Protein AF-0000000066037208 (afdb_homodimer)

Radius of gyration: 29.6 Å; Cα contacts (8 Å, |Δi|>4): 1182; chains: 2; bounding box: 63×93×94 Å

Solvent-accessible surface area (backbone atoms only — not comparable to full-atom values): 37724 Å² total; per-residue (Å²): 138,79,82,71,79,72,75,76,80,71,89,72,74,80,67,71,76,69,65,83,68,85,69,82,76,70,60,61,48,54,44,70,36,31,41,26,37,33,26,82,43,83,58,58,64,55,48,39,45,67,45,66,64,50,65,70,87,74,37,46,77,40,74,38,34,63,96,78,17,37,19,26,41,30,52,92,47,37,35,36,32,33,37,54,92,88,40,81,66,13,26,35,40,39,22,43,46,67,14,35,56,54,47,47,53,55,28,53,74,69,75,46,51,70,62,55,41,52,50,36,33,51,74,67,58,40,44,39,49,29,35,26,40,32,33,38,26,54,73,40,73,62,56,58,66,59,49,49,54,39,30,49,69,29,27,31,54,50,78,42,56,41,28,38,36,37,38,32,29,29,28,75,71,21,52,70,55,43,38,35,40,30,44,26,50,88,85,47,49,50,31,37,41,39,28,35,42,29,46,53,49,17,65,73,65,72,40,64,56,81,78,63,45,64,31,32,32,43,34,42,43,23,23,34,69,35,16,39,46,51,51,54,50,36,69,72,65,72,39,66,51,60,53,52,50,8,35,48,54,52,38,45,44,46,32,43,87,48,93,87,52,60,79,90,71,38,48,68,28,65,56,47,51,65,61,61,52,96,56,64,66,42,79,65,76,69,77,78,59,85,50,46,49,58,48,51,49,48,42,41,56,72,66,42,36,65,56,52,49,50,44,47,52,50,16,65,73,66,73,47,60,59,57,62,45,52,60,68,68,53,77,78,48,70,68,53,51,50,37,50,48,56,65,66,40,47,75,75,70,69,58,127,137,79,78,75,78,71,71,80,71,87,77,74,72,82,66,70,74,69,66,82,67,86,67,81,75,69,60,61,48,56,45,69,36,30,42,27,37,33,24,82,42,82,56,59,65,55,47,39,44,66,46,68,63,52,64,68,87,74,37,47,77,40,73,36,35,63,96,79,17,37,19,25,40,30,50,91,48,37,35,38,31,33,39,53,93,90,39,80,66,14,26,34,40,40,22,44,48,67,13,36,57,53,47,47,53,55,27,52,74,68,73,46,51,72,61,53,42,52,48,34,33,50,75,66,57,40,45,39,50,28,34,25,39,31,32,39,26,54,73,41,74,64,55,58,65,59,50,49,56,39,32,50,69,30,27,30,52,51,78,40,56,44,28,37,36,39,39,33,28,29,27,76,70,21,53,69,54,42,39,36,42,30,43,26,49,90,84,47,48,51,31,36,42,39,29,34,42,28,44,53,49,17,65,74,66,72,40,66,56,80,78,63,46,62,30,33,33,44,33,41,42,22,23,34,70,35,17,40,46,51,51,53,50,35,70,73,65,72,39,67,51,61,54,52,49,9,36,47,55,52,39,48,45,46,32,44,87,47,94,88,51,60,76,92,71,38,48,68,27,65,56,46,51,66,63,62,51,96,56,66,66,42,78,66,75,68,75,78,58,82,50,48,48,56,49,51,50,48,44,40,57,72,67,42,36,65,56,51,49,50,44,47,51,48,15,66,73,66,74,47,60,60,56,61,47,52,60,70,68,53,77,79,48,69,68,52,49,49,36,51,47,55,64,66,39,46,74,74,71,70,58,128

Structure (mmCIF, N/CA/C/O backbone):
data_AF-0000000066037208-model_v1
#
loop_
_entity.id
_entity.type
_entity.pdbx_description
1 polymer 'Putative DNA relaxase NicK'
#
loop_
_atom_site.group_PDB
_atom_site.id
_atom_site.type_symbol
_atom_site.label_atom_id
_atom_site.label_alt_id
_atom_site.label_comp_id
_atom_site.label_asym_id
_atom_site.label_entity_id
_atom_site.label_seq_id
_atom_site.pdbx_PDB_ins_code
_atom_site.Cartn_x
_atom_site.Cartn_y
_atom_site.Cartn_z
_atom_site.occupancy
_atom_site.B_iso_or_equiv
_atom_site.auth_seq_id
_atom_site.auth_comp_id
_atom_site.auth_asym_id
_atom_site.auth_atom_id
_atom_site.pdbx_PDB_model_num
ATOM 1 N N . MET A 1 1 ? -28.156 43.969 -32.25 1 25.7 1 MET A N 1
ATOM 2 C CA . MET A 1 1 ? -26.766 43.781 -32.625 1 25.7 1 MET A CA 1
ATOM 3 C C . MET A 1 1 ? -25.984 43.094 -31.516 1 25.7 1 MET A C 1
ATOM 5 O O . MET A 1 1 ? -25.328 43.781 -30.719 1 25.7 1 MET A O 1
ATOM 9 N N . ASP A 1 2 ? -26.453 42.094 -30.875 1 23.62 2 ASP A N 1
ATOM 10 C CA . ASP A 1 2 ? -26.531 41.531 -29.531 1 23.62 2 ASP A CA 1
ATOM 11 C C . ASP A 1 2 ? -25.281 40.719 -29.203 1 23.62 2 ASP A C 1
ATOM 13 O O . ASP A 1 2 ? -24.938 39.781 -29.938 1 23.62 2 ASP A O 1
ATOM 17 N N . GLU A 1 3 ? -24.297 41.344 -28.531 1 25.45 3 GLU A N 1
ATOM 18 C CA . GLU A 1 3 ? -22.922 41.094 -28.109 1 25.45 3 GLU A CA 1
ATOM 19 C C . GLU A 1 3 ? -22.812 39.75 -27.344 1 25.45 3 GLU A C 1
ATOM 21 O O . GLU A 1 3 ? -23.344 39.625 -26.25 1 25.45 3 GLU A O 1
ATOM 26 N N . LEU A 1 4 ? -23.031 38.688 -28.094 1 25.45 4 LEU A N 1
ATOM 27 C CA . LEU A 1 4 ? -23.188 37.344 -27.547 1 25.45 4 LEU A CA 1
ATOM 28 C C . LEU A 1 4 ? -22.109 37.062 -26.5 1 25.45 4 LEU A C 1
ATOM 30 O O . LEU A 1 4 ? -21.031 37.656 -26.531 1 25.45 4 LEU A O 1
ATOM 34 N N . LYS A 1 5 ? -22.344 35.938 -25.75 1 26.14 5 LYS A N 1
ATOM 35 C CA . LYS A 1 5 ? -22.156 35.375 -24.422 1 26.14 5 LYS A CA 1
ATOM 36 C C . LYS A 1 5 ? -20.75 34.781 -24.266 1 26.14 5 LYS A C 1
ATOM 38 O O . LYS A 1 5 ? -20.469 33.688 -24.766 1 26.14 5 LYS A O 1
ATOM 43 N N . GLN A 1 6 ? -19.656 35.469 -24.469 1 25.73 6 GLN A N 1
ATOM 44 C CA . GLN A 1 6 ? -18.344 34.812 -24.391 1 25.73 6 GLN A CA 1
ATOM 45 C C . GLN A 1 6 ? -18.172 34.062 -23.078 1 25.73 6 GLN A C 1
ATOM 47 O O . GLN A 1 6 ? -18.328 34.625 -22 1 25.73 6 GLN A O 1
ATOM 52 N N . PRO A 1 7 ? -18.625 32.812 -22.984 1 29.12 7 PRO A N 1
ATOM 53 C CA . PRO A 1 7 ? -18.703 32.281 -21.625 1 29.12 7 PRO A CA 1
ATOM 54 C C . PRO A 1 7 ? -17.391 32.469 -20.859 1 29.12 7 PRO A C 1
ATOM 56 O O . PRO A 1 7 ? -16.312 32.344 -21.438 1 29.12 7 PRO A O 1
ATOM 59 N N . PRO A 1 8 ? -17.359 33.219 -19.766 1 24.47 8 PRO A N 1
ATOM 60 C CA . PRO A 1 8 ? -16.156 33.719 -19.078 1 24.47 8 PRO A CA 1
ATOM 61 C C . PRO A 1 8 ? -15.211 32.562 -18.688 1 24.47 8 PRO A C 1
ATOM 63 O O . PRO A 1 8 ? -15.633 31.422 -18.531 1 24.47 8 PRO A O 1
ATOM 66 N N . HIS A 1 9 ? -13.953 32.531 -19.219 1 26.67 9 HIS A N 1
ATOM 67 C CA . HIS A 1 9 ? -12.664 31.969 -18.828 1 26.67 9 HIS A CA 1
ATOM 68 C C . HIS A 1 9 ? -12.555 31.859 -17.312 1 26.67 9 HIS A C 1
ATOM 70 O O . HIS A 1 9 ? -12.594 32.875 -16.609 1 26.67 9 HIS A O 1
ATOM 76 N N . ALA A 1 10 ? -13.305 30.938 -16.703 1 24.34 10 ALA A N 1
ATOM 77 C CA . ALA A 1 10 ? -13.383 30.891 -15.25 1 24.34 10 ALA A CA 1
ATOM 78 C C . ALA A 1 10 ? -12.07 31.312 -14.617 1 24.34 10 ALA A C 1
ATOM 80 O O . ALA A 1 10 ? -11.016 31.266 -15.258 1 24.34 10 ALA A O 1
ATOM 81 N N . ASN A 1 11 ? -12.055 31.312 -13.281 1 21.39 11 ASN A N 1
ATOM 82 C CA . ASN A 1 11 ? -11.312 32.094 -12.305 1 21.39 11 ASN A CA 1
ATOM 83 C C . ASN A 1 11 ? -9.805 31.922 -12.453 1 21.39 11 ASN A C 1
ATOM 85 O O . ASN A 1 11 ? -9.359 30.938 -13.055 1 21.39 11 ASN A O 1
ATOM 89 N N . ARG A 1 12 ? -9.016 32.844 -11.922 1 23.61 12 ARG A N 1
ATOM 90 C CA . ARG A 1 12 ? -7.984 33.75 -11.406 1 23.61 12 ARG A CA 1
ATOM 91 C C . ARG A 1 12 ? -7.004 33 -10.516 1 23.61 12 ARG A C 1
ATOM 93 O O . ARG A 1 12 ? -7.418 32.219 -9.633 1 23.61 12 ARG A O 1
ATOM 100 N N . GLY A 1 13 ? -5.848 32.469 -11.078 1 23.77 13 GLY A N 1
ATOM 101 C CA . GLY A 1 13 ? -4.656 32.469 -10.242 1 23.77 13 GLY A CA 1
ATOM 102 C C . GLY A 1 13 ? -4.719 33.438 -9.094 1 23.77 13 GLY A C 1
ATOM 103 O O . GLY A 1 13 ? -5.137 34.594 -9.273 1 23.77 13 GLY A O 1
ATOM 104 N N . VAL A 1 14 ? -5.238 32.938 -7.926 1 26.23 14 VAL A N 1
ATOM 105 C CA . VAL A 1 14 ? -5.188 33.906 -6.84 1 26.23 14 VAL A CA 1
ATOM 106 C C . VAL A 1 14 ? -4 34.844 -7.039 1 26.23 14 VAL A C 1
ATOM 108 O O . VAL A 1 14 ? -2.852 34.406 -7.102 1 26.23 14 VAL A O 1
ATOM 111 N N . VAL A 1 15 ? -4.184 35.812 -7.844 1 25.83 15 VAL A N 1
ATOM 112 C CA . VAL A 1 15 ? -3.262 36.938 -7.812 1 25.83 15 VAL A CA 1
ATOM 113 C C . VAL A 1 15 ? -3.096 37.438 -6.375 1 25.83 15 VAL A C 1
ATOM 115 O O . VAL A 1 15 ? -4.035 37.969 -5.785 1 25.83 15 VAL A O 1
ATOM 118 N N . ILE A 1 16 ? -2.391 36.625 -5.551 1 28.61 16 ILE A N 1
ATOM 119 C CA . ILE A 1 16 ? -1.972 37.406 -4.375 1 28.61 16 ILE A CA 1
ATOM 120 C C . ILE A 1 16 ? -1.527 38.781 -4.793 1 28.61 16 ILE A C 1
ATOM 122 O O . ILE A 1 16 ? -0.714 38.938 -5.707 1 28.61 16 ILE A O 1
ATOM 126 N N . VAL A 1 17 ? -2.373 39.656 -4.68 1 28.56 17 VAL A N 1
ATOM 127 C CA . VAL A 1 17 ? -2.025 41.062 -4.746 1 28.56 17 VAL A CA 1
ATOM 128 C C . VAL A 1 17 ? -0.706 41.312 -4.02 1 28.56 17 VAL A C 1
ATOM 130 O O . VAL A 1 17 ? -0.61 41.094 -2.807 1 28.56 17 VAL A O 1
ATOM 133 N N . LYS A 1 18 ? 0.343 41.281 -4.855 1 31.25 18 LYS A N 1
ATOM 134 C CA . LYS A 1 18 ? 1.65 41.781 -4.441 1 31.25 18 LYS A CA 1
ATOM 135 C C . LYS A 1 18 ? 1.567 43.219 -3.98 1 31.25 18 LYS A C 1
ATOM 137 O O . LYS A 1 18 ? 1.298 44.125 -4.785 1 31.25 18 LYS A O 1
ATOM 142 N N . GLU A 1 19 ? 0.917 43.5 -2.941 1 27.75 19 GLU A N 1
ATOM 143 C CA . GLU A 1 19 ? 1.521 44.781 -2.541 1 27.75 19 GLU A CA 1
ATOM 144 C C . GLU A 1 19 ? 3.043 44.719 -2.652 1 27.75 19 GLU A C 1
ATOM 146 O O . GLU A 1 19 ? 3.66 43.719 -2.303 1 27.75 19 GLU A O 1
ATOM 151 N N . LYS A 1 20 ? 3.674 45.531 -3.471 1 37.25 20 LYS A N 1
ATOM 152 C CA . LYS A 1 20 ? 5.051 45.688 -3.92 1 37.25 20 LYS A CA 1
ATOM 153 C C . LYS A 1 20 ? 6.012 45.75 -2.734 1 37.25 20 LYS A C 1
ATOM 155 O O . LYS A 1 20 ? 7.102 46.312 -2.834 1 37.25 20 LYS A O 1
ATOM 160 N N . ASN A 1 21 ? 5.488 45.625 -1.402 1 33.03 21 ASN A N 1
ATOM 161 C CA . ASN A 1 21 ? 6.586 45.562 -0.447 1 33.03 21 ASN A CA 1
ATOM 162 C C . ASN A 1 21 ? 7.434 44.312 -0.666 1 33.03 21 ASN A C 1
ATOM 164 O O . ASN A 1 21 ? 6.895 43.219 -0.827 1 33.03 21 ASN A O 1
ATOM 168 N N . GLU A 1 22 ? 8.625 44.188 -1.152 1 38.56 22 GLU A N 1
ATOM 169 C CA . GLU A 1 22 ? 9.602 43.156 -1.477 1 38.56 22 GLU A CA 1
ATOM 170 C C . GLU A 1 22 ? 9.602 42.031 -0.425 1 38.56 22 GLU A C 1
ATOM 172 O O . GLU A 1 22 ? 10.461 42.031 0.458 1 38.56 22 GLU A O 1
ATOM 177 N N . ALA A 1 23 ? 8.578 41.75 0.328 1 41.41 23 ALA A N 1
ATOM 178 C CA . ALA A 1 23 ? 8.602 40.688 1.314 1 41.41 23 ALA A CA 1
ATOM 179 C C . ALA A 1 23 ? 9.109 39.375 0.699 1 41.41 23 ALA A C 1
ATOM 181 O O . ALA A 1 23 ? 8.617 38.938 -0.343 1 41.41 23 ALA A O 1
ATOM 182 N N . VAL A 1 24 ? 10.352 38.844 0.853 1 49.06 24 VAL A N 1
ATOM 183 C CA . VAL A 1 24 ? 11.07 37.625 0.453 1 49.06 24 VAL A CA 1
ATOM 184 C C . VAL A 1 24 ? 10.148 36.406 0.544 1 49.06 24 VAL A C 1
ATOM 186 O O . VAL A 1 24 ? 9.672 36.062 1.628 1 49.06 24 VAL A O 1
ATOM 189 N N . GLU A 1 25 ? 9.305 36.062 -0.403 1 58.22 25 GLU A N 1
ATOM 190 C CA . GLU A 1 25 ? 8.422 34.906 -0.504 1 58.22 25 GLU A CA 1
ATOM 191 C C . GLU A 1 25 ? 9.109 33.656 -0.012 1 58.22 25 GLU A C 1
ATOM 193 O O . GLU A 1 25 ? 10.242 33.344 -0.406 1 58.22 25 GLU A O 1
ATOM 198 N N . SER A 1 26 ? 8.719 33.062 1.173 1 73.69 26 SER A N 1
ATOM 199 C CA . SER A 1 26 ? 9.273 31.828 1.74 1 73.69 26 SER A CA 1
ATOM 200 C C . SER A 1 26 ? 9.305 30.703 0.708 1 73.69 26 SER A C 1
ATOM 202 O O . SER A 1 26 ? 8.328 30.5 -0.014 1 73.69 26 SER A O 1
ATOM 204 N N . PRO A 1 27 ? 10.422 30.141 0.442 1 87.19 27 PRO A N 1
ATOM 205 C CA . PRO A 1 27 ? 10.57 29.031 -0.505 1 87.19 27 PRO A CA 1
ATOM 206 C C . PRO A 1 27 ? 9.766 27.797 -0.102 1 87.19 27 PRO A C 1
ATOM 208 O O . PRO A 1 27 ? 9.602 26.875 -0.905 1 87.19 27 PRO A O 1
ATOM 211 N N . LEU A 1 28 ? 9.18 27.797 1.092 1 93.94 28 LEU A N 1
ATOM 212 C CA . LEU A 1 28 ? 8.398 26.672 1.594 1 93.94 28 LEU A CA 1
ATOM 213 C C . LEU A 1 28 ? 6.906 26.969 1.526 1 93.94 28 LEU A C 1
ATOM 215 O O . LEU A 1 28 ? 6.457 28.031 1.981 1 93.94 28 LEU A O 1
ATOM 219 N N . VAL A 1 29 ? 6.176 26.078 0.916 1 94.94 29 VAL A N 1
ATOM 220 C CA . VAL A 1 29 ? 4.727 26.219 0.834 1 94.94 29 VAL A CA 1
ATOM 221 C C . VAL A 1 29 ? 4.059 25.016 1.505 1 94.94 29 VAL A C 1
ATOM 223 O O . VAL A 1 29 ? 4.262 23.875 1.091 1 94.94 29 VAL A O 1
ATOM 226 N N . SER A 1 30 ? 3.262 25.297 2.525 1 97.19 30 SER A N 1
ATOM 227 C CA . SER A 1 30 ? 2.592 24.234 3.26 1 97.19 30 SER A CA 1
ATOM 228 C C . SER A 1 30 ? 1.139 24.094 2.82 1 97.19 30 SER A C 1
ATOM 230 O O . SER A 1 30 ? 0.504 25.062 2.422 1 97.19 30 SER A O 1
ATOM 232 N N . MET A 1 31 ? 0.604 22.875 2.885 1 97.81 31 MET A N 1
ATOM 233 C CA . MET A 1 31 ? -0.78 22.641 2.492 1 97.81 31 MET A CA 1
ATOM 234 C C . MET A 1 31 ? -1.345 21.422 3.221 1 97.81 31 MET A C 1
ATOM 236 O O . MET A 1 31 ? -0.59 20.562 3.68 1 97.81 31 MET A O 1
ATOM 240 N N . VAL A 1 32 ? -2.637 21.391 3.387 1 98.38 32 VAL A N 1
ATOM 241 C CA . VAL A 1 32 ? -3.34 20.203 3.854 1 98.38 32 VAL A CA 1
ATOM 242 C C . VAL A 1 32 ? -3.391 19.156 2.738 1 98.38 32 VAL A C 1
ATOM 244 O O . VAL A 1 32 ? -3.787 19.469 1.611 1 98.38 32 VAL A O 1
ATOM 247 N N . ASP A 1 33 ? -2.945 17.938 3.059 1 98.06 33 ASP A N 1
ATOM 248 C CA . ASP A 1 33 ? -2.77 17 1.948 1 98.06 33 ASP A CA 1
ATOM 249 C C . ASP A 1 33 ? -3.604 15.734 2.152 1 98.06 33 ASP A C 1
ATOM 251 O O . ASP A 1 33 ? -3.674 14.883 1.266 1 98.06 33 ASP A O 1
ATOM 255 N N . TYR A 1 34 ? -4.18 15.539 3.254 1 98.62 34 TYR A N 1
ATOM 256 C CA . TYR A 1 34 ? -5.094 14.438 3.523 1 98.62 34 TYR A CA 1
ATOM 257 C C . TYR A 1 34 ? -5.871 14.672 4.812 1 98.62 34 TYR A C 1
ATOM 259 O O . TYR A 1 34 ? -5.309 15.133 5.809 1 98.62 34 TYR A O 1
ATOM 267 N N . ILE A 1 35 ? -7.176 14.32 4.781 1 98.5 35 ILE A N 1
ATOM 268 C CA . ILE A 1 35 ? -7.984 14.5 5.98 1 98.5 35 ILE A CA 1
ATOM 269 C C . ILE A 1 35 ? -8.992 13.367 6.098 1 98.5 35 ILE A C 1
ATOM 271 O O . ILE A 1 35 ? -9.594 12.953 5.102 1 98.5 35 ILE A O 1
ATOM 275 N N . ARG A 1 36 ? -9.086 12.875 7.285 1 98.62 36 ARG A N 1
ATOM 276 C CA . ARG A 1 36 ? -10.195 12.016 7.68 1 98.62 36 ARG A CA 1
ATOM 277 C C . ARG A 1 36 ? -10.781 12.445 9.016 1 98.62 36 ARG A C 1
ATOM 279 O O . ARG A 1 36 ? -10.047 12.578 10.008 1 98.62 36 ARG A O 1
ATOM 286 N N . VAL A 1 37 ? -11.992 12.672 9.055 1 98.75 37 VAL A N 1
ATOM 287 C CA . VAL A 1 37 ? -12.664 13.078 10.281 1 98.75 37 VAL A CA 1
ATOM 288 C C . VAL A 1 37 ? -13.969 12.289 10.445 1 98.75 37 VAL A C 1
ATOM 290 O O . VAL A 1 37 ? -14.766 12.203 9.516 1 98.75 37 VAL A O 1
ATOM 293 N N . SER A 1 38 ? -14.141 11.758 11.602 1 98.5 38 SER A N 1
ATOM 294 C CA . SER A 1 38 ? -15.312 10.938 11.883 1 98.5 38 SER A CA 1
ATOM 295 C C . SER A 1 38 ? -16.281 11.664 12.812 1 98.5 38 SER A C 1
ATOM 297 O O . SER A 1 38 ? -15.875 12.484 13.633 1 98.5 38 SER A O 1
ATOM 299 N N . PHE A 1 39 ? -17.547 11.375 12.641 1 98.5 39 PHE A N 1
ATOM 300 C CA . PHE A 1 39 ? -18.641 11.914 13.445 1 98.5 39 PHE A CA 1
ATOM 301 C C . PHE A 1 39 ? -19.531 10.789 13.953 1 98.5 39 PHE A C 1
ATOM 303 O O . PHE A 1 39 ? -20.016 9.961 13.18 1 98.5 39 PHE A O 1
ATOM 310 N N . LYS A 1 40 ? -19.828 10.859 15.242 1 96.25 40 LYS A N 1
ATOM 311 C CA . LYS A 1 40 ? -20.672 9.82 15.828 1 96.25 40 LYS A CA 1
ATOM 312 C C . LYS A 1 40 ? -22.141 10.148 15.648 1 96.25 40 LYS A C 1
ATOM 314 O O . LYS A 1 40 ? -22.875 10.32 16.641 1 96.25 40 LYS A O 1
ATOM 319 N N . THR A 1 41 ? -22.578 10.258 14.492 1 97.25 41 THR A N 1
ATOM 320 C CA . THR A 1 41 ? -23.953 10.5 14.094 1 97.25 41 THR A CA 1
ATOM 321 C C . THR A 1 41 ? -24.281 9.773 12.797 1 97.25 41 THR A C 1
ATOM 323 O O . THR A 1 41 ? -23.375 9.43 12.023 1 97.25 41 THR A O 1
ATOM 326 N N . HIS A 1 42 ? -25.531 9.508 12.586 1 97.5 42 HIS A N 1
ATOM 327 C CA . HIS A 1 42 ? -25.969 8.883 11.344 1 97.5 42 HIS A CA 1
ATOM 328 C C . HIS A 1 42 ? -26.656 9.898 10.43 1 97.5 42 HIS A C 1
ATOM 330 O O . HIS A 1 42 ? -27.188 9.531 9.383 1 97.5 42 HIS A O 1
ATOM 336 N N . ASP A 1 43 ? -26.562 11.148 10.867 1 97.5 43 ASP A N 1
ATOM 337 C CA . ASP A 1 43 ? -27.172 12.219 10.078 1 97.5 43 ASP A CA 1
ATOM 338 C C . ASP A 1 43 ? -26.219 12.719 9 1 97.5 43 ASP A C 1
ATOM 340 O O . ASP A 1 43 ? -25.594 13.773 9.148 1 97.5 43 ASP A O 1
ATOM 344 N N . VAL A 1 44 ? -26.188 12.008 7.922 1 97.75 44 VAL A N 1
ATOM 345 C CA . VAL A 1 44 ? -25.25 12.289 6.832 1 97.75 44 VAL A CA 1
ATOM 346 C C . VAL A 1 44 ? -25.547 13.664 6.238 1 97.75 44 VAL A C 1
ATOM 348 O O . VAL A 1 44 ? -24.625 14.422 5.918 1 97.75 44 VAL A O 1
ATOM 351 N N . ASP A 1 45 ? -26.781 14.047 6.141 1 97.44 45 ASP A N 1
ATOM 352 C CA . ASP A 1 45 ? -27.172 15.32 5.559 1 97.44 45 ASP A CA 1
ATOM 353 C C . ASP A 1 45 ? -26.641 16.5 6.379 1 97.44 45 ASP A C 1
ATOM 355 O O . ASP A 1 45 ? -26.156 17.484 5.816 1 97.44 45 ASP A O 1
ATOM 359 N N . ARG A 1 46 ? -26.75 16.328 7.617 1 97.75 46 ARG A N 1
ATOM 360 C CA . ARG A 1 46 ? -26.266 17.375 8.508 1 97.75 46 ARG A CA 1
ATOM 361 C C . ARG A 1 46 ? -24.781 17.594 8.32 1 97.75 46 ARG A C 1
ATOM 363 O O . ARG A 1 46 ? -24.312 18.734 8.234 1 97.75 46 ARG A O 1
ATOM 370 N N . ILE A 1 47 ? -24.047 16.531 8.195 1 98.44 47 ILE A N 1
ATOM 371 C CA . ILE A 1 47 ? -22.609 16.625 8.062 1 98.44 47 ILE A CA 1
ATOM 372 C C . ILE A 1 47 ? -22.25 17.234 6.715 1 98.44 47 ILE A C 1
ATOM 374 O O . ILE A 1 47 ? -21.359 18.094 6.629 1 98.44 47 ILE A O 1
ATOM 378 N N . ILE A 1 48 ? -22.906 16.859 5.68 1 98 48 ILE A N 1
ATOM 379 C CA . ILE A 1 48 ? -22.641 17.375 4.348 1 98 48 ILE A CA 1
ATOM 380 C C . ILE A 1 48 ? -22.984 18.875 4.297 1 98 48 ILE A C 1
ATOM 382 O O . ILE A 1 48 ? -22.219 19.672 3.752 1 98 48 ILE A O 1
ATOM 386 N N . GLU A 1 49 ? -24.031 19.281 4.941 1 97 49 GLU A N 1
ATOM 387 C CA . GLU A 1 49 ? -24.516 20.641 4.859 1 97 49 GLU A CA 1
ATOM 388 C C . GLU A 1 49 ? -23.781 21.547 5.848 1 97 49 GLU A C 1
ATOM 390 O O . GLU A 1 49 ? -23.391 22.672 5.496 1 97 49 GLU A O 1
ATOM 395 N N . GLU A 1 50 ? -23.562 21.016 7.031 1 97.5 50 GLU A N 1
ATOM 396 C CA . GLU A 1 50 ? -23.094 21.906 8.094 1 97.5 50 GLU A CA 1
ATOM 397 C C . GLU A 1 50 ? -21.578 21.875 8.219 1 97.5 50 GLU A C 1
ATOM 399 O O . GLU A 1 50 ? -20.969 22.781 8.797 1 97.5 50 GLU A O 1
ATOM 404 N N . VAL A 1 51 ? -20.922 20.859 7.691 1 98.31 51 VAL A N 1
ATOM 405 C CA . VAL A 1 51 ? -19.484 20.766 7.793 1 98.31 51 VAL A CA 1
ATOM 406 C C . VAL A 1 51 ? -18.844 21.031 6.434 1 98.31 51 VAL A C 1
ATOM 408 O O . VAL A 1 51 ? -18.016 21.953 6.301 1 98.31 51 VAL A O 1
ATOM 411 N N . LEU A 1 52 ? -19.344 20.375 5.41 1 98.25 52 LEU A N 1
ATOM 412 C CA . LEU A 1 52 ? -18.75 20.531 4.086 1 98.25 52 LEU A CA 1
ATOM 413 C C . LEU A 1 52 ? -19.391 21.719 3.348 1 98.25 52 LEU A C 1
ATOM 415 O O . LEU A 1 52 ? -18.781 22.281 2.445 1 98.25 52 LEU A O 1
ATOM 419 N N . HIS A 1 53 ? -20.625 22.047 3.713 1 97.81 53 HIS A N 1
ATOM 420 C CA . HIS A 1 53 ? -21.375 23.109 3.055 1 97.81 53 HIS A CA 1
ATOM 421 C C . HIS A 1 53 ? -21.5 22.844 1.558 1 97.81 53 HIS A C 1
ATOM 423 O O . HIS A 1 53 ? -21.266 23.75 0.746 1 97.81 53 HIS A O 1
ATOM 429 N N . LEU A 1 54 ? -21.812 21.594 1.185 1 95.44 54 LEU A N 1
ATOM 430 C CA . LEU A 1 54 ? -22.062 21.172 -0.187 1 95.44 54 LEU A CA 1
ATOM 431 C C . LEU A 1 54 ? -23.516 20.75 -0.365 1 95.44 54 LEU A C 1
ATOM 433 O O . LEU A 1 54 ? -24.203 20.438 0.612 1 95.44 54 LEU A O 1
ATOM 437 N N . SER A 1 55 ? -23.953 20.797 -1.558 1 91 55 SER A N 1
ATOM 438 C CA . SER A 1 55 ? -25.281 20.266 -1.889 1 91 55 SER A CA 1
ATOM 439 C C . SER A 1 55 ? -25.188 18.781 -2.225 1 91 55 SER A C 1
ATOM 441 O O . SER A 1 55 ? -24.484 18.391 -3.154 1 91 55 SER A O 1
ATOM 443 N N . LYS A 1 56 ? -25.922 18.047 -1.48 1 91.88 56 LYS A N 1
ATOM 444 C CA . LYS A 1 56 ? -25.938 16.594 -1.651 1 91.88 56 LYS A CA 1
ATOM 445 C C . LYS A 1 56 ? -26.422 16.203 -3.047 1 91.88 56 LYS A C 1
ATOM 447 O O . LYS A 1 56 ? -26.062 15.148 -3.566 1 91.88 56 LYS A O 1
ATOM 452 N N . ASP A 1 57 ? -27.125 17.094 -3.654 1 86.31 57 ASP A N 1
ATOM 453 C CA . ASP A 1 57 ? -27.688 16.844 -4.973 1 86.31 57 ASP A CA 1
ATOM 454 C C . ASP A 1 57 ? -26.594 16.672 -6.023 1 86.31 57 ASP A C 1
ATOM 456 O O . ASP A 1 57 ? -26.812 16.047 -7.059 1 86.31 57 ASP A O 1
ATOM 460 N N . PHE A 1 58 ? -25.484 17.172 -5.738 1 86.62 58 PHE A N 1
ATOM 461 C CA . PHE A 1 58 ? -24.391 17.125 -6.703 1 86.62 58 PHE A CA 1
ATOM 462 C C . PHE A 1 58 ? -23.469 15.945 -6.398 1 86.62 58 PHE A C 1
ATOM 464 O O . PHE A 1 58 ? -22.484 15.734 -7.105 1 86.62 58 PHE A O 1
ATOM 471 N N . MET A 1 59 ? -23.797 15.188 -5.348 1 91.19 59 MET A N 1
ATOM 472 C CA . MET A 1 59 ? -22.969 14.047 -4.969 1 91.19 59 MET A CA 1
ATOM 473 C C . MET A 1 59 ? -23.562 12.742 -5.496 1 91.19 59 MET A C 1
ATOM 475 O O . MET A 1 59 ? -24.766 12.641 -5.684 1 91.19 59 MET A O 1
ATOM 479 N N . THR A 1 60 ? -22.656 11.844 -5.727 1 91.56 60 THR A N 1
ATOM 480 C CA . THR A 1 60 ? -23.078 10.508 -6.141 1 91.56 60 THR A CA 1
ATOM 481 C C . THR A 1 60 ? -23.016 9.539 -4.961 1 91.56 60 THR A C 1
ATOM 483 O O . THR A 1 60 ? -22.047 9.547 -4.191 1 91.56 60 THR A O 1
ATOM 486 N N . GLU A 1 61 ? -24.031 8.68 -4.871 1 91.56 61 GLU A N 1
ATOM 487 C CA . GLU A 1 61 ? -24.047 7.688 -3.805 1 91.56 61 GLU A CA 1
ATOM 488 C C . GLU A 1 61 ? -23.609 6.316 -4.32 1 91.56 61 GLU A C 1
ATOM 490 O O . GLU A 1 61 ? -24.109 5.852 -5.348 1 91.56 61 GLU A O 1
ATOM 495 N N . LYS A 1 62 ? -22.672 5.75 -3.68 1 86.81 62 LYS A N 1
ATOM 496 C CA . LYS A 1 62 ? -22.25 4.379 -3.941 1 86.81 62 LYS A CA 1
ATOM 497 C C . LYS A 1 62 ? -22.609 3.455 -2.781 1 86.81 62 LYS A C 1
ATOM 499 O O . LYS A 1 62 ? -22.484 3.838 -1.615 1 86.81 62 LYS A O 1
ATOM 504 N N . GLN A 1 63 ? -23.078 2.26 -3.113 1 83.31 63 GLN A N 1
ATOM 505 C CA . GLN A 1 63 ? -23.453 1.294 -2.086 1 83.31 63 GLN A CA 1
ATOM 506 C C . GLN A 1 63 ? -22.25 0.483 -1.624 1 83.31 63 GLN A C 1
ATOM 508 O O . GLN A 1 63 ? -22.328 -0.741 -1.496 1 83.31 63 GLN A O 1
ATOM 513 N N . SER A 1 64 ? -21.219 1.015 -1.604 1 84.31 64 SER A N 1
ATOM 514 C CA . SER A 1 64 ? -19.969 0.44 -1.101 1 84.31 64 SER A CA 1
ATOM 515 C C . SER A 1 64 ? -19.141 1.485 -0.369 1 84.31 64 SER A C 1
ATOM 517 O O . SER A 1 64 ? -19.281 2.686 -0.617 1 84.31 64 SER A O 1
ATOM 519 N N . GLY A 1 65 ? -18.5 0.987 0.603 1 85.56 65 GLY A N 1
ATOM 520 C CA . GLY A 1 65 ? -17.625 1.878 1.361 1 85.56 65 GLY A CA 1
ATOM 521 C C . GLY A 1 65 ? -16.297 1.257 1.709 1 85.56 65 GLY A C 1
ATOM 522 O O . GLY A 1 65 ? -15.906 0.239 1.131 1 85.56 65 GLY A O 1
ATOM 523 N N . PHE A 1 66 ? -15.57 2.012 2.406 1 86.19 66 PHE A N 1
ATOM 524 C CA . PHE A 1 66 ? -14.297 1.568 2.953 1 86.19 66 PHE A CA 1
ATOM 525 C C . PHE A 1 66 ? -14.344 1.53 4.477 1 86.19 66 PHE A C 1
ATOM 527 O O . PHE A 1 66 ? -15.281 2.049 5.086 1 86.19 66 PHE A O 1
ATOM 534 N N . TYR A 1 67 ? -13.43 0.852 5.035 1 87.69 67 TYR A N 1
ATOM 535 C CA . TYR A 1 67 ? -13.227 0.867 6.48 1 87.69 67 TYR A CA 1
ATOM 536 C C . TYR A 1 67 ? -14.445 0.3 7.203 1 87.69 67 TYR A C 1
ATOM 538 O O . TYR A 1 67 ? -14.781 0.74 8.305 1 87.69 67 TYR A O 1
ATOM 546 N N . GLY A 1 68 ? -15.242 -0.419 6.59 1 84.06 68 GLY A N 1
ATOM 547 C CA . GLY A 1 68 ? -16.406 -1.002 7.23 1 84.06 68 GLY A CA 1
ATOM 548 C C . GLY A 1 68 ? -17.688 -0.213 6.988 1 84.06 68 GLY A C 1
ATOM 549 O O . GLY A 1 68 ? -18.766 -0.62 7.422 1 84.06 68 GLY A O 1
ATOM 550 N N . TYR A 1 69 ? -17.594 0.884 6.328 1 92.06 69 TYR A N 1
ATOM 551 C CA . TYR A 1 69 ? -18.766 1.667 5.988 1 92.06 69 TYR A CA 1
ATOM 552 C C . TYR A 1 69 ? -19.547 1.021 4.84 1 92.06 69 TYR A C 1
ATOM 554 O O . TYR A 1 69 ? -18.953 0.376 3.975 1 92.06 69 TYR A O 1
ATOM 562 N N . VAL A 1 70 ? -20.828 1.28 4.805 1 88.62 70 VAL A N 1
ATOM 563 C CA . VAL A 1 70 ? -21.672 0.495 3.912 1 88.62 70 VAL A CA 1
ATOM 564 C C . VAL A 1 70 ? -22 1.314 2.67 1 88.62 70 VAL A C 1
ATOM 566 O O . VAL A 1 70 ? -22.516 0.776 1.682 1 88.62 70 VAL A O 1
ATOM 569 N N . GLY A 1 71 ? -21.703 2.637 2.742 1 92 71 GLY A N 1
ATOM 570 C CA . GLY A 1 71 ? -21.984 3.494 1.604 1 92 71 GLY A CA 1
ATOM 571 C C . GLY A 1 71 ? -21.172 4.766 1.588 1 92 71 GLY A C 1
ATOM 572 O O . GLY A 1 71 ? -20.453 5.059 2.549 1 92 71 GLY A O 1
ATOM 573 N N . THR A 1 72 ? -21.234 5.422 0.405 1 94.75 72 THR A N 1
ATOM 574 C CA . THR A 1 72 ? -20.406 6.605 0.199 1 94.75 72 THR A CA 1
ATOM 575 C C . THR A 1 72 ? -21.156 7.641 -0.642 1 94.75 72 THR A C 1
ATOM 577 O O . THR A 1 72 ? -21.703 7.312 -1.691 1 94.75 72 THR A O 1
ATOM 580 N N . TYR A 1 73 ? -21.266 8.859 -0.14 1 95.25 73 TYR A N 1
ATOM 581 C CA . TYR A 1 73 ? -21.547 10.008 -1.002 1 95.25 73 TYR A CA 1
ATOM 582 C C . TYR A 1 73 ? -20.25 10.656 -1.473 1 95.25 73 TYR A C 1
ATOM 584 O O . TYR A 1 73 ? -19.344 10.914 -0.67 1 95.25 73 TYR A O 1
ATOM 592 N N . GLU A 1 74 ? -20.156 10.797 -2.791 1 95.62 74 GLU A N 1
ATOM 593 C CA . GLU A 1 74 ? -18.891 11.336 -3.262 1 95.62 74 GLU A CA 1
ATOM 594 C C . GLU A 1 74 ? -19.094 12.438 -4.293 1 95.62 74 GLU A C 1
ATOM 596 O O . GLU A 1 74 ? -20.031 12.367 -5.102 1 95.62 74 GLU A O 1
ATOM 601 N N . LEU A 1 75 ? -18.391 13.5 -4.145 1 93.06 75 LEU A N 1
ATOM 602 C CA . LEU A 1 75 ? -18.156 14.508 -5.176 1 93.06 75 LEU A CA 1
ATOM 603 C C . LEU A 1 75 ? -16.703 14.492 -5.637 1 93.06 75 LEU A C 1
ATOM 605 O O . LEU A 1 75 ? -15.852 15.133 -5.027 1 93.06 75 LEU A O 1
ATOM 609 N N . ASP A 1 76 ? -16.391 13.727 -6.641 1 88.62 76 ASP A N 1
ATOM 610 C CA . ASP A 1 76 ? -15.055 13.453 -7.152 1 88.62 76 ASP A CA 1
ATOM 611 C C . ASP A 1 76 ? -14.148 12.906 -6.051 1 88.62 76 ASP A C 1
ATOM 613 O O . ASP A 1 76 ? -14.18 11.711 -5.746 1 88.62 76 ASP A O 1
ATOM 617 N N . TYR A 1 77 ? -13.391 13.836 -5.43 1 92.5 77 TYR A N 1
ATOM 618 C CA . TYR A 1 77 ? -12.383 13.336 -4.496 1 92.5 77 TYR A CA 1
ATOM 619 C C . TYR A 1 77 ? -12.781 13.648 -3.057 1 92.5 77 TYR A C 1
ATOM 621 O O . TYR A 1 77 ? -12.031 13.359 -2.123 1 92.5 77 TYR A O 1
ATOM 629 N N . ILE A 1 78 ? -13.906 14.188 -2.85 1 95.56 78 ILE A N 1
ATOM 630 C CA . ILE A 1 78 ? -14.461 14.406 -1.519 1 95.56 78 ILE A CA 1
ATOM 631 C C . ILE A 1 78 ? -15.461 13.297 -1.192 1 95.56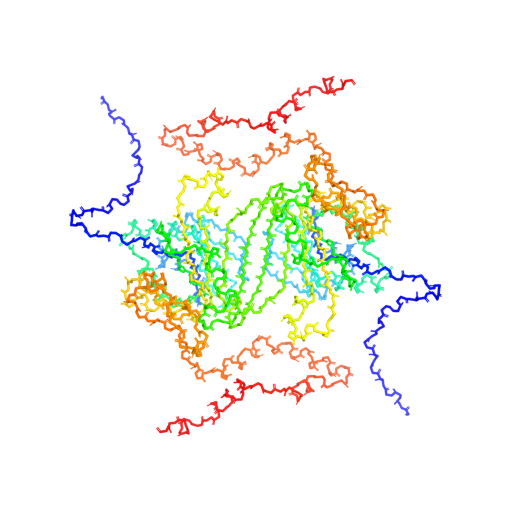 78 ILE A C 1
ATOM 633 O O . ILE A 1 78 ? -16.5 13.172 -1.854 1 95.56 78 ILE A O 1
ATOM 637 N N . LYS A 1 79 ? -15.172 12.555 -0.126 1 97.75 79 LYS A N 1
ATOM 638 C CA . LYS A 1 79 ? -16 11.398 0.181 1 97.75 79 LYS A CA 1
ATOM 639 C C . LYS A 1 79 ? -16.609 11.508 1.575 1 97.75 79 LYS A C 1
ATOM 641 O O . LYS A 1 79 ? -15.953 11.969 2.512 1 97.75 79 LYS A O 1
ATOM 646 N N . VAL A 1 80 ? -17.828 11.094 1.635 1 98.44 80 VAL A N 1
ATOM 647 C CA . VAL A 1 80 ? -18.547 10.969 2.9 1 98.44 80 VAL A CA 1
ATOM 648 C C . VAL A 1 80 ? -19.078 9.547 3.061 1 98.44 80 VAL A C 1
ATOM 650 O O . VAL A 1 80 ? -20.047 9.164 2.414 1 98.44 80 VAL A O 1
ATOM 653 N N . PHE A 1 81 ? -18.5 8.844 3.936 1 97.12 81 PHE A N 1
ATOM 654 C CA . PHE A 1 81 ? -18.906 7.473 4.203 1 97.12 81 PHE A CA 1
ATOM 655 C C . PHE A 1 81 ? -19.984 7.43 5.293 1 97.12 81 PHE A C 1
ATOM 657 O O . PHE A 1 81 ? -19.938 8.227 6.234 1 97.12 81 PHE A O 1
ATOM 664 N N . TYR A 1 82 ? -20.891 6.504 5.164 1 96.56 82 TYR A N 1
ATOM 665 C CA . TYR A 1 82 ? -21.875 6.316 6.219 1 96.56 82 TYR A CA 1
ATOM 666 C C . TYR A 1 82 ? -21.984 4.848 6.609 1 96.56 82 TYR A C 1
ATOM 668 O O . TYR A 1 82 ? -21.75 3.959 5.785 1 96.56 82 TYR A O 1
ATOM 676 N N . SER A 1 83 ? -22.266 4.656 7.844 1 94.44 83 SER A N 1
ATOM 677 C CA . SER A 1 83 ? -22.375 3.309 8.383 1 94.44 83 SER A CA 1
ATOM 678 C C . SER A 1 83 ? -23.828 2.91 8.594 1 94.44 83 SER A C 1
ATOM 680 O O . SER A 1 83 ? -24.734 3.736 8.438 1 94.44 83 SER A O 1
ATOM 682 N N . ALA A 1 84 ? -23.984 1.602 8.82 1 89.38 84 ALA A N 1
ATOM 683 C CA . ALA A 1 84 ? -25.328 1.117 9.133 1 89.38 84 ALA A CA 1
ATOM 684 C C . ALA A 1 84 ? -25.875 1.787 10.391 1 89.38 84 ALA A C 1
ATOM 686 O O . ALA A 1 84 ? -25.109 2.225 11.25 1 89.38 84 ALA A O 1
ATOM 687 N N . PRO A 1 85 ? -27.203 1.852 10.531 1 90.69 85 PRO A N 1
ATOM 688 C CA . PRO A 1 85 ? -27.812 2.555 11.656 1 90.69 85 PRO A CA 1
ATOM 689 C C . PRO A 1 85 ? -27.391 1.979 13.008 1 90.69 85 PRO A C 1
ATOM 691 O O . PRO A 1 85 ? -27.344 2.705 14.008 1 90.69 85 PRO A O 1
ATOM 694 N N . ASP A 1 86 ? -27.078 0.743 13.016 1 87.62 86 ASP A N 1
ATOM 695 C CA . ASP A 1 86 ? -26.734 0.105 14.281 1 87.62 86 ASP A CA 1
ATOM 696 C C . ASP A 1 86 ? -25.219 0.089 14.5 1 87.62 86 ASP A C 1
ATOM 698 O O . ASP A 1 86 ? -24.734 -0.453 15.492 1 87.62 86 ASP A O 1
ATOM 702 N N . ASP A 1 87 ? -24.516 0.706 13.625 1 88.06 87 ASP A N 1
ATOM 703 C CA . ASP A 1 87 ? -23.062 0.776 13.688 1 88.06 87 ASP A CA 1
ATOM 704 C C . ASP A 1 87 ? -22.594 2.113 14.266 1 88.06 87 ASP A C 1
ATOM 706 O O . ASP A 1 87 ? -22.953 3.174 13.742 1 88.06 87 ASP A O 1
ATOM 710 N N . ASN A 1 88 ? -21.766 2.131 15.273 1 88.56 88 ASN A N 1
ATOM 711 C CA . ASN A 1 88 ? -21.375 3.33 16.016 1 88.56 88 ASN A CA 1
ATOM 712 C C . ASN A 1 88 ? -20.297 4.113 15.281 1 88.56 88 ASN A C 1
ATOM 714 O O . ASN A 1 88 ? -19.875 5.176 15.742 1 88.56 88 ASN A O 1
ATOM 718 N N . ARG A 1 89 ? -19.938 3.674 14.125 1 91.62 89 ARG A N 1
ATOM 719 C CA . ARG A 1 89 ? -18.938 4.395 13.352 1 91.62 89 ARG A CA 1
ATOM 720 C C . ARG A 1 89 ? -19.469 5.742 12.883 1 91.62 89 ARG A C 1
ATOM 722 O O . ARG A 1 89 ? -18.703 6.707 12.766 1 91.62 89 ARG A O 1
ATOM 729 N N . GLY A 1 90 ? -20.672 5.789 12.586 1 96.44 90 GLY A N 1
ATOM 730 C CA . GLY A 1 90 ? -21.297 7.027 12.141 1 96.44 90 GLY A CA 1
ATOM 731 C C . GLY A 1 90 ? -20.891 7.438 10.742 1 96.44 90 GLY A C 1
ATOM 732 O O . GLY A 1 90 ? -20.969 6.637 9.805 1 96.44 90 GLY A O 1
ATOM 733 N N . VAL A 1 91 ? -20.469 8.703 10.641 1 98.19 91 VAL A N 1
ATOM 734 C CA . VAL A 1 91 ? -20.141 9.281 9.344 1 98.19 91 VAL A CA 1
ATOM 735 C C . VAL A 1 91 ? -18.656 9.625 9.289 1 98.19 91 VAL A C 1
ATOM 737 O O . VAL A 1 91 ? -18.062 10.047 10.289 1 98.19 91 VAL A O 1
ATOM 740 N N . LEU A 1 92 ? -18.078 9.391 8.125 1 98.69 92 LEU A N 1
ATOM 741 C CA . LEU A 1 92 ? -16.656 9.688 7.938 1 98.69 92 LEU A CA 1
ATOM 742 C C . LEU A 1 92 ? -16.438 10.539 6.688 1 98.69 92 LEU A C 1
ATOM 744 O O . LEU A 1 92 ? -16.906 10.188 5.605 1 98.69 92 LEU A O 1
ATOM 748 N N . ILE A 1 93 ? -15.773 11.688 6.891 1 98.75 93 ILE A N 1
ATOM 749 C CA . ILE A 1 93 ? -15.32 12.477 5.754 1 98.75 93 ILE A CA 1
ATOM 750 C C . ILE A 1 93 ? -13.875 12.117 5.422 1 98.75 93 ILE A C 1
ATOM 752 O O . ILE A 1 93 ? -13.031 12 6.32 1 98.75 93 ILE A O 1
ATOM 756 N N . GLU A 1 94 ? -13.68 11.898 4.176 1 98.69 94 GLU A N 1
ATOM 757 C CA . GLU A 1 94 ? -12.312 11.641 3.732 1 98.69 94 GLU A CA 1
ATOM 758 C C . GLU A 1 94 ? -11.961 12.469 2.5 1 98.69 94 GLU A C 1
ATOM 760 O O . GLU A 1 94 ? -12.734 12.523 1.543 1 98.69 94 GLU A O 1
ATOM 765 N N . MET A 1 95 ? -10.82 13.148 2.547 1 98 95 MET A N 1
ATOM 766 C CA . MET A 1 95 ? -10.266 13.867 1.402 1 98 95 MET A CA 1
ATOM 767 C C . MET A 1 95 ? -8.789 13.539 1.214 1 98 95 MET A C 1
ATOM 769 O O . MET A 1 95 ? -7.973 13.812 2.094 1 98 95 MET A O 1
ATOM 773 N N . SER A 1 96 ? -8.508 12.938 0.063 1 97.12 96 SER A N 1
ATOM 774 C CA . SER A 1 96 ? -7.109 12.766 -0.328 1 97.12 96 SER A CA 1
ATOM 775 C C . SER A 1 96 ? -6.488 14.094 -0.753 1 97.12 96 SER A C 1
ATOM 777 O O . SER A 1 96 ? -7.121 15.148 -0.628 1 97.12 96 SER A O 1
ATOM 779 N N . GLY A 1 97 ? -5.191 14.031 -1.235 1 96.06 97 GLY A N 1
ATOM 780 C CA . GLY A 1 97 ? -4.559 15.25 -1.716 1 96.06 97 GLY A CA 1
ATOM 781 C C . GLY A 1 97 ? -5.387 15.984 -2.746 1 96.06 97 GLY A C 1
ATOM 782 O O . GLY A 1 97 ? -5.598 17.203 -2.631 1 96.06 97 GLY A O 1
ATOM 783 N N . GLN A 1 98 ? -5.902 15.266 -3.674 1 93.5 98 GLN A N 1
ATOM 784 C CA . GLN A 1 98 ? -6.738 15.852 -4.711 1 93.5 98 GLN A CA 1
ATOM 785 C C . GLN A 1 98 ? -8.062 16.359 -4.137 1 93.5 98 GLN A C 1
ATOM 787 O O . GLN A 1 98 ? -8.586 17.375 -4.578 1 93.5 98 GLN A O 1
ATOM 792 N N . GLY A 1 99 ? -8.555 15.602 -3.146 1 95.69 99 GLY A N 1
ATOM 793 C CA . GLY A 1 99 ? -9.766 16.047 -2.473 1 95.69 99 GLY A CA 1
ATOM 794 C C . GLY A 1 99 ? -9.578 17.344 -1.701 1 95.69 99 GLY A C 1
ATOM 795 O O . GLY A 1 99 ? -10.461 18.203 -1.696 1 95.69 99 GLY A O 1
ATOM 796 N N . CYS A 1 100 ? -8.453 17.453 -1.12 1 97.75 100 CYS A N 1
ATOM 797 C CA . CYS A 1 100 ? -8.148 18.688 -0.387 1 97.75 100 CYS A CA 1
ATOM 798 C C . CYS A 1 100 ? -8.055 19.875 -1.331 1 97.75 100 CYS A C 1
ATOM 800 O O . CYS A 1 100 ? -8.57 20.953 -1.029 1 97.75 100 CYS A O 1
ATOM 802 N N . ARG A 1 101 ? -7.371 19.609 -2.52 1 94.69 101 ARG A N 1
ATOM 803 C CA . ARG A 1 101 ? -7.301 20.688 -3.51 1 94.69 101 ARG A CA 1
ATOM 804 C C . ARG A 1 101 ? -8.695 21.078 -3.986 1 94.69 101 ARG A C 1
ATOM 806 O O . ARG A 1 101 ? -9 22.266 -4.105 1 94.69 101 ARG A O 1
ATOM 813 N N . GLN A 1 102 ? -9.5 20.094 -4.211 1 93.06 102 GLN A N 1
ATOM 814 C CA . GLN A 1 102 ? -10.883 20.344 -4.621 1 93.06 102 GLN A CA 1
ATOM 815 C C . GLN A 1 102 ? -11.641 21.125 -3.551 1 93.06 102 GLN A C 1
ATOM 817 O O . GLN A 1 102 ? -12.32 22.109 -3.855 1 93.06 102 GLN A O 1
ATOM 822 N N . PHE A 1 103 ? -11.539 20.75 -2.402 1 97.38 103 PHE A N 1
ATOM 823 C CA . PHE A 1 103 ? -12.266 21.359 -1.3 1 97.38 103 PHE A CA 1
ATOM 824 C C . PHE A 1 103 ? -11.828 22.797 -1.088 1 97.38 103 PHE A C 1
ATOM 826 O O . PHE A 1 103 ? -12.648 23.656 -0.734 1 97.38 103 PHE A O 1
ATOM 833 N N . GLU A 1 104 ? -10.562 23.047 -1.334 1 96.06 104 GLU A N 1
ATOM 834 C CA . GLU A 1 104 ? -10.047 24.406 -1.208 1 96.06 104 GLU A CA 1
ATOM 835 C C . GLU A 1 104 ? -10.773 25.359 -2.148 1 96.06 104 GLU A C 1
ATOM 837 O O . GLU A 1 104 ? -11 26.516 -1.805 1 96.06 104 GLU A O 1
ATOM 842 N N . SER A 1 105 ? -11.117 24.828 -3.27 1 91.25 105 SER A N 1
ATOM 843 C CA . SER A 1 105 ? -11.875 25.672 -4.203 1 91.25 105 SER A CA 1
ATOM 844 C C . SER A 1 105 ? -13.234 26.047 -3.627 1 91.25 105 SER A C 1
ATOM 846 O O . SER A 1 105 ? -13.703 27.172 -3.82 1 91.25 105 SER A O 1
ATOM 848 N N . PHE A 1 106 ? -13.852 25.156 -2.943 1 93.5 106 PHE A N 1
ATOM 849 C CA . PHE A 1 106 ? -15.141 25.438 -2.309 1 93.5 106 PHE A CA 1
ATOM 850 C C . PHE A 1 106 ? -14.977 26.406 -1.146 1 93.5 106 PHE A C 1
ATOM 852 O O . PHE A 1 106 ? -15.82 27.281 -0.933 1 93.5 106 PHE A O 1
ATOM 859 N N . LEU A 1 107 ? -13.914 26.203 -0.407 1 96.12 107 LEU A N 1
ATOM 860 C CA . LEU A 1 107 ? -13.625 27.141 0.676 1 96.12 107 LEU A CA 1
ATOM 861 C C . LEU A 1 107 ? -13.43 28.562 0.137 1 96.12 107 LEU A C 1
ATOM 863 O O . LEU A 1 107 ? -13.984 29.516 0.68 1 96.12 107 LEU A O 1
ATOM 867 N N . GLU A 1 108 ? -12.656 28.625 -0.943 1 93.12 108 GLU A N 1
ATOM 868 C CA . GLU A 1 108 ? -12.398 29.922 -1.561 1 93.12 108 GLU A CA 1
ATOM 869 C C . GLU A 1 108 ? -13.695 30.578 -2.027 1 93.12 108 GLU A C 1
ATOM 871 O O . GLU A 1 108 ? -13.906 31.781 -1.803 1 93.12 108 GLU A O 1
ATOM 876 N N . CYS A 1 109 ? -14.508 29.844 -2.6 1 93.69 109 CYS A N 1
ATOM 877 C CA . CYS A 1 109 ? -15.789 30.344 -3.084 1 93.69 109 CYS A CA 1
ATOM 878 C C . CYS A 1 109 ? -16.625 30.891 -1.938 1 93.69 109 CYS A C 1
ATOM 880 O O . CYS A 1 109 ? -17.344 31.875 -2.105 1 93.69 109 CYS A O 1
ATOM 882 N N . ARG A 1 110 ? -16.5 30.312 -0.798 1 96.19 110 ARG A N 1
ATOM 883 C CA . ARG A 1 110 ? -17.281 30.703 0.375 1 96.19 110 ARG A CA 1
ATOM 884 C C . ARG A 1 110 ? -16.531 31.734 1.209 1 96.19 110 ARG A C 1
ATOM 886 O O . ARG A 1 110 ? -17.016 32.156 2.258 1 96.19 110 ARG A O 1
ATOM 893 N N . LYS A 1 111 ? -15.297 32.094 0.757 1 96.94 111 LYS A N 1
ATOM 894 C CA . LYS A 1 111 ? -14.43 33 1.507 1 96.94 111 LYS A CA 1
ATOM 895 C C . LYS A 1 111 ? -14.125 32.438 2.893 1 96.94 111 LYS A C 1
ATOM 897 O O . LYS A 1 111 ? -14.211 33.156 3.891 1 96.94 111 LYS A O 1
ATOM 902 N N . LYS A 1 112 ? -13.891 31.141 2.896 1 97.62 112 LYS A N 1
ATOM 903 C CA . LYS A 1 112 ? -13.539 30.422 4.117 1 97.62 112 LYS A CA 1
ATOM 904 C C . LYS A 1 112 ? -12.156 29.781 3.992 1 97.62 112 LYS A C 1
ATOM 906 O O . LYS A 1 112 ? -11.57 29.766 2.91 1 97.62 112 LYS A O 1
ATOM 911 N N . THR A 1 113 ? -11.648 29.391 5.102 1 97.81 113 THR A N 1
ATOM 912 C CA . THR A 1 113 ? -10.336 28.766 5.164 1 97.81 113 THR A CA 1
ATOM 913 C C . THR A 1 113 ? -10.43 27.375 5.781 1 97.81 113 THR A C 1
ATOM 915 O O . THR A 1 113 ? -11.5 26.953 6.242 1 97.81 113 THR A O 1
ATOM 918 N N . TRP A 1 114 ? -9.344 26.688 5.719 1 98.44 114 TRP A N 1
ATOM 919 C CA . TRP A 1 114 ? -9.273 25.375 6.383 1 98.44 114 TRP A CA 1
ATOM 920 C C . TRP A 1 114 ? -9.625 25.5 7.863 1 98.44 114 TRP A C 1
ATOM 922 O O . TRP A 1 114 ? -10.203 24.594 8.445 1 98.44 114 TRP A O 1
ATOM 932 N N . TYR A 1 115 ? -9.281 26.609 8.461 1 98.38 115 TYR A N 1
ATOM 933 C CA . TYR A 1 115 ? -9.531 26.797 9.883 1 98.38 115 TYR A CA 1
ATOM 934 C C . TYR A 1 115 ? -11.031 26.875 10.172 1 98.38 115 TYR A C 1
ATOM 936 O O . TYR A 1 115 ? -11.492 26.391 11.211 1 98.38 115 TYR A O 1
ATOM 944 N N . ASP A 1 116 ? -11.75 27.422 9.266 1 98.19 116 ASP A N 1
ATOM 945 C CA . ASP A 1 116 ? -13.203 27.422 9.391 1 98.19 116 ASP A CA 1
ATOM 946 C C . ASP A 1 116 ? -13.75 25.984 9.32 1 98.19 116 ASP A C 1
ATOM 948 O O . ASP A 1 116 ? -14.648 25.625 10.078 1 98.19 116 ASP A O 1
ATOM 952 N N . PHE A 1 117 ? -13.242 25.25 8.438 1 98.75 117 PHE A N 1
ATOM 953 C CA . PHE A 1 117 ? -13.641 23.859 8.312 1 98.75 117 PHE A CA 1
ATOM 954 C C . PHE A 1 117 ? -13.336 23.078 9.594 1 98.75 117 PHE A C 1
ATOM 956 O O . PHE A 1 117 ? -14.172 22.328 10.078 1 98.75 117 PHE A O 1
ATOM 963 N N . PHE A 1 118 ? -12.078 23.281 10.102 1 98.75 118 PHE A N 1
ATOM 964 C CA . PHE A 1 118 ? -11.711 22.609 11.344 1 98.75 118 PHE A CA 1
ATOM 965 C C . PHE A 1 118 ? -12.672 22.953 12.461 1 98.75 118 PHE A C 1
ATOM 967 O O . PHE A 1 118 ? -13.078 22.094 13.234 1 98.75 118 PHE A O 1
ATOM 974 N N . GLN A 1 119 ? -13 24.172 12.539 1 98.38 119 GLN A N 1
ATOM 975 C CA . GLN A 1 119 ? -13.93 24.625 13.57 1 98.38 119 GLN A CA 1
ATOM 976 C C . GLN A 1 119 ? -15.297 23.984 13.398 1 98.38 119 GLN A C 1
ATOM 978 O O . GLN A 1 119 ? -15.914 23.562 14.375 1 98.38 119 GLN A O 1
ATOM 983 N N . ASP A 1 120 ? -15.766 23.938 12.141 1 98.5 120 ASP A N 1
ATOM 984 C CA . ASP A 1 120 ? -17.031 23.281 11.859 1 98.5 120 ASP A CA 1
ATOM 985 C C . ASP A 1 120 ? -17.016 21.828 12.32 1 98.5 120 ASP A C 1
ATOM 987 O O . ASP A 1 120 ? -17.984 21.328 12.883 1 98.5 120 ASP A O 1
ATOM 991 N N . CYS A 1 121 ? -15.93 21.172 12.023 1 98.75 121 CYS A N 1
ATOM 992 C CA . CYS A 1 121 ? -15.789 19.781 12.43 1 98.75 121 CYS A CA 1
ATOM 993 C C . CYS A 1 121 ? -15.883 19.656 13.945 1 98.75 121 CYS A C 1
ATOM 995 O O . CYS A 1 121 ? -16.609 18.797 14.453 1 98.75 121 CYS A O 1
ATOM 997 N N . MET A 1 122 ? -15.188 20.547 14.648 1 98 122 MET A N 1
ATOM 998 C CA . MET A 1 122 ? -15.156 20.5 16.109 1 98 122 MET A CA 1
ATOM 999 C C . MET A 1 122 ? -16.547 20.781 16.688 1 98 122 MET A C 1
ATOM 1001 O O . MET A 1 122 ? -16.969 20.125 17.641 1 98 122 MET A O 1
ATOM 1005 N N . GLN A 1 123 ? -17.188 21.656 16.125 1 97.75 123 GLN A N 1
ATOM 1006 C CA . GLN A 1 123 ? -18.516 22.047 16.594 1 97.75 123 GLN A CA 1
ATOM 1007 C C . GLN A 1 123 ? -19.516 20.891 16.438 1 97.75 123 GLN A C 1
ATOM 1009 O O . GLN A 1 123 ? -20.438 20.766 17.234 1 97.75 123 GLN A O 1
ATOM 1014 N N . GLN A 1 124 ? -19.281 20.078 15.453 1 98 124 GLN A N 1
ATOM 1015 C CA . GLN A 1 124 ? -20.172 18.969 15.188 1 98 124 GLN A CA 1
ATOM 1016 C C . GLN A 1 124 ? -19.672 17.688 15.875 1 98 124 GLN A C 1
ATOM 1018 O O . GLN A 1 124 ? -20.172 16.594 15.586 1 98 124 GLN A O 1
ATOM 1023 N N . GLY A 1 125 ? -18.688 17.844 16.703 1 97.44 125 GLY A N 1
ATOM 1024 C CA . GLY A 1 125 ? -18.172 16.703 17.469 1 97.44 125 GLY A CA 1
ATOM 1025 C C . GLY A 1 125 ? -17.25 15.812 16.656 1 97.44 125 GLY A C 1
ATOM 1026 O O . GLY A 1 125 ? -17.141 14.617 16.922 1 97.44 125 GLY A O 1
ATOM 1027 N N . GLY A 1 126 ? -16.625 16.375 15.703 1 98.19 126 GLY A N 1
ATOM 1028 C CA . GLY A 1 126 ? -15.75 15.609 14.836 1 98.19 126 GLY A CA 1
ATOM 1029 C C . GLY A 1 126 ? -14.461 15.18 15.516 1 98.19 126 GLY A C 1
ATOM 1030 O O . GLY A 1 126 ? -13.93 15.898 16.359 1 98.19 126 GLY A O 1
ATOM 1031 N N . SER A 1 127 ? -13.992 13.945 15.156 1 97.62 127 SER A N 1
ATOM 1032 C CA . SER A 1 127 ? -12.695 13.43 15.578 1 97.62 127 SER A CA 1
ATOM 1033 C C . SER A 1 127 ? -11.789 13.156 14.383 1 97.62 127 SER A C 1
ATOM 1035 O O . SER A 1 127 ? -12.102 12.305 13.539 1 97.62 127 SER A O 1
ATOM 1037 N N . PHE A 1 128 ? -10.719 13.852 14.391 1 98.31 128 PHE A N 1
ATOM 1038 C CA . PHE A 1 128 ? -9.805 13.688 13.266 1 98.31 128 PHE A CA 1
ATOM 1039 C C . PHE A 1 128 ? -9 12.406 13.406 1 98.31 128 PHE A C 1
ATOM 1041 O O . PHE A 1 128 ? -8.227 12.25 14.352 1 98.31 128 PHE A O 1
ATOM 1048 N N . THR A 1 129 ? -9.18 11.492 12.461 1 97.69 129 THR A N 1
ATOM 1049 C CA . THR A 1 129 ? -8.508 10.203 12.523 1 97.69 129 THR A CA 1
ATOM 1050 C C . THR A 1 129 ? -7.277 10.188 11.625 1 97.69 129 THR A C 1
ATOM 1052 O O . THR A 1 129 ? -6.41 9.32 11.758 1 97.69 129 THR A O 1
ATOM 1055 N N . ARG A 1 130 ? -7.207 11.102 10.68 1 98.5 130 ARG A N 1
ATOM 1056 C CA . ARG A 1 130 ? -6.012 11.305 9.859 1 98.5 130 ARG A CA 1
ATOM 1057 C C . ARG A 1 130 ? -5.875 12.758 9.438 1 98.5 130 ARG A C 1
ATOM 1059 O O . ARG A 1 130 ? -6.867 13.406 9.086 1 98.5 130 ARG A O 1
ATOM 1066 N N . PHE A 1 131 ? -4.789 13.227 9.547 1 98.69 131 PHE A N 1
ATOM 1067 C CA . PHE A 1 131 ? -4.461 14.578 9.102 1 98.69 131 PHE A CA 1
ATOM 1068 C C . PHE A 1 131 ? -3.031 14.641 8.57 1 98.69 131 PHE A C 1
ATOM 1070 O O . PHE A 1 131 ? -2.076 14.508 9.344 1 98.69 131 PHE A O 1
ATOM 1077 N N . ASP A 1 132 ? -2.852 14.875 7.258 1 98.69 132 ASP A N 1
ATOM 1078 C CA . ASP A 1 132 ? -1.526 15.008 6.66 1 98.69 132 ASP A CA 1
ATOM 1079 C C . ASP A 1 132 ? -1.249 16.453 6.254 1 98.69 132 ASP A C 1
ATOM 1081 O O . ASP A 1 132 ? -2.086 17.094 5.617 1 98.69 132 ASP A O 1
ATOM 1085 N N . LEU A 1 133 ? -0.084 16.922 6.617 1 98.38 133 LEU A N 1
ATOM 1086 C CA . LEU A 1 133 ? 0.452 18.188 6.148 1 98.38 133 LEU A CA 1
ATOM 1087 C C . LEU A 1 133 ? 1.61 17.969 5.18 1 98.38 133 LEU A C 1
ATOM 1089 O O . LEU A 1 133 ? 2.432 17.078 5.383 1 98.38 133 LEU A O 1
ATOM 1093 N N . ALA A 1 134 ? 1.621 18.766 4.172 1 98.44 134 ALA A N 1
ATOM 1094 C CA . ALA A 1 134 ? 2.736 18.672 3.234 1 98.44 134 ALA A CA 1
ATOM 1095 C C . ALA A 1 134 ? 3.422 20.031 3.078 1 98.44 134 ALA A C 1
ATOM 1097 O O . ALA A 1 134 ? 2.764 21.078 3.109 1 98.44 134 ALA A O 1
ATOM 1098 N N . ILE A 1 135 ? 4.723 20.031 2.938 1 98.12 135 ILE A N 1
ATOM 1099 C CA . ILE A 1 135 ? 5.531 21.219 2.637 1 98.12 135 ILE A CA 1
ATOM 1100 C C . ILE A 1 135 ? 6.262 21.016 1.311 1 98.12 135 ILE A C 1
ATOM 1102 O O . ILE A 1 135 ? 7.043 20.078 1.162 1 98.12 135 ILE A O 1
ATOM 1106 N N . ASP A 1 136 ? 6.027 21.859 0.4 1 97.38 136 ASP A N 1
ATOM 1107 C CA . ASP A 1 136 ? 6.801 21.875 -0.838 1 97.38 136 ASP A CA 1
ATOM 1108 C C . ASP A 1 136 ? 8.008 22.797 -0.708 1 97.38 136 ASP A C 1
ATOM 1110 O O . ASP A 1 136 ? 7.875 23.969 -0.319 1 97.38 136 ASP A O 1
ATOM 1114 N N . ASP A 1 137 ? 9.156 22.266 -1.011 1 97.44 137 ASP A N 1
ATOM 1115 C CA . ASP A 1 137 ? 10.422 23 -0.968 1 97.44 137 ASP A CA 1
ATOM 1116 C C . ASP A 1 137 ? 11.055 23.078 -2.355 1 97.44 137 ASP A C 1
ATOM 1118 O O . ASP A 1 137 ? 11.734 22.141 -2.795 1 97.44 137 ASP A O 1
ATOM 1122 N N . LYS A 1 138 ? 10.945 24.203 -2.961 1 93.88 138 LYS A N 1
ATOM 1123 C CA . LYS A 1 138 ? 11.5 24.391 -4.301 1 93.88 138 LYS A CA 1
ATOM 1124 C C . LYS A 1 138 ? 12.922 24.938 -4.246 1 93.88 138 LYS A C 1
ATOM 1126 O O . LYS A 1 138 ? 13.609 25 -5.266 1 93.88 138 LYS A O 1
ATOM 1131 N N . LYS A 1 139 ? 13.336 25.375 -3.135 1 93.31 139 LYS A N 1
ATOM 1132 C CA . LYS A 1 139 ? 14.727 25.766 -2.914 1 93.31 139 LYS A CA 1
ATOM 1133 C C . LYS A 1 139 ? 15.617 24.547 -2.705 1 93.31 139 LYS A C 1
ATOM 1135 O O . LYS A 1 139 ? 16.766 24.531 -3.156 1 93.31 139 LYS A O 1
ATOM 1140 N N . THR A 1 140 ? 15.047 23.562 -2.082 1 94.81 140 THR A N 1
ATOM 1141 C CA . THR A 1 140 ? 15.703 22.312 -1.71 1 94.81 140 THR A CA 1
ATOM 1142 C C . THR A 1 140 ? 16.938 22.594 -0.847 1 94.81 140 THR A C 1
ATOM 1144 O O . THR A 1 140 ? 18.062 22.406 -1.295 1 94.81 140 THR A O 1
ATOM 1147 N N . TYR A 1 141 ? 16.719 22.828 0.318 1 94.12 141 TYR A N 1
ATOM 1148 C CA . TYR A 1 141 ? 17.781 23.094 1.292 1 94.12 141 TYR A CA 1
ATOM 1149 C C . TYR A 1 141 ? 18.766 21.938 1.355 1 94.12 141 TYR A C 1
ATOM 1151 O O . TYR A 1 141 ? 19.906 22.109 1.8 1 94.12 141 TYR A O 1
ATOM 1159 N N . PHE A 1 142 ? 18.391 20.766 0.959 1 96.56 142 PHE A N 1
ATOM 1160 C CA . PHE A 1 142 ? 19.172 19.547 0.868 1 96.56 142 PHE A CA 1
ATOM 1161 C C . PHE A 1 142 ? 18.625 18.625 -0.208 1 96.56 142 PHE A C 1
ATOM 1163 O O . PHE A 1 142 ? 17.469 18.766 -0.624 1 96.56 142 PHE A O 1
ATOM 1170 N N . SER A 1 143 ? 19.547 17.719 -0.626 1 96.25 143 SER A N 1
ATOM 1171 C CA . SER A 1 143 ? 19.078 16.641 -1.496 1 96.25 143 SER A CA 1
ATOM 1172 C C . SER A 1 143 ? 18.609 15.438 -0.685 1 96.25 143 SER A C 1
ATOM 1174 O O . SER A 1 143 ? 19.203 15.102 0.341 1 96.25 143 SER A O 1
ATOM 1176 N N . ILE A 1 144 ? 17.516 14.781 -1.115 1 98.19 144 ILE A N 1
ATOM 1177 C CA . ILE A 1 144 ? 16.938 13.656 -0.378 1 98.19 144 ILE A CA 1
ATOM 1178 C C . ILE A 1 144 ? 17.922 12.492 -0.371 1 98.19 144 ILE A C 1
ATOM 1180 O O . ILE A 1 144 ? 18.125 11.852 0.665 1 98.19 144 ILE A O 1
ATOM 1184 N N . PRO A 1 145 ? 18.641 12.195 -1.515 1 96.81 145 PRO A N 1
ATOM 1185 C CA . PRO A 1 145 ? 19.625 11.125 -1.484 1 96.81 145 PRO A CA 1
ATOM 1186 C C . PRO A 1 145 ? 20.75 11.391 -0.479 1 96.81 145 PRO A C 1
ATOM 1188 O O . PRO A 1 145 ? 21.188 10.469 0.216 1 96.81 145 PRO A O 1
ATOM 1191 N N . GLU A 1 146 ? 21.172 12.617 -0.394 1 96.38 146 GLU A N 1
ATOM 1192 C CA . GLU A 1 146 ? 22.219 12.953 0.564 1 96.38 146 GLU A CA 1
ATOM 1193 C C . GLU A 1 146 ? 21.703 12.844 1.999 1 96.38 146 GLU A C 1
ATOM 1195 O O . GLU A 1 146 ? 22.453 12.438 2.895 1 96.38 146 GLU A O 1
ATOM 1200 N N . LEU A 1 147 ? 20.469 13.258 2.182 1 97.62 147 LEU A N 1
ATOM 1201 C CA . LEU A 1 147 ? 19.844 13.133 3.494 1 97.62 147 LEU A CA 1
ATOM 1202 C C . LEU A 1 147 ? 19.781 11.672 3.928 1 97.62 147 LEU A C 1
ATOM 1204 O O . LEU A 1 147 ? 20.062 11.352 5.086 1 97.62 147 LEU A O 1
ATOM 1208 N N . LEU A 1 148 ? 19.453 10.812 3.016 1 97.06 148 LEU A N 1
ATOM 1209 C CA . LEU A 1 148 ? 19.391 9.383 3.262 1 97.06 148 LEU A CA 1
ATOM 1210 C C . LEU A 1 148 ? 20.75 8.836 3.676 1 97.06 148 LEU A C 1
ATOM 1212 O O . LEU A 1 148 ? 20.859 8.102 4.66 1 97.06 148 LEU A O 1
ATOM 1216 N N . LYS A 1 149 ? 21.781 9.188 2.947 1 95.75 149 LYS A N 1
ATOM 1217 C CA . LYS A 1 149 ? 23.141 8.75 3.273 1 95.75 149 LYS A CA 1
ATOM 1218 C C . LYS A 1 149 ? 23.547 9.188 4.68 1 95.75 149 LYS A C 1
ATOM 1220 O O . LYS A 1 149 ? 24.125 8.414 5.438 1 95.75 149 LYS A O 1
ATOM 1225 N N . LYS A 1 150 ? 23.188 10.445 4.957 1 96.38 150 LYS A N 1
ATOM 1226 C CA . LYS A 1 150 ? 23.5 10.992 6.273 1 96.38 150 LYS A CA 1
ATOM 1227 C C . LYS A 1 150 ? 22.781 10.227 7.379 1 96.38 150 LYS A C 1
ATOM 1229 O O . LYS A 1 150 ? 23.375 9.922 8.414 1 96.38 150 LYS A O 1
ATOM 1234 N N . ALA A 1 151 ? 21.516 9.938 7.176 1 96.44 151 ALA A N 1
ATOM 1235 C CA . ALA A 1 151 ? 20.734 9.172 8.141 1 96.44 151 ALA A CA 1
ATOM 1236 C C . ALA A 1 151 ? 21.312 7.77 8.328 1 96.44 151 ALA A C 1
ATOM 1238 O O . ALA A 1 151 ? 21.375 7.262 9.453 1 96.44 151 ALA A O 1
ATOM 1239 N N . GLN A 1 152 ? 21.766 7.188 7.246 1 95.06 152 GLN A N 1
ATOM 1240 C CA . GLN A 1 152 ? 22.312 5.836 7.277 1 95.06 152 GLN A CA 1
ATOM 1241 C C . GLN A 1 152 ? 23.625 5.789 8.031 1 95.06 152 GLN A C 1
ATOM 1243 O O . GLN A 1 152 ? 24.062 4.727 8.484 1 95.06 152 GLN A O 1
ATOM 1248 N N . LYS A 1 153 ? 24.234 6.914 8.188 1 94.75 153 LYS A N 1
ATOM 1249 C CA . LYS A 1 153 ? 25.484 7.016 8.938 1 94.75 153 LYS A CA 1
ATOM 1250 C C . LYS A 1 153 ? 25.219 7.305 10.414 1 94.75 153 LYS A C 1
ATOM 1252 O O . LYS A 1 153 ? 26.156 7.559 11.18 1 94.75 153 LYS A O 1
ATOM 1257 N N . GLY A 1 154 ? 23.984 7.449 10.719 1 94.12 154 GLY A N 1
ATOM 1258 C CA . GLY A 1 154 ? 23.625 7.719 12.102 1 94.12 154 GLY A CA 1
ATOM 1259 C C . GLY A 1 154 ? 23.594 9.195 12.438 1 94.12 154 GLY A C 1
ATOM 1260 O O . GLY A 1 154 ? 23.484 9.578 13.602 1 94.12 154 GLY A O 1
ATOM 1261 N N . GLU A 1 155 ? 23.625 10.016 11.445 1 96.44 155 GLU A N 1
ATOM 1262 C CA . GLU A 1 155 ? 23.703 11.461 11.664 1 96.44 155 GLU A CA 1
ATOM 1263 C C . GLU A 1 155 ? 22.312 12.086 11.695 1 96.44 155 GLU A C 1
ATOM 1265 O O . GLU A 1 155 ? 22.094 13.164 11.133 1 96.44 155 GLU A O 1
ATOM 1270 N N . CYS A 1 156 ? 21.406 11.367 12.203 1 96.62 156 CYS A N 1
ATOM 1271 C CA . CYS A 1 156 ? 20.047 11.852 12.406 1 96.62 156 CYS A CA 1
ATOM 1272 C C . CYS A 1 156 ? 19.562 11.531 13.812 1 96.62 156 CYS A C 1
ATOM 1274 O O . CYS A 1 156 ? 19.406 10.359 14.172 1 96.62 156 CYS A O 1
ATOM 1276 N N . ILE A 1 157 ? 19.422 12.516 14.594 1 96.12 157 ILE A N 1
ATOM 1277 C CA . ILE A 1 157 ? 18.812 12.352 15.906 1 96.12 157 ILE A CA 1
ATOM 1278 C C . ILE A 1 157 ? 17.297 12.43 15.781 1 96.12 157 ILE A C 1
ATOM 1280 O O . ILE A 1 157 ? 16.766 13.414 15.266 1 96.12 157 ILE A O 1
ATOM 1284 N N . SER A 1 158 ? 16.625 11.391 16.203 1 95.62 158 SER A N 1
ATOM 1285 C CA . SER A 1 158 ? 15.195 11.32 15.93 1 95.62 158 SER A CA 1
ATOM 1286 C C . SER A 1 158 ? 14.453 10.648 17.078 1 95.62 158 SER A C 1
ATOM 1288 O O . SER A 1 158 ? 15.039 9.859 17.828 1 95.62 158 SER A O 1
ATOM 1290 N N . ARG A 1 159 ? 13.211 11.031 17.219 1 93.06 159 ARG A N 1
ATOM 1291 C CA . ARG A 1 159 ? 12.32 10.328 18.125 1 93.06 159 ARG A CA 1
ATOM 1292 C C . ARG A 1 159 ? 11.812 9.031 17.516 1 93.06 159 ARG A C 1
ATOM 1294 O O . ARG A 1 159 ? 11.266 8.18 18.219 1 93.06 159 ARG A O 1
ATOM 1301 N N . PHE A 1 160 ? 12.07 8.875 16.266 1 94.56 160 PHE A N 1
ATOM 1302 C CA . PHE A 1 160 ? 11.75 7.629 15.586 1 94.56 160 PHE A CA 1
ATOM 1303 C C . PHE A 1 160 ? 12.914 6.648 15.672 1 94.56 160 PHE A C 1
ATOM 1305 O O . PHE A 1 160 ? 14.078 7.059 15.664 1 94.56 160 PHE A O 1
ATOM 1312 N N . ARG A 1 161 ? 12.617 5.438 15.734 1 91.75 161 ARG A N 1
ATOM 1313 C CA . ARG A 1 161 ? 13.672 4.43 15.766 1 91.75 161 ARG A CA 1
ATOM 1314 C C . ARG A 1 161 ? 13.969 3.898 14.367 1 91.75 161 ARG A C 1
ATOM 1316 O O . ARG A 1 161 ? 15.125 3.688 14.016 1 91.75 161 ARG A O 1
ATOM 1323 N N . LYS A 1 162 ? 12.961 3.734 13.633 1 92.94 162 LYS A N 1
ATOM 1324 C CA . LYS A 1 162 ? 13.094 3.062 12.344 1 92.94 162 LYS A CA 1
ATOM 1325 C C . LYS A 1 162 ? 12.891 4.039 11.188 1 92.94 162 LYS A C 1
ATOM 1327 O O . LYS A 1 162 ? 12.133 5.004 11.312 1 92.94 162 LYS A O 1
ATOM 1332 N N . SER A 1 163 ? 13.641 3.742 10.117 1 95.75 163 SER A N 1
ATOM 1333 C CA . SER A 1 163 ? 13.461 4.465 8.867 1 95.75 163 SER A CA 1
ATOM 1334 C C . SER A 1 163 ? 13.398 3.508 7.68 1 95.75 163 SER A C 1
ATOM 1336 O O . SER A 1 163 ? 14.117 2.506 7.645 1 95.75 163 SER A O 1
ATOM 1338 N N . ASP A 1 164 ? 12.508 3.785 6.809 1 96.62 164 ASP A N 1
ATOM 1339 C CA . ASP A 1 164 ? 12.406 3.1 5.523 1 96.62 164 ASP A CA 1
ATOM 1340 C C . ASP A 1 164 ? 12.766 4.035 4.375 1 96.62 164 ASP A C 1
ATOM 1342 O O . ASP A 1 164 ? 12.703 5.258 4.516 1 96.62 164 ASP A O 1
ATOM 1346 N N . PHE A 1 165 ? 13.234 3.438 3.34 1 96.94 165 PHE A N 1
ATOM 1347 C CA . PHE A 1 165 ? 13.477 4.238 2.146 1 96.94 165 PHE A CA 1
ATOM 1348 C C . PHE A 1 165 ? 13.164 3.441 0.886 1 96.94 165 PHE A C 1
ATOM 1350 O O . PHE A 1 165 ? 13.086 2.213 0.927 1 96.94 165 PHE A O 1
ATOM 1357 N N . ASN A 1 166 ? 12.852 4.145 -0.144 1 96.56 166 ASN A N 1
ATOM 1358 C CA . ASN A 1 166 ? 12.633 3.525 -1.445 1 96.56 166 ASN A CA 1
ATOM 1359 C C . ASN A 1 166 ? 13.273 4.336 -2.568 1 96.56 166 ASN A C 1
ATOM 1361 O O . ASN A 1 166 ? 13.555 5.523 -2.4 1 96.56 166 ASN A O 1
ATOM 1365 N N . GLY A 1 167 ? 13.625 3.643 -3.566 1 95.44 167 GLY A N 1
ATOM 1366 C CA . GLY A 1 167 ? 14.148 4.211 -4.801 1 95.44 167 GLY A CA 1
ATOM 1367 C C . GLY A 1 167 ? 13.797 3.395 -6.027 1 95.44 167 GLY A C 1
ATOM 1368 O O . GLY A 1 167 ? 13.195 2.326 -5.918 1 95.44 167 GLY A O 1
ATOM 1369 N N . SER A 1 168 ? 14.086 3.967 -7.133 1 95.12 168 SER A N 1
ATOM 1370 C CA . SER A 1 168 ? 13.852 3.275 -8.398 1 95.12 168 SER A CA 1
ATOM 1371 C C . SER A 1 168 ? 14.992 3.506 -9.375 1 95.12 168 SER A C 1
ATOM 1373 O O . SER A 1 168 ? 15.82 4.398 -9.172 1 95.12 168 SER A O 1
ATOM 1375 N N . PHE A 1 169 ? 15.086 2.631 -10.367 1 93.69 169 PHE A N 1
ATOM 1376 C CA . PHE A 1 169 ? 16.078 2.793 -11.422 1 93.69 169 PHE A CA 1
ATOM 1377 C C . PHE A 1 169 ? 15.664 2.045 -12.68 1 93.69 169 PHE A C 1
ATOM 1379 O O . PHE A 1 169 ? 14.758 1.208 -12.641 1 93.69 169 PHE A O 1
ATOM 1386 N N . ASP A 1 170 ? 16.266 2.475 -13.727 1 93.12 170 ASP A N 1
ATOM 1387 C CA . ASP A 1 170 ? 16.062 1.789 -15 1 93.12 170 ASP A CA 1
ATOM 1388 C C . ASP A 1 170 ? 16.984 0.58 -15.125 1 93.12 170 ASP A C 1
ATOM 1390 O O . ASP A 1 170 ? 18.188 0.681 -14.875 1 93.12 170 ASP A O 1
ATOM 1394 N N . LEU A 1 171 ? 16.422 -0.535 -15.484 1 91.12 171 LEU A N 1
ATOM 1395 C CA . LEU A 1 171 ? 17.203 -1.773 -15.539 1 91.12 171 LEU A CA 1
ATOM 1396 C C . LEU A 1 171 ? 18.172 -1.762 -16.703 1 91.12 171 LEU A C 1
ATOM 1398 O O . LEU A 1 171 ? 19.172 -2.484 -16.703 1 91.12 171 LEU A O 1
ATOM 1402 N N . SER A 1 172 ? 17.875 -1.009 -17.75 1 86.12 172 SER A N 1
ATOM 1403 C CA . SER A 1 172 ? 18.703 -0.997 -18.969 1 86.12 172 SER A CA 1
ATOM 1404 C C . SER A 1 172 ? 20.016 -0.276 -18.734 1 86.12 172 SER A C 1
ATOM 1406 O O . SER A 1 172 ? 21.078 -0.74 -19.172 1 86.12 172 SER A O 1
ATOM 1408 N N . ASP A 1 173 ? 19.938 0.875 -17.969 1 84.25 173 ASP A N 1
ATOM 1409 C CA . ASP A 1 173 ? 21.156 1.665 -17.859 1 84.25 173 ASP A CA 1
ATOM 1410 C C . ASP A 1 173 ? 21.453 2.016 -16.391 1 84.25 173 ASP A C 1
ATOM 1412 O O . ASP A 1 173 ? 22.469 2.639 -16.094 1 84.25 173 ASP A O 1
ATOM 1416 N N . GLY A 1 174 ? 20.578 1.696 -15.547 1 85.19 174 GLY A N 1
ATOM 1417 C CA . GLY A 1 174 ? 20.828 1.901 -14.125 1 85.19 174 GLY A CA 1
ATOM 1418 C C . GLY A 1 174 ? 20.5 3.311 -13.664 1 85.19 174 GLY A C 1
ATOM 1419 O O . GLY A 1 174 ? 20.703 3.646 -12.5 1 85.19 174 GLY A O 1
ATOM 1420 N N . ILE A 1 175 ? 20.047 4.098 -14.531 1 87.31 175 ILE A N 1
ATOM 1421 C CA . ILE A 1 175 ? 19.734 5.473 -14.156 1 87.31 175 ILE A CA 1
ATOM 1422 C C . ILE A 1 175 ? 18.703 5.48 -13.023 1 87.31 175 ILE A C 1
ATOM 1424 O O . ILE A 1 175 ? 17.672 4.809 -13.102 1 87.31 175 ILE A O 1
ATOM 1428 N N . THR A 1 176 ? 19 6.305 -12.008 1 89.12 176 THR A N 1
ATOM 1429 C CA . THR A 1 176 ? 18.203 6.277 -10.789 1 89.12 176 THR A CA 1
ATOM 1430 C C . THR A 1 176 ? 17 7.219 -10.914 1 89.12 176 THR A C 1
ATOM 1432 O O . THR A 1 176 ? 17.094 8.266 -11.555 1 89.12 176 THR A O 1
ATOM 1435 N N . GLY A 1 177 ? 15.891 6.789 -10.297 1 92.75 177 GLY A N 1
ATOM 1436 C CA . GLY A 1 177 ? 14.719 7.629 -10.133 1 92.75 177 GLY A CA 1
ATOM 1437 C C . GLY A 1 177 ? 14.68 8.344 -8.797 1 92.75 177 GLY A C 1
ATOM 1438 O O . GLY A 1 177 ? 15.719 8.625 -8.203 1 92.75 177 GLY A O 1
ATOM 1439 N N . GLY A 1 178 ? 13.469 8.75 -8.406 1 94.75 178 GLY A N 1
ATOM 1440 C CA . GLY A 1 178 ? 13.289 9.523 -7.191 1 94.75 178 GLY A CA 1
ATOM 1441 C C . GLY A 1 178 ? 13.57 8.734 -5.93 1 94.75 178 GLY A C 1
ATOM 1442 O O . GLY A 1 178 ? 13.375 7.516 -5.898 1 94.75 178 GLY A O 1
ATOM 1443 N N . THR A 1 179 ? 14.023 9.422 -4.93 1 97.19 179 THR A N 1
ATOM 1444 C CA . THR A 1 179 ? 14.297 8.836 -3.623 1 97.19 179 THR A CA 1
ATOM 1445 C C . THR A 1 179 ? 13.258 9.289 -2.602 1 97.19 179 THR A C 1
ATOM 1447 O O . THR A 1 179 ? 12.844 10.445 -2.6 1 97.19 179 THR A O 1
ATOM 1450 N N . THR A 1 180 ? 12.789 8.359 -1.784 1 98.38 180 THR A N 1
ATOM 1451 C CA . THR A 1 180 ? 11.875 8.641 -0.683 1 98.38 180 THR A CA 1
ATOM 1452 C C . THR A 1 180 ? 12.43 8.094 0.632 1 98.38 180 THR A C 1
ATOM 1454 O O . THR A 1 180 ? 12.953 6.98 0.679 1 98.38 180 THR A O 1
ATOM 1457 N N . ILE A 1 181 ? 12.391 8.875 1.638 1 98.25 181 ILE A N 1
ATOM 1458 C CA . ILE A 1 181 ? 12.773 8.438 2.977 1 98.25 181 ILE A CA 1
ATOM 1459 C C . ILE A 1 181 ? 11.578 8.547 3.918 1 98.25 181 ILE A C 1
ATOM 1461 O O . ILE A 1 181 ? 10.836 9.531 3.877 1 98.25 181 ILE A O 1
ATOM 1465 N N . TYR A 1 182 ? 11.414 7.566 4.676 1 98.25 182 TYR A N 1
ATOM 1466 C CA . TYR A 1 182 ? 10.398 7.574 5.727 1 98.25 182 TYR A CA 1
ATOM 1467 C C . TYR A 1 182 ? 11.047 7.605 7.105 1 98.25 182 TYR A C 1
ATOM 1469 O O . TYR A 1 182 ? 12.039 6.918 7.348 1 98.25 182 TYR A O 1
ATOM 1477 N N . PHE A 1 183 ? 10.508 8.43 7.961 1 97.94 183 PHE A N 1
ATOM 1478 C CA . PHE A 1 183 ? 10.898 8.453 9.367 1 97.94 183 PHE A CA 1
ATOM 1479 C C . PHE A 1 183 ? 9.758 7.977 10.258 1 97.94 183 PHE A C 1
ATOM 1481 O O . PHE A 1 183 ? 8.719 8.625 10.336 1 97.94 183 PHE A O 1
ATOM 1488 N N . GLY A 1 184 ? 9.992 6.848 10.906 1 96.38 184 GLY A N 1
ATOM 1489 C CA . GLY A 1 184 ? 8.945 6.242 11.719 1 96.38 184 GLY A CA 1
ATOM 1490 C C . GLY A 1 184 ? 8.195 5.141 11 1 96.38 184 GLY A C 1
ATOM 1491 O O . GLY A 1 184 ? 8.234 5.051 9.773 1 96.38 184 GLY A O 1
ATOM 1492 N N . SER A 1 185 ? 7.551 4.355 11.789 1 92.88 185 SER A N 1
ATOM 1493 C CA . SER A 1 185 ? 6.754 3.266 11.242 1 92.88 185 SER A CA 1
ATOM 1494 C C . SER A 1 185 ? 5.438 3.779 10.664 1 92.88 185 SER A C 1
ATOM 1496 O O . SER A 1 185 ? 4.781 4.633 11.266 1 92.88 185 SER A O 1
ATOM 1498 N N . LYS A 1 186 ? 5.086 3.213 9.539 1 93.25 186 LYS A N 1
ATOM 1499 C CA . LYS A 1 186 ? 3.816 3.586 8.922 1 93.25 186 LYS A CA 1
ATOM 1500 C C . LYS A 1 186 ? 2.633 3.16 9.781 1 93.25 186 LYS A C 1
ATOM 1502 O O . LYS A 1 186 ? 1.515 3.643 9.594 1 93.25 186 LYS A O 1
ATOM 1507 N N . LYS A 1 187 ? 2.875 2.301 10.742 1 88.94 187 LYS A N 1
ATOM 1508 C CA . LYS A 1 187 ? 1.839 1.817 11.648 1 88.94 187 LYS A CA 1
ATOM 1509 C C . LYS A 1 187 ? 1.648 2.771 12.82 1 88.94 187 LYS A C 1
ATOM 1511 O O . LYS A 1 187 ? 0.646 2.693 13.531 1 88.94 187 LYS A O 1
ATOM 1516 N N . SER A 1 188 ? 2.596 3.637 13 1 91.56 188 SER A N 1
ATOM 1517 C CA . SER A 1 188 ? 2.533 4.586 14.109 1 91.56 188 SER A CA 1
ATOM 1518 C C . SER A 1 188 ? 1.549 5.715 13.812 1 91.56 188 SER A C 1
ATOM 1520 O O . SER A 1 188 ? 1.109 5.879 12.672 1 91.56 188 SER A O 1
ATOM 1522 N N . GLU A 1 189 ? 1.184 6.414 14.844 1 94.44 189 GLU A N 1
ATOM 1523 C CA . GLU A 1 189 ? 0.228 7.508 14.703 1 94.44 189 GLU A CA 1
ATOM 1524 C C . GLU A 1 189 ? 0.887 8.734 14.086 1 94.44 189 GLU A C 1
ATOM 1526 O O . GLU A 1 189 ? 0.203 9.695 13.711 1 94.44 189 GLU A O 1
ATOM 1531 N N . ALA A 1 190 ? 2.188 8.672 14.008 1 96.06 190 ALA A N 1
ATOM 1532 C CA . ALA A 1 190 ? 2.898 9.758 13.336 1 96.06 190 ALA A CA 1
ATOM 1533 C C . ALA A 1 190 ? 4.129 9.234 12.602 1 96.06 190 ALA A C 1
ATOM 1535 O O . ALA A 1 190 ? 4.891 8.43 13.141 1 96.06 190 ALA A O 1
ATOM 1536 N N . TYR A 1 191 ? 4.312 9.625 11.43 1 97.81 191 TYR A N 1
ATOM 1537 C CA . TYR A 1 191 ? 5.555 9.398 10.695 1 97.81 191 TYR A CA 1
ATOM 1538 C C . TYR A 1 191 ? 5.738 10.43 9.594 1 97.81 191 TYR A C 1
ATOM 1540 O O . TYR A 1 191 ? 4.805 11.164 9.266 1 97.81 191 TYR A O 1
ATOM 1548 N N . LEU A 1 192 ? 6.918 10.578 9.102 1 98.56 192 LEU A N 1
ATOM 1549 C CA . LEU A 1 192 ? 7.254 11.562 8.086 1 98.56 192 LEU A CA 1
ATOM 1550 C C . LEU A 1 192 ? 7.66 10.891 6.781 1 98.56 192 LEU A C 1
ATOM 1552 O O . LEU A 1 192 ? 8.234 9.797 6.793 1 98.56 192 LEU A O 1
ATOM 1556 N N . CYS A 1 193 ? 7.352 11.492 5.711 1 98.56 193 CYS A N 1
ATOM 1557 C CA . CYS A 1 193 ? 7.75 11.055 4.375 1 98.56 193 CYS A CA 1
ATOM 1558 C C . CYS A 1 193 ? 8.391 12.203 3.6 1 98.56 193 CYS A C 1
ATOM 1560 O O . CYS A 1 193 ? 7.738 13.195 3.297 1 98.56 193 CYS A O 1
ATOM 1562 N N . PHE A 1 194 ? 9.703 12.133 3.307 1 98.75 194 PHE A N 1
ATOM 1563 C CA . PHE A 1 194 ? 10.445 13.102 2.508 1 98.75 194 PHE A CA 1
ATOM 1564 C C . PHE A 1 194 ? 10.812 12.516 1.148 1 98.75 194 PHE A C 1
ATOM 1566 O O . PHE A 1 194 ? 11.383 11.422 1.067 1 98.75 194 PHE A O 1
ATOM 1573 N N . TYR A 1 195 ? 10.5 13.242 0.1 1 98.44 195 TYR A N 1
ATOM 1574 C CA . TYR A 1 195 ? 10.828 12.648 -1.192 1 98.44 195 TYR A CA 1
ATOM 1575 C C . TYR A 1 195 ? 11.039 13.727 -2.248 1 98.44 195 TYR A C 1
ATOM 1577 O O . TYR A 1 195 ? 10.68 14.891 -2.037 1 98.44 195 TYR A O 1
ATOM 1585 N N . GLU A 1 196 ? 11.656 13.32 -3.344 1 98.31 196 GLU A N 1
ATOM 1586 C CA . GLU A 1 196 ? 11.883 14.195 -4.496 1 98.31 196 GLU A CA 1
ATOM 1587 C C . GLU A 1 196 ? 10.625 14.289 -5.363 1 98.31 196 GLU A C 1
ATOM 1589 O O . GLU A 1 196 ? 10.43 13.469 -6.266 1 98.31 196 GLU A O 1
ATOM 1594 N N . LYS A 1 197 ? 9.938 15.344 -5.129 1 97.56 197 LYS A N 1
ATOM 1595 C CA . LYS A 1 197 ? 8.625 15.508 -5.758 1 97.56 197 LYS A CA 1
ATOM 1596 C C . LYS A 1 197 ? 8.766 15.734 -7.258 1 97.56 197 LYS A C 1
ATOM 1598 O O . LYS A 1 197 ? 7.895 15.328 -8.031 1 97.56 197 LYS A O 1
ATOM 1603 N N . ASN A 1 198 ? 9.828 16.391 -7.699 1 97.19 198 ASN A N 1
ATOM 1604 C CA . ASN A 1 198 ? 10.031 16.594 -9.133 1 97.19 198 ASN A CA 1
ATOM 1605 C C . ASN A 1 198 ? 10.141 15.266 -9.875 1 97.19 198 ASN A C 1
ATOM 1607 O O . ASN A 1 198 ? 9.562 15.109 -10.953 1 97.19 198 ASN A O 1
ATOM 1611 N N . TYR A 1 199 ? 10.852 14.289 -9.273 1 96.31 199 TYR A N 1
ATOM 1612 C CA . TYR A 1 199 ? 10.922 12.969 -9.891 1 96.31 199 TYR A CA 1
ATOM 1613 C C . TYR A 1 199 ? 9.547 12.32 -9.953 1 96.31 199 TYR A C 1
ATOM 1615 O O . TYR A 1 199 ? 9.188 11.719 -10.969 1 96.31 199 TYR A O 1
ATOM 1623 N N . GLU A 1 200 ? 8.812 12.422 -8.883 1 95.12 200 GLU A N 1
ATOM 1624 C CA . GLU A 1 200 ? 7.473 11.844 -8.812 1 95.12 200 GLU A CA 1
ATOM 1625 C C . GLU A 1 200 ? 6.555 12.453 -9.867 1 95.12 200 GLU A C 1
ATOM 1627 O O . GLU A 1 200 ? 5.84 11.727 -10.562 1 95.12 200 GLU A O 1
ATOM 1632 N N . GLN A 1 201 ? 6.613 13.766 -10.031 1 93.81 201 GLN A N 1
ATOM 1633 C CA . GLN A 1 201 ? 5.777 14.453 -11.008 1 93.81 201 GLN A CA 1
ATOM 1634 C C . GLN A 1 201 ? 6.219 14.133 -12.438 1 93.81 201 GLN A C 1
ATOM 1636 O O . GLN A 1 201 ? 5.383 13.945 -13.32 1 93.81 201 GLN A O 1
ATOM 1641 N N . ALA A 1 202 ? 7.477 14.086 -12.633 1 93.38 202 ALA A N 1
ATOM 1642 C CA . ALA A 1 202 ? 8.016 13.766 -13.953 1 93.38 202 ALA A CA 1
ATOM 1643 C C . ALA A 1 202 ? 7.535 12.398 -14.422 1 93.38 202 ALA A C 1
ATOM 1645 O O . ALA A 1 202 ? 7.109 12.25 -15.57 1 93.38 202 ALA A O 1
ATOM 1646 N N . GLU A 1 203 ? 7.613 11.43 -13.555 1 88.88 203 GLU A N 1
ATOM 1647 C CA . GLU A 1 203 ? 7.176 10.078 -13.883 1 88.88 203 GLU A CA 1
ATOM 1648 C C . GLU A 1 203 ? 5.668 10.016 -14.102 1 88.88 203 GLU A C 1
ATOM 1650 O O . GLU A 1 203 ? 5.199 9.406 -15.062 1 88.88 203 GLU A O 1
ATOM 1655 N N . LYS A 1 204 ? 4.988 10.68 -13.25 1 87.12 204 LYS A N 1
ATOM 1656 C CA . LYS A 1 204 ? 3.529 10.641 -13.297 1 87.12 204 LYS A CA 1
ATOM 1657 C C . LYS A 1 204 ? 3.002 11.258 -14.586 1 87.12 204 LYS A C 1
ATOM 1659 O O . LYS A 1 204 ? 2.061 10.742 -15.188 1 87.12 204 LYS A O 1
ATOM 1664 N N . TYR A 1 205 ? 3.648 12.328 -14.984 1 86.5 205 TYR A N 1
ATOM 1665 C CA . TYR A 1 205 ? 3.104 13.078 -16.109 1 86.5 205 TYR A CA 1
ATOM 1666 C C . TYR A 1 205 ? 4 12.953 -17.344 1 86.5 205 TYR A C 1
ATOM 1668 O O . TYR A 1 205 ? 3.75 13.586 -18.359 1 86.5 205 TYR A O 1
ATOM 1676 N N . ASN A 1 206 ? 4.969 12.102 -17.234 1 87.06 206 ASN A N 1
ATOM 1677 C CA . ASN A 1 206 ? 5.914 11.883 -18.328 1 87.06 206 ASN A CA 1
ATOM 1678 C C . ASN A 1 206 ? 6.492 13.203 -18.844 1 87.06 206 ASN A C 1
ATOM 1680 O O . ASN A 1 206 ? 6.449 13.484 -20.031 1 87.06 206 ASN A O 1
ATOM 1684 N N . ILE A 1 207 ? 6.949 14.023 -17.906 1 89.31 207 ILE A N 1
ATOM 1685 C CA . ILE A 1 207 ? 7.586 15.305 -18.172 1 89.31 207 ILE A CA 1
ATOM 1686 C C . ILE A 1 207 ? 9.07 15.227 -17.828 1 89.31 207 ILE A C 1
ATOM 1688 O O . ILE A 1 207 ? 9.445 14.625 -16.812 1 89.31 207 ILE A O 1
ATOM 1692 N N . PRO A 1 208 ? 9.852 15.828 -18.703 1 92.19 208 PRO A N 1
ATOM 1693 C CA . PRO A 1 208 ? 11.281 15.828 -18.375 1 92.19 208 PRO A CA 1
ATOM 1694 C C . PRO A 1 208 ? 11.578 16.484 -17.031 1 92.19 208 PRO A C 1
ATOM 1696 O O . PRO A 1 208 ? 10.961 17.5 -16.672 1 92.19 208 PRO A O 1
ATOM 1699 N N . LEU A 1 209 ? 12.5 15.922 -16.312 1 92.81 209 LEU A N 1
ATOM 1700 C CA . LEU A 1 209 ? 12.867 16.391 -14.977 1 92.81 209 LEU A CA 1
ATOM 1701 C C . LEU A 1 209 ? 13.336 17.844 -15.016 1 92.81 209 LEU A C 1
ATOM 1703 O O . LEU A 1 209 ? 13.039 18.609 -14.102 1 92.81 209 LEU A O 1
ATOM 1707 N N . GLU A 1 210 ? 13.969 18.203 -16.078 1 92.5 210 GLU A N 1
ATOM 1708 C CA . GLU A 1 210 ? 14.555 19.547 -16.234 1 92.5 210 GLU A CA 1
ATOM 1709 C C . GLU A 1 210 ? 13.469 20.609 -16.281 1 92.5 210 GLU A C 1
ATOM 1711 O O . GLU A 1 210 ? 13.703 21.766 -15.883 1 92.5 210 GLU A O 1
ATOM 1716 N N . GLU A 1 211 ? 12.32 20.25 -16.656 1 93.44 211 GLU A N 1
ATOM 1717 C CA . GLU A 1 211 ? 11.219 21.203 -16.766 1 93.44 211 GLU A CA 1
ATOM 1718 C C . GLU A 1 211 ? 10.602 21.5 -15.398 1 93.44 211 GLU A C 1
ATOM 1720 O O . GLU A 1 211 ? 9.953 22.531 -15.219 1 93.44 211 GLU A O 1
ATOM 1725 N N . LEU A 1 212 ? 10.789 20.719 -14.445 1 94.25 212 LEU A N 1
ATOM 1726 C CA . LEU A 1 212 ? 10.156 20.859 -13.141 1 94.25 212 LEU A CA 1
ATOM 1727 C C . LEU A 1 212 ? 11.078 21.578 -12.164 1 94.25 212 LEU A C 1
ATOM 1729 O O . LEU A 1 212 ? 10.609 22.266 -11.242 1 94.25 212 LEU A O 1
ATOM 1733 N N . GLY A 1 213 ? 12.367 21.516 -12.391 1 94.25 213 GLY A N 1
ATOM 1734 C CA . GLY A 1 213 ? 13.312 22.062 -11.43 1 94.25 213 GLY A CA 1
ATOM 1735 C C . GLY A 1 213 ? 13.367 21.297 -10.133 1 94.25 213 GLY A C 1
ATOM 1736 O O . GLY A 1 213 ? 12.719 20.25 -9.992 1 94.25 213 GLY A O 1
ATOM 1737 N N . ASP A 1 214 ? 14.148 21.781 -9.188 1 95.38 214 ASP A N 1
ATOM 1738 C CA . ASP A 1 214 ? 14.289 21.141 -7.887 1 95.38 214 ASP A CA 1
ATOM 1739 C C . ASP A 1 214 ? 13 21.266 -7.07 1 95.38 214 ASP A C 1
ATOM 1741 O O . ASP A 1 214 ? 12.367 22.312 -7.066 1 95.38 214 ASP A O 1
ATOM 1745 N N . TRP A 1 215 ? 12.562 20.188 -6.48 1 97.31 215 TRP A N 1
ATOM 1746 C CA . TRP A 1 215 ? 11.297 20.156 -5.758 1 97.31 215 TRP A CA 1
ATOM 1747 C C . TRP A 1 215 ? 11.258 18.984 -4.785 1 97.31 215 TRP A C 1
ATOM 1749 O O . TRP A 1 215 ? 11.133 17.828 -5.199 1 97.31 215 TRP A O 1
ATOM 1759 N N . ASN A 1 216 ? 11.477 19.297 -3.512 1 98.31 216 ASN A N 1
ATOM 1760 C CA . ASN A 1 216 ? 11.258 18.312 -2.453 1 98.31 216 ASN A CA 1
ATOM 1761 C C . ASN A 1 216 ? 9.875 18.469 -1.826 1 98.31 216 ASN A C 1
ATOM 1763 O O . ASN A 1 216 ? 9.32 19.578 -1.803 1 98.31 216 ASN A O 1
ATOM 1767 N N . ARG A 1 217 ? 9.352 17.344 -1.371 1 98.5 217 ARG A N 1
ATOM 1768 C CA . ARG A 1 217 ? 8.148 17.391 -0.553 1 98.5 217 ARG A CA 1
ATOM 1769 C C . ARG A 1 217 ? 8.352 16.672 0.779 1 98.5 217 ARG A C 1
ATOM 1771 O O . ARG A 1 217 ? 8.906 15.578 0.82 1 98.5 217 ARG A O 1
ATOM 1778 N N . TYR A 1 218 ? 7.949 17.359 1.854 1 98.75 218 TYR A N 1
ATOM 1779 C CA . TYR A 1 218 ? 7.973 16.828 3.207 1 98.75 218 TYR A CA 1
ATOM 1780 C C . TYR A 1 218 ? 6.559 16.625 3.74 1 98.75 218 TYR A C 1
ATOM 1782 O O . TYR A 1 218 ? 5.852 17.594 4.02 1 98.75 218 TYR A O 1
ATOM 1790 N N . GLU A 1 219 ? 6.172 15.359 3.932 1 98.56 219 GLU A N 1
ATOM 1791 C CA . GLU A 1 219 ? 4.828 15.039 4.402 1 98.56 219 GLU A CA 1
ATOM 1792 C C . GLU A 1 219 ? 4.844 14.602 5.863 1 98.56 219 GLU A C 1
ATOM 1794 O O . GLU A 1 219 ? 5.664 13.773 6.262 1 98.56 219 GLU A O 1
ATOM 1799 N N . LEU A 1 220 ? 4.035 15.258 6.625 1 98.69 220 LEU A N 1
ATOM 1800 C CA . LEU A 1 220 ? 3.727 14.836 7.984 1 98.69 220 LEU A CA 1
ATOM 1801 C C . LEU A 1 220 ? 2.406 14.07 8.031 1 98.69 220 LEU A C 1
ATOM 1803 O O . LEU A 1 220 ? 1.339 14.656 7.832 1 98.69 220 LEU A O 1
ATOM 1807 N N . ARG A 1 221 ? 2.48 12.852 8.266 1 98.56 221 ARG A N 1
ATOM 1808 C CA . ARG A 1 221 ? 1.305 11.984 8.281 1 98.56 221 ARG A CA 1
ATOM 1809 C C . ARG A 1 221 ? 0.899 11.641 9.711 1 98.56 221 ARG A C 1
ATOM 1811 O O . ARG A 1 221 ? 1.61 10.906 10.406 1 98.56 221 ARG A O 1
ATOM 1818 N N . LEU A 1 222 ? -0.23 12.148 10.125 1 98.5 222 LEU A N 1
ATOM 1819 C CA . LEU A 1 222 ? -0.678 12.078 11.516 1 98.5 222 LEU A CA 1
ATOM 1820 C C . LEU A 1 222 ? -2.014 11.352 11.617 1 98.5 222 LEU A C 1
ATOM 1822 O O . LEU A 1 222 ? -2.914 11.578 10.812 1 98.5 222 LEU A O 1
ATOM 1826 N N . LYS A 1 223 ? -2.08 10.531 12.617 1 97.31 223 LYS A N 1
ATOM 1827 C CA . LYS A 1 223 ? -3.303 9.758 12.812 1 97.31 223 LYS A CA 1
ATOM 1828 C C . LYS A 1 223 ? -3.867 9.961 14.211 1 97.31 223 LYS A C 1
ATOM 1830 O O . LYS A 1 223 ? -3.131 10.305 15.141 1 97.31 223 LYS A O 1
ATOM 1835 N N . ASN A 1 224 ? -5.094 9.891 14.336 1 95.12 224 ASN A N 1
ATOM 1836 C CA . ASN A 1 224 ? -5.84 9.844 15.586 1 95.12 224 ASN A CA 1
ATOM 1837 C C . ASN A 1 224 ? -5.434 10.984 16.516 1 95.12 224 ASN A C 1
ATOM 1839 O O . ASN A 1 224 ? -5.473 12.156 16.125 1 95.12 224 ASN A O 1
ATOM 1843 N N . GLU A 1 225 ? -4.891 10.625 17.672 1 92.38 225 GLU A N 1
ATOM 1844 C CA . GLU A 1 225 ? -4.633 11.664 18.672 1 92.38 225 GLU A CA 1
ATOM 1845 C C . GLU A 1 225 ? -3.6 12.664 18.172 1 92.38 225 GLU A C 1
ATOM 1847 O O . GLU A 1 225 ? -3.688 13.859 18.484 1 92.38 225 GLU A O 1
ATOM 1852 N N . ARG A 1 226 ? -2.65 12.188 17.422 1 96.06 226 ARG A N 1
ATOM 1853 C CA . ARG A 1 226 ? -1.646 13.102 16.891 1 96.06 226 ARG A CA 1
ATOM 1854 C C . ARG A 1 226 ? -2.264 14.07 15.875 1 96.06 226 ARG A C 1
ATOM 1856 O O . ARG A 1 226 ? -1.899 15.242 15.836 1 96.06 226 ARG A O 1
ATOM 1863 N N . ALA A 1 227 ? -3.18 13.492 15.117 1 97.75 227 ALA A N 1
ATOM 1864 C CA . ALA A 1 227 ? -3.928 14.352 14.203 1 97.75 227 ALA A CA 1
ATOM 1865 C C . ALA A 1 227 ? -4.723 15.406 14.961 1 97.75 227 ALA A C 1
ATOM 1867 O O . ALA A 1 227 ? -4.703 16.578 14.609 1 97.75 227 ALA A O 1
ATOM 1868 N N . GLN A 1 228 ? -5.344 15.023 16.031 1 96.44 228 GLN A N 1
ATOM 1869 C CA . GLN A 1 228 ? -6.18 15.914 16.828 1 96.44 228 GLN A CA 1
ATOM 1870 C C . GLN A 1 228 ? -5.352 17.047 17.438 1 96.44 228 GLN A C 1
ATOM 1872 O O . GLN A 1 228 ? -5.754 18.203 17.406 1 96.44 228 GLN A O 1
ATOM 1877 N N . VAL A 1 229 ? -4.223 16.672 17.938 1 95.88 229 VAL A N 1
ATOM 1878 C CA . VAL A 1 229 ? -3.354 17.656 18.578 1 95.88 229 VAL A CA 1
ATOM 1879 C C . VAL A 1 229 ? -2.885 18.688 17.562 1 95.88 229 VAL A C 1
ATOM 1881 O O . VAL A 1 229 ? -2.84 19.875 17.844 1 95.88 229 VAL A O 1
ATOM 1884 N N . ALA A 1 230 ? -2.555 18.172 16.406 1 97.62 230 ALA A N 1
ATOM 1885 C CA . ALA A 1 230 ? -2.117 19.078 15.344 1 97.62 230 ALA A CA 1
ATOM 1886 C C . ALA A 1 230 ? -3.23 20.047 14.961 1 97.62 230 ALA A C 1
ATOM 1888 O O . ALA A 1 230 ? -2.984 21.25 14.773 1 97.62 230 ALA A O 1
ATOM 1889 N N . ILE A 1 231 ? -4.449 19.547 14.859 1 98.06 231 ILE A N 1
ATOM 1890 C CA . ILE A 1 231 ? -5.598 20.375 14.508 1 98.06 231 ILE A CA 1
ATOM 1891 C C . ILE A 1 231 ? -5.828 21.422 15.594 1 98.06 231 ILE A C 1
ATOM 1893 O O . ILE A 1 231 ? -6.047 22.609 15.289 1 98.06 231 ILE A O 1
ATOM 1897 N N . ASP A 1 232 ? -5.727 21.031 16.797 1 96.88 232 ASP A N 1
ATOM 1898 C CA . ASP A 1 232 ? -5.902 21.953 17.906 1 96.88 232 ASP A CA 1
ATOM 1899 C C . ASP A 1 232 ? -4.863 23.078 17.859 1 96.88 232 ASP A C 1
ATOM 1901 O O . ASP A 1 232 ? -5.191 24.25 18.078 1 96.88 232 ASP A O 1
ATOM 1905 N N . ALA A 1 233 ? -3.674 22.672 17.609 1 96.81 233 ALA A N 1
ATOM 1906 C CA . ALA A 1 233 ? -2.604 23.656 17.516 1 96.81 233 ALA A CA 1
ATOM 1907 C C . ALA A 1 233 ? -2.842 24.609 16.344 1 96.81 233 ALA A C 1
ATOM 1909 O O . ALA A 1 233 ? -2.598 25.812 16.469 1 96.81 233 ALA A O 1
ATOM 1910 N N . LEU A 1 234 ? -3.32 24.109 15.258 1 97.69 234 LEU A N 1
ATOM 1911 C CA . LEU A 1 234 ? -3.582 24.922 14.07 1 97.69 234 LEU A CA 1
ATOM 1912 C C . LEU A 1 234 ? -4.715 25.922 14.328 1 97.69 234 LEU A C 1
ATOM 1914 O O . LEU A 1 234 ? -4.684 27.047 13.828 1 97.69 234 LEU A O 1
ATOM 1918 N N . LEU A 1 235 ? -5.699 25.5 15.047 1 97.5 235 LEU A N 1
ATOM 1919 C CA . LEU A 1 235 ? -6.82 26.375 15.352 1 97.5 235 LEU A CA 1
ATOM 1920 C C . LEU A 1 235 ? -6.379 27.531 16.234 1 97.5 235 LEU A C 1
ATOM 1922 O O . LEU A 1 235 ? -6.934 28.625 16.156 1 97.5 235 LEU A O 1
ATOM 1926 N N . LYS A 1 236 ? -5.316 27.312 16.969 1 96.5 236 LYS A N 1
ATOM 1927 C CA . LYS A 1 236 ? -4.789 28.344 17.859 1 96.5 236 LYS A CA 1
ATOM 1928 C C . LYS A 1 236 ? -3.848 29.281 17.109 1 96.5 236 LYS A C 1
ATOM 1930 O O . LYS A 1 236 ? -3.902 30.5 17.281 1 96.5 236 LYS A O 1
ATOM 1935 N N . THR A 1 237 ? -3.031 28.766 16.203 1 96.06 237 THR A N 1
ATOM 1936 C CA . THR A 1 237 ? -1.949 29.547 15.602 1 96.06 237 THR A CA 1
ATOM 1937 C C . THR A 1 237 ? -2.348 30.062 14.227 1 96.06 237 THR A C 1
ATOM 1939 O O . THR A 1 237 ? -1.824 31.078 13.758 1 96.06 237 THR A O 1
ATOM 1942 N N . LYS A 1 238 ? -3.164 29.297 13.547 1 96.56 238 LYS A N 1
ATOM 1943 C CA . LYS A 1 238 ? -3.613 29.594 12.188 1 96.56 238 LYS A CA 1
ATOM 1944 C C . LYS A 1 238 ? -2.43 29.766 11.242 1 96.56 238 LYS A C 1
ATOM 1946 O O . LYS A 1 238 ? -2.393 30.688 10.438 1 96.56 238 LYS A O 1
ATOM 1951 N N . ASP A 1 239 ? -1.452 28.922 11.367 1 96.44 239 ASP A N 1
ATOM 1952 C CA . ASP A 1 239 ? -0.24 28.938 10.555 1 96.44 239 ASP A CA 1
ATOM 1953 C C . ASP A 1 239 ? 0.223 27.516 10.242 1 96.44 239 ASP A C 1
ATOM 1955 O O . ASP A 1 239 ? 0.871 26.859 11.07 1 96.44 239 ASP A O 1
ATOM 1959 N N . LEU A 1 240 ? -0.069 27.078 9.031 1 96.88 240 LEU A N 1
ATOM 1960 C CA . LEU A 1 240 ? 0.225 25.719 8.617 1 96.88 240 LEU A CA 1
ATOM 1961 C C . LEU A 1 240 ? 1.728 25.453 8.625 1 96.88 240 LEU A C 1
ATOM 1963 O O . LEU A 1 240 ? 2.182 24.406 9.094 1 96.88 240 LEU A O 1
ATOM 1967 N N . THR A 1 241 ? 2.484 26.375 8.07 1 95.81 241 THR A N 1
ATOM 1968 C CA . THR A 1 241 ? 3.924 26.188 7.922 1 95.81 241 THR A CA 1
ATOM 1969 C C . THR A 1 241 ? 4.605 26.125 9.281 1 95.81 241 THR A C 1
ATOM 1971 O O . THR A 1 241 ? 5.453 25.266 9.516 1 95.81 241 THR A O 1
ATOM 1974 N N . LEU A 1 242 ? 4.211 27.016 10.133 1 96.19 242 LEU A N 1
ATOM 1975 C CA . LEU A 1 242 ? 4.789 27.031 11.477 1 96.19 242 LEU A CA 1
ATOM 1976 C C . LEU A 1 242 ? 4.566 25.703 12.18 1 96.19 242 LEU A C 1
ATOM 1978 O O . LEU A 1 242 ? 5.508 25.109 12.711 1 96.19 242 LEU A O 1
ATOM 1982 N N . ILE A 1 243 ? 3.361 25.188 12.188 1 97.19 243 ILE A N 1
ATOM 1983 C CA . ILE A 1 243 ? 3.02 23.953 12.875 1 97.19 243 ILE A CA 1
ATOM 1984 C C . ILE A 1 243 ? 3.768 22.781 12.234 1 97.19 243 ILE A C 1
ATOM 1986 O O . ILE A 1 243 ? 4.32 21.938 12.938 1 97.19 243 ILE A O 1
ATOM 1990 N N . ALA A 1 244 ? 3.805 22.766 10.938 1 97.69 244 ALA A N 1
ATOM 1991 C CA . ALA A 1 244 ? 4.508 21.688 10.234 1 97.69 244 ALA A CA 1
ATOM 1992 C C . ALA A 1 244 ? 5.988 21.672 10.602 1 97.69 244 ALA A C 1
ATOM 1994 O O . ALA A 1 244 ? 6.535 20.609 10.93 1 97.69 244 ALA A O 1
ATOM 1995 N N . MET A 1 245 ? 6.598 22.828 10.562 1 97.25 245 MET A N 1
ATOM 1996 C CA . MET A 1 245 ? 8.023 22.938 10.852 1 97.25 245 MET A CA 1
ATOM 1997 C C . MET A 1 245 ? 8.312 22.578 12.312 1 97.25 245 MET A C 1
ATOM 1999 O O . MET A 1 245 ? 9.32 21.938 12.609 1 97.25 245 MET A O 1
ATOM 2003 N N . GLN A 1 246 ? 7.41 22.969 13.164 1 97.69 246 GLN A N 1
ATOM 2004 C CA . GLN A 1 246 ? 7.582 22.656 14.578 1 97.69 246 GLN A CA 1
ATOM 2005 C C . GLN A 1 246 ? 7.488 21.156 14.812 1 97.69 246 GLN A C 1
ATOM 2007 O O . GLN A 1 246 ? 8.211 20.594 15.648 1 97.69 246 GLN A O 1
ATOM 2012 N N . ILE A 1 247 ? 6.609 20.5 14.141 1 97.88 247 ILE A N 1
ATOM 2013 C CA . ILE A 1 247 ? 6.469 19.047 14.266 1 97.88 247 ILE A CA 1
ATOM 2014 C C . ILE A 1 247 ? 7.719 18.359 13.727 1 97.88 247 ILE A C 1
ATOM 2016 O O . ILE A 1 247 ? 8.266 17.469 14.375 1 97.88 247 ILE A O 1
ATOM 2020 N N . ILE A 1 248 ? 8.195 18.766 12.547 1 98 248 ILE A N 1
ATOM 2021 C CA . ILE A 1 248 ? 9.414 18.203 11.984 1 98 248 ILE A CA 1
ATOM 2022 C C . ILE A 1 248 ? 10.57 18.375 12.977 1 98 248 ILE A C 1
ATOM 2024 O O . ILE A 1 248 ? 11.312 17.422 13.25 1 98 248 ILE A O 1
ATOM 2028 N N . ASN A 1 249 ? 10.664 19.609 13.508 1 97.12 249 ASN A N 1
ATOM 2029 C CA . ASN A 1 249 ? 11.742 19.922 14.438 1 97.12 249 ASN A CA 1
ATOM 2030 C C . ASN A 1 249 ? 11.664 19.078 15.703 1 97.12 249 ASN A C 1
ATOM 2032 O O . ASN A 1 249 ? 12.68 18.828 16.344 1 97.12 249 ASN A O 1
ATOM 2036 N N . ASN A 1 250 ? 10.523 18.672 16.047 1 96.31 250 ASN A N 1
ATOM 2037 C CA . ASN A 1 250 ? 10.344 17.844 17.219 1 96.31 250 ASN A CA 1
ATOM 2038 C C . ASN A 1 250 ? 10.805 16.406 16.969 1 96.31 250 ASN A C 1
ATOM 2040 O O . ASN A 1 250 ? 11.25 15.719 17.891 1 96.31 250 ASN A O 1
ATOM 2044 N N . TYR A 1 251 ? 10.742 15.93 15.766 1 96.5 251 TYR A N 1
ATOM 2045 C CA . TYR A 1 251 ? 10.922 14.5 15.508 1 96.5 251 TYR A CA 1
ATOM 2046 C C . TYR A 1 251 ? 12.305 14.219 14.93 1 96.5 251 TYR A C 1
ATOM 2048 O O . TYR A 1 251 ? 12.852 13.125 15.117 1 96.5 251 TYR A O 1
ATOM 2056 N N . VAL A 1 252 ? 12.828 15.188 14.18 1 96.81 252 VAL A N 1
ATOM 2057 C CA . VAL A 1 252 ? 14.055 14.867 13.445 1 96.81 252 VAL A CA 1
ATOM 2058 C C . VAL A 1 252 ? 15.016 16.047 13.516 1 96.81 252 VAL A C 1
ATOM 2060 O O . VAL A 1 252 ? 14.594 17.203 13.422 1 96.81 252 VAL A O 1
ATOM 2063 N N . ARG A 1 253 ? 16.266 15.75 13.688 1 97.12 253 ARG A N 1
ATOM 2064 C CA . ARG A 1 253 ? 17.359 16.719 13.625 1 97.12 253 ARG A CA 1
ATOM 2065 C C . ARG A 1 253 ? 18.609 16.094 13.008 1 97.12 253 ARG A C 1
ATOM 2067 O O . ARG A 1 253 ? 19.172 15.148 13.555 1 97.12 253 ARG A O 1
ATOM 2074 N N . PHE A 1 254 ? 19.016 16.656 11.922 1 97.81 254 PHE A N 1
ATOM 2075 C CA . PHE A 1 254 ? 20.234 16.172 11.289 1 97.81 254 PHE A CA 1
ATOM 2076 C C . PHE A 1 254 ? 21.453 16.844 11.883 1 97.81 254 PHE A C 1
ATOM 2078 O O . PHE A 1 254 ? 21.469 18.062 12.086 1 97.81 254 PHE A O 1
ATOM 2085 N N . VAL A 1 255 ? 22.484 16.047 12.109 1 97.81 255 VAL A N 1
ATOM 2086 C CA . VAL A 1 255 ? 23.672 16.5 12.836 1 97.81 255 VAL A CA 1
ATOM 2087 C C . VAL A 1 255 ? 24.922 16.078 12.078 1 97.81 255 VAL A C 1
ATOM 2089 O O . VAL A 1 255 ? 24.859 15.312 11.109 1 97.81 255 VAL A O 1
ATOM 2092 N N . ASP A 1 256 ? 26.078 16.656 12.445 1 97.62 256 ASP A N 1
ATOM 2093 C CA . ASP A 1 256 ? 27.375 16.281 11.906 1 97.62 256 ASP A CA 1
ATOM 2094 C C . ASP A 1 256 ? 28.172 15.461 12.914 1 97.62 256 ASP A C 1
ATOM 2096 O O . ASP A 1 256 ? 28.406 15.914 14.039 1 97.62 256 ASP A O 1
ATOM 2100 N N . ALA A 1 257 ? 28.547 14.328 12.477 1 95.75 257 ALA A N 1
ATOM 2101 C CA . ALA A 1 257 ? 29.266 13.406 13.352 1 95.75 257 ALA A CA 1
ATOM 2102 C C . ALA A 1 257 ? 30.562 14.031 13.844 1 95.75 257 ALA A C 1
ATOM 2104 O O . ALA A 1 257 ? 31.266 14.719 13.094 1 95.75 257 ALA A O 1
ATOM 2105 N N . ASP A 1 258 ? 30.812 13.883 15.164 1 95.06 258 ASP A N 1
ATOM 2106 C CA . ASP A 1 258 ? 32.031 14.289 15.836 1 95.06 258 ASP A CA 1
ATOM 2107 C C . ASP A 1 258 ? 32.562 13.172 16.75 1 95.06 258 ASP A C 1
ATOM 2109 O O . ASP A 1 258 ? 31.953 12.867 17.781 1 95.06 258 ASP A O 1
ATOM 2113 N N . GLU A 1 259 ? 33.656 12.586 16.359 1 92.12 259 GLU A N 1
ATOM 2114 C CA . GLU A 1 259 ? 34.219 11.43 17.062 1 92.12 259 GLU A CA 1
ATOM 2115 C C . GLU A 1 259 ? 34.656 11.805 18.469 1 92.12 259 GLU A C 1
ATOM 2117 O O . GLU A 1 259 ? 34.844 10.93 19.328 1 92.12 259 GLU A O 1
ATOM 2122 N N . ASN A 1 260 ? 34.812 13.07 18.75 1 94.44 260 ASN A N 1
ATOM 2123 C CA . ASN A 1 260 ? 35.375 13.531 20.016 1 94.44 260 ASN A CA 1
ATOM 2124 C C . ASN A 1 260 ? 34.281 13.688 21.078 1 94.44 260 ASN A C 1
ATOM 2126 O O . ASN A 1 260 ? 34.594 13.914 22.25 1 94.44 260 ASN A O 1
ATOM 2130 N N . ILE A 1 261 ? 33.062 13.641 20.703 1 94.81 261 ILE A N 1
ATOM 2131 C CA . ILE A 1 261 ? 31.969 13.797 21.672 1 94.81 261 ILE A CA 1
ATOM 2132 C C . ILE A 1 261 ? 30.906 12.727 21.422 1 94.81 261 ILE A C 1
ATOM 2134 O O . ILE A 1 261 ? 30.922 12.047 20.391 1 94.81 261 ILE A O 1
ATOM 2138 N N . THR A 1 262 ? 30.031 12.578 22.375 1 93.69 262 THR A N 1
ATOM 2139 C CA . THR A 1 262 ? 28.969 11.594 22.266 1 93.69 262 THR A CA 1
ATOM 2140 C C . THR A 1 262 ? 27.906 12.062 21.266 1 93.69 262 THR A C 1
ATOM 2142 O O . THR A 1 262 ? 27.719 13.266 21.062 1 93.69 262 THR A O 1
ATOM 2145 N N . ARG A 1 263 ? 27.203 11.148 20.609 1 93.12 263 ARG A N 1
ATOM 2146 C CA . ARG A 1 263 ? 26.25 11.375 19.531 1 93.12 263 ARG A CA 1
ATOM 2147 C C . ARG A 1 263 ? 25.188 12.391 19.938 1 93.12 263 ARG A C 1
ATOM 2149 O O . ARG A 1 263 ? 24.766 13.219 19.125 1 93.12 263 ARG A O 1
ATOM 2156 N N . GLU A 1 264 ? 24.844 12.359 21.188 1 90.12 264 GLU A N 1
ATOM 2157 C CA . GLU A 1 264 ? 23.781 13.227 21.688 1 90.12 264 GLU A CA 1
ATOM 2158 C C . GLU A 1 264 ? 24.188 14.695 21.594 1 90.12 264 GLU A C 1
ATOM 2160 O O . GLU A 1 264 ? 23.328 15.586 21.547 1 90.12 264 GLU A O 1
ATOM 2165 N N . HIS A 1 265 ? 25.516 14.938 21.531 1 94.19 265 HIS A N 1
ATOM 2166 C CA . HIS A 1 265 ? 26.016 16.297 21.562 1 94.19 265 HIS A CA 1
ATOM 2167 C C . HIS A 1 265 ? 26.531 16.719 20.188 1 94.19 265 HIS A C 1
ATOM 2169 O O . HIS A 1 265 ? 27.141 17.797 20.062 1 94.19 265 HIS A O 1
ATOM 2175 N N . TRP A 1 266 ? 26.234 15.852 19.203 1 96.12 266 TRP A N 1
ATOM 2176 C CA . TRP A 1 266 ? 26.641 16.234 17.844 1 96.12 266 TRP A CA 1
ATOM 2177 C C . TRP A 1 266 ? 25.938 17.516 17.422 1 96.12 266 TRP A C 1
ATOM 2179 O O . TRP A 1 266 ? 24.75 17.703 17.703 1 96.12 266 TRP A O 1
ATOM 2189 N N . LYS A 1 267 ? 26.656 18.375 16.75 1 97.12 267 LYS A N 1
ATOM 2190 C CA . LYS A 1 267 ? 26.109 19.672 16.344 1 97.12 267 LYS A CA 1
ATOM 2191 C C . LYS A 1 267 ? 25.141 19.531 15.18 1 97.12 267 LYS A C 1
ATOM 2193 O O . LYS A 1 267 ? 25.391 18.75 14.258 1 97.12 267 LYS A O 1
ATOM 2198 N N . THR A 1 268 ? 24.125 20.344 15.227 1 97.31 268 THR A N 1
ATOM 2199 C CA . THR A 1 268 ? 23.172 20.359 14.125 1 97.31 268 THR A CA 1
ATOM 2200 C C . THR A 1 268 ? 23.859 20.797 12.828 1 97.31 268 THR A C 1
ATOM 2202 O O . THR A 1 268 ? 24.625 21.75 12.82 1 97.31 268 THR A O 1
ATOM 2205 N N . SER A 1 269 ? 23.578 20.047 11.766 1 97.56 269 SER A N 1
ATOM 2206 C CA . SER A 1 269 ? 24.125 20.406 10.461 1 97.56 269 SER A CA 1
ATOM 2207 C C . SER A 1 269 ? 23.641 21.781 10.023 1 97.56 269 SER A C 1
ATOM 2209 O O . SER A 1 269 ? 22.469 22.141 10.227 1 97.56 269 SER A O 1
ATOM 2211 N N . LEU A 1 270 ? 24.453 22.516 9.328 1 96.88 270 LEU A N 1
ATOM 2212 C CA . LEU A 1 270 ? 24.141 23.875 8.906 1 96.88 270 LEU A CA 1
ATOM 2213 C C . LEU A 1 270 ? 22.938 23.891 7.961 1 96.88 270 LEU A C 1
ATOM 2215 O O . LEU A 1 270 ? 22.047 24.734 8.094 1 96.88 270 LEU A O 1
ATOM 2219 N N . PHE A 1 271 ? 22.938 22.953 7.008 1 96.44 271 PHE A N 1
ATOM 2220 C CA . PHE A 1 271 ? 21.828 22.922 6.059 1 96.44 271 PHE A CA 1
ATOM 2221 C C . PHE A 1 271 ? 20.5 22.719 6.781 1 96.44 271 PHE A C 1
ATOM 2223 O O . PHE A 1 271 ? 19.469 23.25 6.359 1 96.44 271 PHE A O 1
ATOM 2230 N N . TRP A 1 272 ? 20.531 21.969 7.887 1 97.62 272 TRP A N 1
ATOM 2231 C CA . TRP A 1 272 ? 19.312 21.672 8.625 1 97.62 272 TRP A CA 1
ATOM 2232 C C . TRP A 1 272 ? 18.859 22.875 9.453 1 97.62 272 TRP A C 1
ATOM 2234 O O . TRP A 1 272 ? 17.672 23.188 9.508 1 97.62 272 TRP A O 1
ATOM 2244 N N . SER A 1 273 ? 19.844 23.516 10.047 1 96.44 273 SER A N 1
ATOM 2245 C CA . SER A 1 273 ? 19.547 24.734 10.789 1 96.44 273 SER A CA 1
ATOM 2246 C C . SER A 1 273 ? 18.938 25.797 9.875 1 96.44 273 SER A C 1
ATOM 2248 O O . SER A 1 273 ? 18.016 26.5 10.273 1 96.44 273 SER A O 1
ATOM 2250 N N . ASP A 1 274 ? 19.422 25.844 8.68 1 95.44 274 ASP A N 1
ATOM 2251 C CA . ASP A 1 274 ? 18.906 26.797 7.703 1 95.44 274 ASP A CA 1
ATOM 2252 C C . ASP A 1 274 ? 17.469 26.422 7.301 1 95.44 274 ASP A C 1
ATOM 2254 O O . ASP A 1 274 ? 16.625 27.312 7.113 1 95.44 274 ASP A O 1
ATOM 2258 N N . PHE A 1 275 ? 17.266 25.219 7.172 1 96.44 275 PHE A N 1
ATOM 2259 C CA . PHE A 1 275 ? 15.961 24.719 6.758 1 96.44 275 PHE A CA 1
ATOM 2260 C C . PHE A 1 275 ? 14.922 24.938 7.848 1 96.44 275 PHE A C 1
ATOM 2262 O O . PHE A 1 275 ? 13.852 25.484 7.578 1 96.44 275 PHE A O 1
ATOM 2269 N N . ILE A 1 276 ? 15.172 24.547 9.023 1 95.75 276 ILE A N 1
ATOM 2270 C CA . ILE A 1 276 ? 14.219 24.594 10.133 1 95.75 276 ILE A CA 1
ATOM 2271 C C . ILE A 1 276 ? 14.031 26.047 10.578 1 95.75 276 ILE A C 1
ATOM 2273 O O . ILE A 1 276 ? 12.914 26.453 10.898 1 95.75 276 ILE A O 1
ATOM 2277 N N . GLY A 1 277 ? 15.102 26.766 10.578 1 91.06 277 GLY A N 1
ATOM 2278 C CA . GLY A 1 277 ? 15.031 28.125 11.078 1 91.06 277 GLY A CA 1
ATOM 2279 C C . GLY A 1 277 ? 14.742 28.203 12.57 1 91.06 277 GLY A C 1
ATOM 2280 O O . GLY A 1 277 ? 15.109 27.312 13.32 1 91.06 277 GLY A O 1
ATOM 2281 N N . ASP A 1 278 ? 14.258 29.312 12.969 1 87.44 278 ASP A N 1
ATOM 2282 C CA . ASP A 1 278 ? 13.992 29.547 14.383 1 87.44 278 ASP A CA 1
ATOM 2283 C C . ASP A 1 278 ? 12.516 29.297 14.711 1 87.44 278 ASP A C 1
ATOM 2285 O O . ASP A 1 278 ? 11.781 30.25 14.992 1 87.44 278 ASP A O 1
ATOM 2289 N N . VAL A 1 279 ? 12.336 28 14.555 1 86 279 VAL A N 1
ATOM 2290 C CA . VAL A 1 279 ? 10.961 27.625 14.875 1 86 279 VAL A CA 1
ATOM 2291 C C . VAL A 1 279 ? 10.93 26.766 16.125 1 86 279 VAL A C 1
ATOM 2293 O O . VAL A 1 279 ? 11.93 26.125 16.469 1 86 279 VAL A O 1
ATOM 2296 N N . GLY A 1 280 ? 10.148 26.906 17.125 1 87.25 280 GLY A N 1
ATOM 2297 C CA . GLY A 1 280 ? 9.953 26.047 18.281 1 87.25 280 GLY A CA 1
ATOM 2298 C C . GLY A 1 280 ? 9.578 24.625 17.922 1 87.25 280 GLY A C 1
ATOM 2299 O O . GLY A 1 280 ? 9.75 24.203 16.766 1 87.25 280 GLY A O 1
ATOM 2300 N N . ARG A 1 281 ? 9.43 23.844 18.875 1 87.38 281 ARG A N 1
ATOM 2301 C CA . ARG A 1 281 ? 8.984 22.469 18.703 1 87.38 281 ARG A CA 1
ATOM 2302 C C . ARG A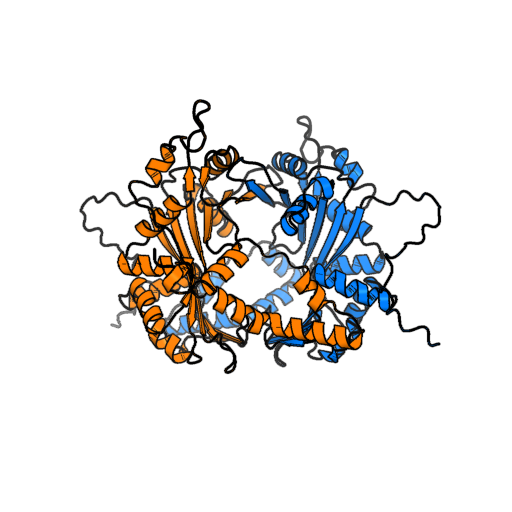 1 281 ? 7.531 22.297 19.141 1 87.38 281 ARG A C 1
ATOM 2304 O O . ARG A 1 281 ? 7.066 23 20.047 1 87.38 281 ARG A O 1
ATOM 2311 N N . LEU A 1 282 ? 6.895 21.453 18.406 1 87.25 282 LEU A N 1
ATOM 2312 C CA . LEU A 1 282 ? 5.539 21.094 18.797 1 87.25 282 LEU A CA 1
ATOM 2313 C C . LEU A 1 282 ? 5.434 19.594 19.047 1 87.25 282 LEU A C 1
ATOM 2315 O O . LEU A 1 282 ? 5.344 18.797 18.109 1 87.25 282 LEU A O 1
ATOM 2319 N N . PRO A 1 283 ? 5.504 19.234 20.391 1 82.5 283 PRO A N 1
ATOM 2320 C CA . PRO A 1 283 ? 5.246 17.828 20.688 1 82.5 283 PRO A CA 1
ATOM 2321 C C . PRO A 1 283 ? 3.785 17.422 20.484 1 82.5 283 PRO A C 1
ATOM 2323 O O . PRO A 1 283 ? 2.881 18.203 20.797 1 82.5 283 PRO A O 1
ATOM 2326 N N . LEU A 1 284 ? 3.602 16.344 19.812 1 83.19 284 LEU A N 1
ATOM 2327 C CA . LEU A 1 284 ? 2.25 15.828 19.625 1 83.19 284 LEU A CA 1
ATOM 2328 C C . LEU A 1 284 ? 1.854 14.906 20.766 1 83.19 284 LEU A C 1
ATOM 2330 O O . LEU A 1 284 ? 1.451 13.758 20.531 1 83.19 284 LEU A O 1
ATOM 2334 N N . TYR A 1 285 ? 2.18 15.43 22 1 73.31 285 TYR A N 1
ATOM 2335 C CA . TYR A 1 285 ? 1.972 14.656 23.219 1 73.31 285 TYR A CA 1
ATOM 2336 C C . TYR A 1 285 ? 0.486 14.516 23.531 1 73.31 285 TYR A C 1
ATOM 2338 O O . TYR A 1 285 ? -0.282 15.469 23.344 1 73.31 285 TYR A O 1
ATOM 2346 N N . VAL A 1 286 ? 0.116 13.305 23.734 1 65.81 286 VAL A N 1
ATOM 2347 C CA . VAL A 1 286 ? -1.253 13.039 24.156 1 65.81 286 VAL A CA 1
ATOM 2348 C C . VAL A 1 286 ? -1.276 12.734 25.656 1 65.81 286 VAL A C 1
ATOM 2350 O O . VAL A 1 286 ? -0.494 11.914 26.141 1 65.81 286 VAL A O 1
ATOM 2353 N N . LYS A 1 287 ? -1.844 13.648 26.469 1 58.72 287 LYS A N 1
ATOM 2354 C CA . LYS A 1 287 ? -1.999 13.383 27.891 1 58.72 287 LYS A CA 1
ATOM 2355 C C . LYS A 1 287 ? -2.48 11.953 28.125 1 58.72 287 LYS A C 1
ATOM 2357 O O . LYS A 1 287 ? -3.396 11.477 27.453 1 58.72 287 LYS A O 1
ATOM 2362 N N . PRO A 1 288 ? -1.5 11.203 28.844 1 56.31 288 PRO A N 1
ATOM 2363 C CA . PRO A 1 288 ? -1.942 9.844 29.156 1 56.31 288 PRO A CA 1
ATOM 2364 C C . PRO A 1 288 ? -3.385 9.789 29.656 1 56.31 288 PRO A C 1
ATOM 2366 O O . PRO A 1 288 ? -3.803 10.648 30.438 1 56.31 288 PRO A O 1
ATOM 2369 N N . GLN A 1 289 ? -4.199 9.336 28.859 1 55.22 289 GLN A N 1
ATOM 2370 C CA . GLN A 1 289 ? -5.586 9.203 29.281 1 55.22 289 GLN A CA 1
ATOM 2371 C C . GLN A 1 289 ? -5.688 8.414 30.594 1 55.22 289 GLN A C 1
ATOM 2373 O O . GLN A 1 289 ? -5.059 7.367 30.734 1 55.22 289 GLN A O 1
ATOM 2378 N N . LYS A 1 290 ? -6.051 9.102 31.641 1 56.06 290 LYS A N 1
ATOM 2379 C CA . LYS A 1 290 ? -6.25 8.43 32.938 1 56.06 290 LYS A CA 1
ATOM 2380 C C . LYS A 1 290 ? -7.145 7.207 32.781 1 56.06 290 LYS A C 1
ATOM 2382 O O . LYS A 1 290 ? -7.098 6.293 33.594 1 56.06 290 LYS A O 1
ATOM 2387 N N . ASP A 1 291 ? -7.762 7.199 31.688 1 62.59 291 ASP A N 1
ATOM 2388 C CA . ASP A 1 291 ? -8.773 6.148 31.609 1 62.59 291 ASP A CA 1
ATOM 2389 C C . ASP A 1 291 ? -8.289 4.996 30.719 1 62.59 291 ASP A C 1
ATOM 2391 O O . ASP A 1 291 ? -9.086 4.371 30.016 1 62.59 291 ASP A O 1
ATOM 2395 N N . PHE A 1 292 ? -6.891 4.879 30.844 1 69.44 292 PHE A N 1
ATOM 2396 C CA . PHE A 1 292 ? -6.328 3.834 29.984 1 69.44 292 PHE A CA 1
ATOM 2397 C C . PHE A 1 292 ? -6.902 2.471 30.359 1 69.44 292 PHE A C 1
ATOM 2399 O O . PHE A 1 292 ? -7.188 1.655 29.469 1 69.44 292 PHE A O 1
ATOM 2406 N N . TYR A 1 293 ? -7.02 2.381 31.672 1 72.38 293 TYR A N 1
ATOM 2407 C CA . TYR A 1 293 ? -7.57 1.104 32.125 1 72.38 293 TYR A CA 1
ATOM 2408 C C . TYR A 1 293 ? -8.977 0.896 31.562 1 72.38 293 TYR A C 1
ATOM 2410 O O . TYR A 1 293 ? -9.289 -0.167 31.016 1 72.38 293 TYR A O 1
ATOM 2418 N N . GLN A 1 294 ? -9.727 1.983 31.641 1 74.44 294 GLN A N 1
ATOM 2419 C CA . GLN A 1 294 ? -11.109 1.869 31.188 1 74.44 294 GLN A CA 1
ATOM 2420 C C . GLN A 1 294 ? -11.172 1.638 29.688 1 74.44 294 GLN A C 1
ATOM 2422 O O . GLN A 1 294 ? -11.992 0.849 29.203 1 74.44 294 GLN A O 1
ATOM 2427 N N . LYS A 1 295 ? -10.32 2.23 29.078 1 72.75 295 LYS A N 1
ATOM 2428 C CA . LYS A 1 295 ? -10.273 2.061 27.625 1 72.75 295 LYS A CA 1
ATOM 2429 C C . LYS A 1 295 ? -9.867 0.638 27.25 1 72.75 295 LYS A C 1
ATOM 2431 O O . LYS A 1 295 ? -10.461 0.03 26.359 1 72.75 295 LYS A O 1
ATOM 2436 N N . SER A 1 296 ? -8.859 0.166 27.953 1 75.5 296 SER A N 1
ATOM 2437 C CA . SER A 1 296 ? -8.414 -1.199 27.688 1 75.5 296 SER A CA 1
ATOM 2438 C C . SER A 1 296 ? -9.508 -2.211 28.031 1 75.5 296 SER A C 1
ATOM 2440 O O . SER A 1 296 ? -9.703 -3.186 27.297 1 75.5 296 SER A O 1
ATOM 2442 N N . ARG A 1 297 ? -10.109 -1.885 29.094 1 79.44 297 ARG A N 1
ATOM 2443 C CA . ARG A 1 297 ? -11.203 -2.748 29.516 1 79.44 297 ARG A CA 1
ATOM 2444 C C . ARG A 1 297 ? -12.32 -2.756 28.469 1 79.44 297 ARG A C 1
ATOM 2446 O O . ARG A 1 297 ? -12.859 -3.814 28.141 1 79.44 297 ARG A O 1
ATOM 2453 N N . ASN A 1 298 ? -12.648 -1.609 28.016 1 74.56 298 ASN A N 1
ATOM 2454 C CA . ASN A 1 298 ? -13.688 -1.499 27 1 74.56 298 ASN A CA 1
ATOM 2455 C C . ASN A 1 298 ? -13.281 -2.197 25.703 1 74.56 298 ASN A C 1
ATOM 2457 O O . ASN A 1 298 ? -14.109 -2.852 25.062 1 74.56 298 ASN A O 1
ATOM 2461 N N . TRP A 1 299 ? -12.102 -2.045 25.453 1 74.06 299 TRP A N 1
ATOM 2462 C CA . TRP A 1 299 ? -11.57 -2.746 24.281 1 74.06 299 TRP A CA 1
ATOM 2463 C C . TRP A 1 299 ? -11.672 -4.258 24.469 1 74.06 299 TRP A C 1
ATOM 2465 O O . TRP A 1 299 ? -12.125 -4.969 23.562 1 74.06 299 TRP A O 1
ATOM 2475 N N . LEU A 1 300 ? -11.242 -4.754 25.594 1 78.81 300 LEU A N 1
ATOM 2476 C CA . LEU A 1 300 ? -11.344 -6.176 25.906 1 78.81 300 LEU A CA 1
ATOM 2477 C C . LEU A 1 300 ? -12.789 -6.652 25.828 1 78.81 300 LEU A C 1
ATOM 2479 O O . LEU A 1 300 ? -13.062 -7.711 25.25 1 78.81 300 LEU A O 1
ATOM 2483 N N . ARG A 1 301 ? -13.633 -5.797 26.234 1 77.31 301 ARG A N 1
ATOM 2484 C CA . ARG A 1 301 ? -15.055 -6.137 26.281 1 77.31 301 ARG A CA 1
ATOM 2485 C C . ARG A 1 301 ? -15.656 -6.164 24.875 1 77.31 301 ARG A C 1
ATOM 2487 O O . ARG A 1 301 ? -16.391 -7.09 24.531 1 77.31 301 ARG A O 1
ATOM 2494 N N . ASN A 1 302 ? -15.258 -5.203 24.219 1 70.5 302 ASN A N 1
ATOM 2495 C CA . ASN A 1 302 ? -15.953 -4.996 22.953 1 70.5 302 ASN A CA 1
ATOM 2496 C C . ASN A 1 302 ? -15.297 -5.777 21.812 1 70.5 302 ASN A C 1
ATOM 2498 O O . ASN A 1 302 ? -15.977 -6.234 20.906 1 70.5 302 ASN A O 1
ATOM 2502 N N . SER A 1 303 ? -13.984 -5.953 21.969 1 71.69 303 SER A N 1
ATOM 2503 C CA . SER A 1 303 ? -13.266 -6.508 20.828 1 71.69 303 SER A CA 1
ATOM 2504 C C . SER A 1 303 ? -12.758 -7.918 21.125 1 71.69 303 SER A C 1
ATOM 2506 O O . SER A 1 303 ? -12.758 -8.773 20.234 1 71.69 303 SER A O 1
ATOM 2508 N N . CYS A 1 304 ? -12.445 -8.203 22.344 1 75.88 304 CYS A N 1
ATOM 2509 C CA . CYS A 1 304 ? -11.789 -9.469 22.656 1 75.88 304 CYS A CA 1
ATOM 2510 C C . CYS A 1 304 ? -12.773 -10.453 23.281 1 75.88 304 CYS A C 1
ATOM 2512 O O . CYS A 1 304 ? -12.617 -11.672 23.125 1 75.88 304 CYS A O 1
ATOM 2514 N N . ALA A 1 305 ? -13.727 -9.914 23.906 1 81.69 305 ALA A N 1
ATOM 2515 C CA . ALA A 1 305 ? -14.609 -10.742 24.734 1 81.69 305 ALA A CA 1
ATOM 2516 C C . ALA A 1 305 ? -15.289 -11.82 23.891 1 81.69 305 ALA A C 1
ATOM 2518 O O . ALA A 1 305 ? -15.375 -12.977 24.312 1 81.69 305 ALA A O 1
ATOM 2519 N N . PRO A 1 306 ? -15.75 -11.438 22.781 1 74.81 306 PRO A N 1
ATOM 2520 C CA . PRO A 1 306 ? -16.375 -12.492 21.984 1 74.81 306 PRO A CA 1
ATOM 2521 C C . PRO A 1 306 ? -15.43 -13.648 21.688 1 74.81 306 PRO A C 1
ATOM 2523 O O . PRO A 1 306 ? -15.82 -14.812 21.766 1 74.81 306 PRO A O 1
ATOM 2526 N N . THR A 1 307 ? -14.281 -13.312 21.406 1 78.94 307 THR A N 1
ATOM 2527 C CA . THR A 1 307 ? -13.289 -14.352 21.141 1 78.94 307 THR A CA 1
ATOM 2528 C C . THR A 1 307 ? -12.969 -15.125 22.422 1 78.94 307 THR A C 1
ATOM 2530 O O . THR A 1 307 ? -12.812 -16.344 22.391 1 78.94 307 THR A O 1
ATOM 2533 N N . MET A 1 308 ? -12.867 -14.43 23.5 1 82.94 308 MET A N 1
ATOM 2534 C CA . MET A 1 308 ? -12.633 -15.078 24.797 1 82.94 308 MET A CA 1
ATOM 2535 C C . MET A 1 308 ? -13.758 -16.062 25.109 1 82.94 308 MET A C 1
ATOM 2537 O O . MET A 1 308 ? -13.5 -17.172 25.594 1 82.94 308 MET A O 1
ATOM 2541 N N . LYS A 1 309 ? -14.938 -15.633 24.797 1 84.75 309 LYS A N 1
ATOM 2542 C CA . LYS A 1 309 ? -16.078 -16.516 25.031 1 84.75 309 LYS A CA 1
ATOM 2543 C C . LYS A 1 309 ? -15.992 -17.766 24.156 1 84.75 309 LYS A C 1
ATOM 2545 O O . LYS A 1 309 ? -16.281 -18.875 24.625 1 84.75 309 LYS A O 1
ATOM 2550 N N . MET A 1 310 ? -15.609 -17.578 23.016 1 84.5 310 MET A N 1
ATOM 2551 C CA . MET A 1 310 ? -15.422 -18.703 22.094 1 84.5 310 MET A CA 1
ATOM 2552 C C . MET A 1 310 ? -14.398 -19.688 22.656 1 84.5 310 MET A C 1
ATOM 2554 O O . MET A 1 310 ? -14.633 -20.891 22.656 1 84.5 310 MET A O 1
ATOM 2558 N N . VAL A 1 311 ? -13.352 -19.219 23.094 1 86.5 311 VAL A N 1
ATOM 2559 C CA . VAL A 1 311 ? -12.297 -20.078 23.656 1 86.5 311 VAL A CA 1
ATOM 2560 C C . VAL A 1 311 ? -12.812 -20.781 24.906 1 86.5 311 VAL A C 1
ATOM 2562 O O . VAL A 1 311 ? -12.547 -21.953 25.125 1 86.5 311 VAL A O 1
ATOM 2565 N N . LEU A 1 312 ? -13.562 -20.031 25.625 1 86.75 312 LEU A N 1
ATOM 2566 C CA . LEU A 1 312 ? -14.117 -20.594 26.844 1 86.75 312 LEU A CA 1
ATOM 2567 C C . LEU A 1 312 ? -15.07 -21.734 26.531 1 86.75 312 LEU A C 1
ATOM 2569 O O . LEU A 1 312 ? -15.039 -22.781 27.172 1 86.75 312 LEU A O 1
ATOM 2573 N N . GLU A 1 313 ? -15.852 -21.562 25.516 1 87.81 313 GLU A N 1
ATOM 2574 C CA . GLU A 1 313 ? -16.781 -22.609 25.094 1 87.81 313 GLU A CA 1
ATOM 2575 C C . GLU A 1 313 ? -16.047 -23.828 24.562 1 87.81 313 GLU A C 1
ATOM 2577 O O . GLU A 1 313 ? -16.422 -24.969 24.828 1 87.81 313 GLU A O 1
ATOM 2582 N N . ALA A 1 314 ? -15.078 -23.547 23.844 1 88.19 314 ALA A N 1
ATOM 2583 C CA . ALA A 1 314 ? -14.242 -24.641 23.344 1 88.19 314 ALA A CA 1
ATOM 2584 C C . ALA A 1 314 ? -13.594 -25.391 24.5 1 88.19 314 ALA A C 1
ATOM 2586 O O . ALA A 1 314 ? -13.547 -26.625 24.5 1 88.19 314 ALA A O 1
ATOM 2587 N N . ASP A 1 315 ? -13.109 -24.719 25.453 1 90.06 315 ASP A N 1
ATOM 2588 C CA . ASP A 1 315 ? -12.516 -25.312 26.641 1 90.06 315 ASP A CA 1
ATOM 2589 C C . ASP A 1 315 ? -13.508 -26.234 27.344 1 90.06 315 ASP A C 1
ATOM 2591 O O . ASP A 1 315 ? -13.164 -27.344 27.75 1 90.06 315 ASP A O 1
ATOM 2595 N N . GLU A 1 316 ? -14.758 -25.781 27.406 1 89.19 316 GLU A N 1
ATOM 2596 C CA . GLU A 1 316 ? -15.797 -26.547 28.078 1 89.19 316 GLU A CA 1
ATOM 2597 C C . GLU A 1 316 ? -16.094 -27.844 27.312 1 89.19 316 GLU A C 1
ATOM 2599 O O . GLU A 1 316 ? -16.25 -28.906 27.922 1 89.19 316 GLU A O 1
ATOM 2604 N N . HIS A 1 317 ? -16.078 -27.656 26.109 1 90.75 317 HIS A N 1
ATOM 2605 C CA . HIS A 1 317 ? -16.406 -28.797 25.266 1 90.75 317 HIS A CA 1
ATOM 2606 C C . HIS A 1 317 ? -15.25 -29.812 25.234 1 90.75 317 HIS A C 1
ATOM 2608 O O . HIS A 1 317 ? -15.484 -31.016 25.219 1 90.75 317 HIS A O 1
ATOM 2614 N N . LEU A 1 318 ? -14.094 -29.359 25.281 1 92 318 LEU A N 1
ATOM 2615 C CA . LEU A 1 318 ? -12.93 -30.203 25.094 1 92 318 LEU A CA 1
ATOM 2616 C C . LEU A 1 318 ? -12.312 -30.578 26.438 1 92 318 LEU A C 1
ATOM 2618 O O . LEU A 1 318 ? -11.383 -31.391 26.5 1 92 318 LEU A O 1
ATOM 2622 N N . GLY A 1 319 ? -12.867 -30.078 27.469 1 92.44 319 GLY A N 1
ATOM 2623 C CA . GLY A 1 319 ? -12.305 -30.312 28.781 1 92.44 319 GLY A CA 1
ATOM 2624 C C . GLY A 1 319 ? -10.922 -29.719 28.969 1 92.44 319 GLY A C 1
ATOM 2625 O O . GLY A 1 319 ? -10.047 -30.328 29.578 1 92.44 319 GLY A O 1
ATOM 2626 N N . LYS A 1 320 ? -10.734 -28.594 28.234 1 92.06 320 LYS A N 1
ATOM 2627 C CA . LYS A 1 320 ? -9.461 -27.891 28.312 1 92.06 320 LYS A CA 1
ATOM 2628 C C . LYS A 1 320 ? -9.594 -26.578 29.078 1 92.06 320 LYS A C 1
ATOM 2630 O O . LYS A 1 320 ? -10.703 -26.203 29.484 1 92.06 320 LYS A O 1
ATOM 2635 N N . THR A 1 321 ? -8.461 -26.016 29.531 1 91.44 321 THR A N 1
ATOM 2636 C CA . THR A 1 321 ? -8.453 -24.75 30.266 1 91.44 321 THR A CA 1
ATOM 2637 C C . THR A 1 321 ? -7.551 -23.734 29.578 1 91.44 321 THR A C 1
ATOM 2639 O O . THR A 1 321 ? -6.777 -23.031 30.234 1 91.44 321 THR A O 1
ATOM 2642 N N . ASP A 1 322 ? -7.66 -23.688 28.297 1 88.31 322 ASP A N 1
ATOM 2643 C CA . ASP A 1 322 ? -6.75 -22.875 27.484 1 88.31 322 ASP A CA 1
ATOM 2644 C C . ASP A 1 322 ? -6.867 -21.406 27.859 1 88.31 322 ASP A C 1
ATOM 2646 O O . ASP A 1 322 ? -5.855 -20.719 28.031 1 88.31 322 ASP A O 1
ATOM 2650 N N . LEU A 1 323 ? -8.023 -20.844 27.922 1 87.31 323 LEU A N 1
ATOM 2651 C CA . LEU A 1 323 ? -8.219 -19.438 28.203 1 87.31 323 LEU A CA 1
ATOM 2652 C C . LEU A 1 323 ? -7.629 -19.047 29.547 1 87.31 323 LEU A C 1
ATOM 2654 O O . LEU A 1 323 ? -6.895 -18.062 29.656 1 87.31 323 LEU A O 1
ATOM 2658 N N . SER A 1 324 ? -7.98 -19.859 30.531 1 87.94 324 SER A N 1
ATOM 2659 C CA . SER A 1 324 ? -7.461 -19.594 31.875 1 87.94 324 SER A CA 1
ATOM 2660 C C . SER A 1 324 ? -5.938 -19.688 31.906 1 87.94 324 SER A C 1
ATOM 2662 O O . SER A 1 324 ? -5.277 -18.891 32.562 1 87.94 324 SER A O 1
ATOM 2664 N N . ASP A 1 325 ? -5.441 -20.609 31.156 1 87.94 325 ASP A N 1
ATOM 2665 C CA . ASP A 1 325 ? -3.994 -20.766 31.094 1 87.94 325 ASP A CA 1
ATOM 2666 C C . ASP A 1 325 ? -3.33 -19.578 30.422 1 87.94 325 ASP A C 1
ATOM 2668 O O . ASP A 1 325 ? -2.275 -19.109 30.859 1 87.94 325 ASP A O 1
ATOM 2672 N N . MET A 1 326 ? -3.973 -19.109 29.406 1 88.5 326 MET A N 1
ATOM 2673 C CA . MET A 1 326 ? -3.473 -17.953 28.688 1 88.5 326 MET A CA 1
ATOM 2674 C C . MET A 1 326 ? -3.357 -16.75 29.625 1 88.5 326 MET A C 1
ATOM 2676 O O . MET A 1 326 ? -2.355 -16.031 29.594 1 88.5 326 MET A O 1
ATOM 2680 N N . ILE A 1 327 ? -4.371 -16.578 30.391 1 85.62 327 ILE A N 1
ATOM 2681 C CA . ILE A 1 327 ? -4.43 -15.422 31.281 1 85.62 327 ILE A CA 1
ATOM 2682 C C . ILE A 1 327 ? -3.412 -15.586 32.406 1 85.62 327 ILE A C 1
ATOM 2684 O O . ILE A 1 327 ? -2.668 -14.656 32.719 1 85.62 327 ILE A O 1
ATOM 2688 N N . ALA A 1 328 ? -3.359 -16.781 32.844 1 84.56 328 ALA A N 1
ATOM 2689 C CA . ALA A 1 328 ? -2.486 -17.062 33.969 1 84.56 328 ALA A CA 1
ATOM 2690 C C . ALA A 1 328 ? -1.017 -16.953 33.594 1 84.56 328 ALA A C 1
ATOM 2692 O O . ALA A 1 328 ? -0.184 -16.516 34.375 1 84.56 328 ALA A O 1
ATOM 2693 N N . GLU A 1 329 ? -0.788 -17.297 32.406 1 87.44 329 GLU A N 1
ATOM 2694 C CA . GLU A 1 329 ? 0.602 -17.359 31.953 1 87.44 329 GLU A CA 1
ATOM 2695 C C . GLU A 1 329 ? 1.04 -16.047 31.328 1 87.44 329 GLU A C 1
ATOM 2697 O O . GLU A 1 329 ? 2.227 -15.844 31.047 1 87.44 329 GLU A O 1
ATOM 2702 N N . ALA A 1 330 ? 0.025 -15.156 31.172 1 84 330 ALA A N 1
ATOM 2703 C CA . ALA A 1 330 ? 0.356 -13.891 30.531 1 84 330 ALA A CA 1
ATOM 2704 C C . ALA A 1 330 ? 1.272 -13.047 31.406 1 84 330 ALA A C 1
ATOM 2706 O O . ALA A 1 330 ? 1.11 -13.016 32.625 1 84 330 ALA A O 1
ATOM 2707 N N . GLU A 1 331 ? 2.287 -12.453 30.781 1 83.38 331 GLU A N 1
ATOM 2708 C CA . GLU A 1 331 ? 3.154 -11.508 31.484 1 83.38 331 GLU A CA 1
ATOM 2709 C C . GLU A 1 331 ? 2.756 -10.062 31.188 1 83.38 331 GLU A C 1
ATOM 2711 O O . GLU A 1 331 ? 2.637 -9.68 30.016 1 83.38 331 GLU A O 1
ATOM 2716 N N . LEU A 1 332 ? 2.486 -9.352 32.25 1 80.19 332 LEU A N 1
ATOM 2717 C CA . LEU A 1 332 ? 2.129 -7.945 32.094 1 80.19 332 LEU A CA 1
ATOM 2718 C C . LEU A 1 332 ? 3.336 -7.125 31.641 1 80.19 332 LEU A C 1
ATOM 2720 O O . LEU A 1 332 ? 4.395 -7.184 32.25 1 80.19 332 LEU A O 1
ATOM 2724 N N . ALA A 1 333 ? 3.18 -6.52 30.594 1 75.88 333 ALA A N 1
ATOM 2725 C CA . ALA A 1 333 ? 4.195 -5.559 30.188 1 75.88 333 ALA A CA 1
ATOM 2726 C C . ALA A 1 333 ? 4.195 -4.332 31.094 1 75.88 333 ALA A C 1
ATOM 2728 O O . ALA A 1 333 ? 3.281 -4.152 31.906 1 75.88 333 ALA A O 1
ATOM 2729 N N . ASP A 1 334 ? 5.262 -3.555 31.047 1 67.94 334 ASP A N 1
ATOM 2730 C CA . ASP A 1 334 ? 5.398 -2.379 31.906 1 67.94 334 ASP A CA 1
ATOM 2731 C C . ASP A 1 334 ? 4.211 -1.435 31.719 1 67.94 334 ASP A C 1
ATOM 2733 O O . ASP A 1 334 ? 3.717 -0.863 32.688 1 67.94 334 ASP A O 1
ATOM 2737 N N . LYS A 1 335 ? 3.785 -1.382 30.562 1 71.25 335 LYS A N 1
ATOM 2738 C CA . LYS A 1 335 ? 2.654 -0.497 30.297 1 71.25 335 LYS A CA 1
ATOM 2739 C C . LYS A 1 335 ? 1.404 -0.971 31.031 1 71.25 335 LYS A C 1
ATOM 2741 O O . LYS A 1 335 ? 0.627 -0.156 31.531 1 71.25 335 LYS A O 1
ATOM 2746 N N . HIS A 1 336 ? 1.237 -2.238 31.078 1 76.69 336 HIS A N 1
ATOM 2747 C CA . HIS A 1 336 ? 0.082 -2.801 31.781 1 76.69 336 HIS A CA 1
ATOM 2748 C C . HIS A 1 336 ? 0.18 -2.586 33.281 1 76.69 336 HIS A C 1
ATOM 2750 O O . HIS A 1 336 ? -0.81 -2.236 33.938 1 76.69 336 HIS A O 1
ATOM 2756 N N . LYS A 1 337 ? 1.41 -2.719 33.719 1 73.56 337 LYS A N 1
ATOM 2757 C CA . LYS A 1 337 ? 1.639 -2.502 35.156 1 73.56 337 LYS A CA 1
ATOM 2758 C C . LYS A 1 337 ? 1.371 -1.05 35.531 1 73.56 337 LYS A C 1
ATOM 2760 O O . LYS A 1 337 ? 0.72 -0.781 36.562 1 73.56 337 LYS A O 1
ATOM 2765 N N . LYS A 1 338 ? 1.841 -0.247 34.75 1 71.06 338 LYS A N 1
ATOM 2766 C CA . LYS A 1 338 ? 1.64 1.175 35 1 71.06 338 LYS A CA 1
ATOM 2767 C C . LYS A 1 338 ? 0.157 1.535 34.969 1 71.06 338 LYS A C 1
ATOM 2769 O O . LYS A 1 338 ? -0.319 2.309 35.812 1 71.06 338 LYS A O 1
ATOM 2774 N N . MET A 1 339 ? -0.503 0.956 34.062 1 74.62 339 MET A N 1
ATOM 2775 C CA . MET A 1 339 ? -1.937 1.203 33.938 1 74.62 339 MET A CA 1
ATOM 2776 C C . MET A 1 339 ? -2.676 0.733 35.188 1 74.62 339 MET A C 1
ATOM 2778 O O . MET A 1 339 ? -3.574 1.421 35.688 1 74.62 339 MET A O 1
ATOM 2782 N N . LEU A 1 340 ? -2.307 -0.391 35.656 1 75.19 340 LEU A N 1
ATOM 2783 C CA . LEU A 1 340 ? -2.916 -0.966 36.844 1 75.19 340 LEU A CA 1
ATOM 2784 C C . LEU A 1 340 ? -2.617 -0.111 38.062 1 75.19 340 LEU A C 1
ATOM 2786 O O . LEU A 1 340 ? -3.504 0.132 38.875 1 75.19 340 LEU A O 1
ATOM 2790 N N . ASP A 1 341 ? -1.377 0.373 38.094 1 71.19 341 ASP A N 1
ATOM 2791 C CA . ASP A 1 341 ? -0.978 1.22 39.219 1 71.19 341 ASP A CA 1
ATOM 2792 C C . ASP A 1 341 ? -1.797 2.508 39.25 1 71.19 341 ASP A C 1
ATOM 2794 O O . ASP A 1 341 ? -2.268 2.924 40.312 1 71.19 341 ASP A O 1
ATOM 2798 N N . VAL A 1 342 ? -1.92 3.01 38.125 1 70.12 342 VAL A N 1
ATOM 2799 C CA . VAL A 1 342 ? -2.654 4.266 38.031 1 70.12 342 VAL A CA 1
ATOM 2800 C C . VAL A 1 342 ? -4.121 4.039 38.375 1 70.12 342 VAL A C 1
ATOM 2802 O O . VAL A 1 342 ? -4.727 4.844 39.094 1 70.12 342 VAL A O 1
ATOM 2805 N N . TYR A 1 343 ? -4.609 3.031 37.906 1 72 343 TYR A N 1
ATOM 2806 C CA . TYR A 1 343 ? -6.02 2.727 38.125 1 72 343 TYR A CA 1
ATOM 2807 C C . TYR A 1 343 ? -6.273 2.438 39.594 1 72 343 TYR A C 1
ATOM 2809 O O . TYR A 1 343 ? -7.305 2.834 40.156 1 72 343 TYR A O 1
ATOM 2817 N N . MET A 1 344 ? -5.316 1.842 40.156 1 70.88 344 MET A N 1
ATOM 2818 C CA . MET A 1 344 ? -5.484 1.441 41.562 1 70.88 344 MET A CA 1
ATOM 2819 C C . MET A 1 344 ? -5.09 2.572 42.5 1 70.88 344 MET A C 1
ATOM 2821 O O . MET A 1 344 ? -5.402 2.531 43.688 1 70.88 344 MET A O 1
ATOM 2825 N N . ALA A 1 345 ? -4.312 3.406 41.781 1 61 345 ALA A N 1
ATOM 2826 C CA . ALA A 1 345 ? -3.844 4.488 42.656 1 61 345 ALA A CA 1
ATOM 2827 C C . ALA A 1 345 ? -4.996 5.398 43.062 1 61 345 ALA A C 1
ATOM 2829 O O . ALA A 1 345 ? -5.918 5.641 42.281 1 61 345 ALA A O 1
ATOM 2830 N N . ASP A 1 346 ? -5.371 5.363 44.219 1 54.5 346 ASP A N 1
ATOM 2831 C CA . ASP A 1 346 ? -6.289 6.328 44.812 1 54.5 346 ASP A CA 1
ATOM 2832 C C . ASP A 1 346 ? -5.836 7.762 44.531 1 54.5 346 ASP A C 1
ATOM 2834 O O . ASP A 1 346 ? -4.641 8.023 44.406 1 54.5 346 ASP A O 1
ATOM 2838 N N . VAL A 1 347 ? -6.762 8.578 43.938 1 48.78 347 VAL A N 1
ATOM 2839 C CA . VAL A 1 347 ? -6.504 9.992 43.688 1 48.78 347 VAL A CA 1
ATOM 2840 C C . VAL A 1 347 ? -5.539 10.523 44.75 1 48.78 347 VAL A C 1
ATOM 2842 O O . VAL A 1 347 ? -4.637 11.305 44.438 1 48.78 347 VAL A O 1
ATOM 2845 N N . ALA A 1 348 ? -5.777 10.078 45.906 1 50.66 348 ALA A N 1
ATOM 2846 C CA . ALA A 1 348 ? -5.008 10.586 47.031 1 50.66 348 ALA A CA 1
ATOM 2847 C C . ALA A 1 348 ? -3.543 10.172 46.938 1 50.66 348 ALA A C 1
ATOM 2849 O O . ALA A 1 348 ? -2.652 10.914 47.344 1 50.66 348 ALA A O 1
ATOM 2850 N N . ASP A 1 349 ? -3.293 9.102 46.312 1 45.34 349 ASP A N 1
ATOM 2851 C CA . ASP A 1 349 ? -1.934 8.57 46.25 1 45.34 349 ASP A CA 1
ATOM 2852 C C . ASP A 1 349 ? -1.175 9.148 45.062 1 45.34 349 ASP A C 1
ATOM 2854 O O . ASP A 1 349 ? 0.038 8.969 44.938 1 45.34 349 ASP A O 1
ATOM 2858 N N . MET A 1 350 ? -1.844 9.688 44.188 1 41.69 350 MET A N 1
ATOM 2859 C CA . MET A 1 350 ? -1.241 10.203 42.969 1 41.69 350 MET A CA 1
ATOM 2860 C C . MET A 1 350 ? -0.824 11.664 43.125 1 41.69 350 MET A C 1
ATOM 2862 O O . MET A 1 350 ? -0.172 12.227 42.25 1 41.69 350 MET A O 1
ATOM 2866 N N . VAL A 1 351 ? -1.392 12.406 44.031 1 43 351 VAL A N 1
ATOM 2867 C CA . VAL A 1 351 ? -1.024 13.781 44.344 1 43 351 VAL A CA 1
ATOM 2868 C C . VAL A 1 351 ? 0.174 13.797 45.281 1 43 351 VAL A C 1
ATOM 2870 O O . VAL A 1 351 ? 0.197 13.062 46.281 1 43 351 VAL A O 1
ATOM 2873 N N . VAL A 1 352 ? 1.344 14.078 44.719 1 41.28 352 VAL A N 1
ATOM 2874 C CA . VAL A 1 352 ? 2.414 14.43 45.656 1 41.28 352 VAL A CA 1
ATOM 2875 C C . VAL A 1 352 ? 2.229 15.859 46.156 1 41.28 352 VAL A C 1
ATOM 2877 O O . VAL A 1 352 ? 1.813 16.734 45.375 1 41.28 352 VAL A O 1
ATOM 2880 N N . MET B 1 1 ? -13.602 -47.562 34.688 1 23.92 1 MET B N 1
ATOM 2881 C CA . MET B 1 1 ? -12.203 -47.75 34.344 1 23.92 1 MET B CA 1
ATOM 2882 C C . MET B 1 1 ? -11.789 -46.812 33.219 1 23.92 1 MET B C 1
ATOM 2884 O O . MET B 1 1 ? -11.062 -47.219 32.312 1 23.92 1 MET B O 1
ATOM 2888 N N . ASP B 1 2 ? -12.398 -45.719 33 1 23.05 2 ASP B N 1
ATOM 2889 C CA . ASP B 1 2 ? -12.836 -44.906 31.875 1 23.05 2 ASP B CA 1
ATOM 2890 C C . ASP B 1 2 ? -11.688 -44.094 31.328 1 23.05 2 ASP B C 1
ATOM 2892 O O . ASP B 1 2 ? -11.023 -43.344 32.062 1 23.05 2 ASP B O 1
ATOM 2896 N N . GLU B 1 3 ? -11.148 -44.562 30.234 1 24.27 3 GLU B N 1
ATOM 2897 C CA . GLU B 1 3 ? -9.992 -44.25 29.406 1 24.27 3 GLU B CA 1
ATOM 2898 C C . GLU B 1 3 ? -10.039 -42.812 28.922 1 24.27 3 GLU B C 1
ATOM 2900 O O . GLU B 1 3 ? -11 -42.406 28.281 1 24.27 3 GLU B O 1
ATOM 2905 N N . LEU B 1 4 ? -9.617 -41.906 29.828 1 27.25 4 LEU B N 1
ATOM 2906 C CA . LEU B 1 4 ? -9.539 -40.469 29.812 1 27.25 4 LEU B CA 1
ATOM 2907 C C . LEU B 1 4 ? -9.023 -39.969 28.469 1 27.25 4 LEU B C 1
ATOM 2909 O O . LEU B 1 4 ? -7.98 -40.406 28 1 27.25 4 LEU B O 1
ATOM 2913 N N . LYS B 1 5 ? -9.984 -39.406 27.719 1 27.02 5 LYS B N 1
ATOM 2914 C CA . LYS B 1 5 ? -10.055 -38.969 26.328 1 27.02 5 LYS B CA 1
ATOM 2915 C C . LYS B 1 5 ? -8.945 -37.969 26.016 1 27.02 5 LYS B C 1
ATOM 2917 O O . LYS B 1 5 ? -8.961 -36.844 26.516 1 27.02 5 LYS B O 1
ATOM 2922 N N . GLN B 1 6 ? -7.668 -38.375 25.906 1 25.78 6 GLN B N 1
ATOM 2923 C CA . GLN B 1 6 ? -6.5 -37.531 25.641 1 25.78 6 GLN B CA 1
ATOM 2924 C C . GLN B 1 6 ? -6.711 -36.688 24.406 1 25.78 6 GLN B C 1
ATOM 2926 O O . GLN B 1 6 ? -7.062 -37.188 23.344 1 25.78 6 GLN B O 1
ATOM 2931 N N . PRO B 1 7 ? -7.316 -35.5 24.562 1 30.11 7 PRO B N 1
ATOM 2932 C CA . PRO B 1 7 ? -7.789 -34.875 23.328 1 30.11 7 PRO B CA 1
ATOM 2933 C C . PRO B 1 7 ? -6.746 -34.875 22.219 1 30.11 7 PRO B C 1
ATOM 2935 O O . PRO B 1 7 ? -5.547 -34.906 22.484 1 30.11 7 PRO B O 1
ATOM 2938 N N . PRO B 1 8 ? -7.121 -35.375 21.016 1 25.02 8 PRO B N 1
ATOM 2939 C CA . PRO B 1 8 ? -6.156 -35.688 19.969 1 25.02 8 PRO B CA 1
ATOM 2940 C C . PRO B 1 8 ? -5.223 -34.531 19.625 1 25.02 8 PRO B C 1
ATOM 2942 O O . PRO B 1 8 ? -5.562 -33.375 19.875 1 25.02 8 PRO B O 1
ATOM 2945 N N . HIS B 1 9 ? -3.967 -34.781 19.672 1 23.84 9 HIS B N 1
ATOM 2946 C CA . HIS B 1 9 ? -2.727 -34.125 19.266 1 23.84 9 HIS B CA 1
ATOM 2947 C C . HIS B 1 9 ? -2.896 -33.406 17.938 1 23.84 9 HIS B C 1
ATOM 2949 O O . HIS B 1 9 ? -3.523 -33.906 17.016 1 23.84 9 HIS B O 1
ATOM 2955 N N . ALA B 1 10 ? -3.225 -32.031 17.922 1 28.27 10 ALA B N 1
ATOM 2956 C CA . ALA B 1 10 ? -3.141 -31.156 16.75 1 28.27 10 ALA B CA 1
ATOM 2957 C C . ALA B 1 10 ? -2.107 -31.688 15.758 1 28.27 10 ALA B C 1
ATOM 2959 O O . ALA B 1 10 ? -0.916 -31.75 16.062 1 28.27 10 ALA B O 1
ATOM 2960 N N . ASN B 1 11 ? -2.51 -32.594 14.859 1 21.16 11 ASN B N 1
ATOM 2961 C CA . ASN B 1 11 ? -1.865 -33.531 13.961 1 21.16 11 ASN B CA 1
ATOM 2962 C C . ASN B 1 11 ? -0.617 -32.938 13.312 1 21.16 11 ASN B C 1
ATOM 2964 O O . ASN B 1 11 ? -0.406 -31.734 13.359 1 21.16 11 ASN B O 1
ATOM 2968 N N . ARG B 1 12 ? -0.01 -33.719 12.289 1 22.84 12 ARG B N 1
ATOM 2969 C CA . ARG B 1 12 ? 1.096 -34.344 11.555 1 22.84 12 ARG B CA 1
ATOM 2970 C C . ARG B 1 12 ? 1.636 -33.375 10.492 1 22.84 12 ARG B C 1
ATOM 2972 O O . ARG B 1 12 ? 0.865 -32.719 9.781 1 22.84 12 ARG B O 1
ATOM 2979 N N . GLY B 1 13 ? 2.77 -32.594 10.789 1 24.03 13 GLY B N 1
ATOM 2980 C CA . GLY B 1 13 ? 3.756 -32.312 9.758 1 24.03 13 GLY B CA 1
ATOM 2981 C C . GLY B 1 13 ? 3.66 -33.219 8.555 1 24.03 13 GLY B C 1
ATOM 2982 O O . GLY B 1 13 ? 3.518 -34.438 8.711 1 24.03 13 GLY B O 1
ATOM 2983 N N . VAL B 1 14 ? 2.828 -32.75 7.539 1 25.95 14 VAL B N 1
ATOM 2984 C CA . VAL B 1 14 ? 2.898 -33.656 6.383 1 25.95 14 VAL B CA 1
ATOM 2985 C C . VAL B 1 14 ? 4.266 -34.312 6.332 1 25.95 14 VAL B C 1
ATOM 2987 O O . VAL B 1 14 ? 5.297 -33.656 6.277 1 25.95 14 VAL B O 1
ATOM 2990 N N . VAL B 1 15 ? 4.402 -35.344 7.078 1 26.16 15 VAL B N 1
ATOM 2991 C CA . VAL B 1 15 ? 5.516 -36.25 6.832 1 26.16 15 VAL B CA 1
ATOM 2992 C C . VAL B 1 15 ? 5.602 -36.562 5.34 1 26.16 15 VAL B C 1
ATOM 2994 O O . VAL B 1 15 ? 4.715 -37.219 4.785 1 26.16 15 VAL B O 1
ATOM 2997 N N . ILE B 1 16 ? 6.023 -35.5 4.52 1 29.03 16 ILE B N 1
ATOM 2998 C CA . ILE B 1 16 ? 6.469 -36.062 3.25 1 29.03 16 ILE B CA 1
ATOM 2999 C C . ILE B 1 16 ? 7.172 -37.406 3.492 1 29.03 16 ILE B C 1
ATOM 3001 O O . ILE B 1 16 ? 8.094 -37.5 4.309 1 29.03 16 ILE B O 1
ATOM 3005 N N . VAL B 1 17 ? 6.465 -38.375 3.41 1 27.75 17 VAL B N 1
ATOM 3006 C CA . VAL B 1 17 ? 7.062 -39.719 3.334 1 27.75 17 VAL B CA 1
ATOM 3007 C C . VAL B 1 17 ? 8.328 -39.656 2.482 1 27.75 17 VAL B C 1
ATOM 3009 O O . VAL B 1 17 ? 8.266 -39.375 1.285 1 27.75 17 VAL B O 1
ATOM 3012 N N . LYS B 1 18 ? 9.43 -39.344 3.211 1 32.03 18 LYS B N 1
ATOM 3013 C CA . LYS B 1 18 ? 10.742 -39.594 2.631 1 32.03 18 LYS B CA 1
ATOM 3014 C C . LYS B 1 18 ? 10.836 -41.031 2.139 1 32.03 18 LYS B C 1
ATOM 3016 O O . LYS B 1 18 ? 10.82 -41.969 2.939 1 32.03 18 LYS B O 1
ATOM 3021 N N . GLU B 1 19 ? 10.18 -41.438 1.159 1 29.8 19 GLU B N 1
ATOM 3022 C CA . GLU B 1 19 ? 10.883 -42.594 0.633 1 29.8 19 GLU B CA 1
ATOM 3023 C C . GLU B 1 19 ? 12.391 -42.375 0.623 1 29.8 19 GLU B C 1
ATOM 3025 O O . GLU B 1 19 ? 12.859 -41.281 0.284 1 29.8 19 GLU B O 1
ATOM 3030 N N . LYS B 1 20 ? 13.242 -43.125 1.397 1 34.47 20 LYS B N 1
ATOM 3031 C CA . LYS B 1 20 ? 14.656 -43.125 1.753 1 34.47 20 LYS B CA 1
ATOM 3032 C C . LYS B 1 20 ? 15.539 -43 0.513 1 34.47 20 LYS B C 1
ATOM 3034 O O . LYS B 1 20 ? 16.719 -43.344 0.55 1 34.47 20 LYS B O 1
ATOM 3039 N N . ASN B 1 21 ? 14.992 -42.969 -0.768 1 35 21 ASN B N 1
ATOM 3040 C CA . ASN B 1 21 ? 16.078 -42.719 -1.711 1 35 21 ASN B CA 1
ATOM 3041 C C . ASN B 1 21 ? 16.734 -41.375 -1.487 1 35 21 ASN B C 1
ATOM 3043 O O . ASN B 1 21 ? 16.047 -40.375 -1.236 1 35 21 ASN B O 1
ATOM 3047 N N . GLU B 1 22 ? 17.906 -41.125 -1.015 1 38.53 22 GLU B N 1
ATOM 3048 C CA . GLU B 1 22 ? 18.703 -39.938 -0.749 1 38.53 22 GLU B CA 1
ATOM 3049 C C . GLU B 1 22 ? 18.391 -38.812 -1.742 1 38.53 22 GLU B C 1
ATOM 3051 O O . GLU B 1 22 ? 19.125 -38.594 -2.695 1 38.53 22 GLU B O 1
ATOM 3056 N N . ALA B 1 23 ? 17.219 -38.75 -2.35 1 41.59 23 ALA B N 1
ATOM 3057 C CA . ALA B 1 23 ? 16.938 -37.719 -3.328 1 41.59 23 ALA B CA 1
ATOM 3058 C C . ALA B 1 23 ? 17.234 -36.312 -2.756 1 41.59 23 ALA B C 1
ATOM 3060 O O . ALA B 1 23 ? 16.781 -35.969 -1.659 1 41.59 23 ALA B O 1
ATOM 3061 N N . VAL B 1 24 ? 18.344 -35.594 -2.998 1 49.66 24 VAL B N 1
ATOM 3062 C CA . VAL B 1 24 ? 18.844 -34.25 -2.689 1 49.66 24 VAL B CA 1
ATOM 3063 C C . VAL B 1 24 ? 17.672 -33.25 -2.662 1 49.66 24 VAL B C 1
ATOM 3065 O O . VAL B 1 24 ? 17 -33.062 -3.676 1 49.66 24 VAL B O 1
ATOM 3068 N N . GLU B 1 25 ? 16.891 -33.125 -1.597 1 58.16 25 GLU B N 1
ATOM 3069 C CA . GLU B 1 25 ? 15.797 -32.156 -1.379 1 58.16 25 GLU B CA 1
ATOM 3070 C C . GLU B 1 25 ? 16.125 -30.797 -1.972 1 58.16 25 GLU B C 1
ATOM 3072 O O . GLU B 1 25 ? 17.219 -30.266 -1.742 1 58.16 25 GLU B O 1
ATOM 3077 N N . SER B 1 26 ? 15.484 -30.344 -3.084 1 73.25 26 SER B N 1
ATOM 3078 C CA . SER B 1 26 ? 15.68 -29.047 -3.719 1 73.25 26 SER B CA 1
ATOM 3079 C C . SER B 1 26 ? 15.602 -27.922 -2.701 1 73.25 26 SER B C 1
ATOM 3081 O O . SER B 1 26 ? 14.711 -27.906 -1.852 1 73.25 26 SER B O 1
ATOM 3083 N N . PRO B 1 27 ? 16.594 -27.125 -2.58 1 87.19 27 PRO B N 1
ATOM 3084 C CA . PRO B 1 27 ? 16.625 -25.984 -1.657 1 87.19 27 PRO B CA 1
ATOM 3085 C C . PRO B 1 27 ? 15.523 -24.969 -1.943 1 87.19 27 PRO B C 1
ATOM 3087 O O . PRO B 1 27 ? 15.266 -24.094 -1.117 1 87.19 27 PRO B O 1
ATOM 3090 N N . LEU B 1 28 ? 14.797 -25.125 -3.053 1 93.88 28 LEU B N 1
ATOM 3091 C CA . LEU B 1 28 ? 13.742 -24.203 -3.443 1 93.88 28 LEU B CA 1
ATOM 3092 C C . LEU B 1 28 ? 12.367 -24.812 -3.193 1 93.88 28 LEU B C 1
ATOM 3094 O O . LEU B 1 28 ? 12.102 -25.953 -3.602 1 93.88 28 LEU B O 1
ATOM 3098 N N . VAL B 1 29 ? 11.531 -24.109 -2.488 1 94.88 29 VAL B N 1
ATOM 3099 C CA . VAL B 1 29 ? 10.172 -24.547 -2.229 1 94.88 29 VAL B CA 1
ATOM 3100 C C . VAL B 1 29 ? 9.18 -23.531 -2.795 1 94.88 29 VAL B C 1
ATOM 3102 O O . VAL B 1 29 ? 9.18 -22.375 -2.391 1 94.88 29 VAL B O 1
ATOM 3105 N N . SER B 1 30 ? 8.352 -24 -3.715 1 97.12 30 SER B N 1
ATOM 3106 C CA . SER B 1 30 ? 7.375 -23.109 -4.344 1 97.12 30 SER B CA 1
ATOM 3107 C C . SER B 1 30 ? 5.992 -23.281 -3.723 1 97.12 30 SER B C 1
ATOM 3109 O O . SER B 1 30 ? 5.648 -24.359 -3.254 1 97.12 30 SER B O 1
ATOM 3111 N N . MET B 1 31 ? 5.203 -22.219 -3.707 1 97.81 31 MET B N 1
ATOM 3112 C CA . MET B 1 31 ? 3.857 -22.266 -3.141 1 97.81 31 MET B CA 1
ATOM 3113 C C . MET B 1 31 ? 2.955 -21.219 -3.779 1 97.81 31 MET B C 1
ATOM 3115 O O . MET B 1 31 ? 3.438 -20.219 -4.312 1 97.81 31 MET B O 1
ATOM 3119 N N . VAL B 1 32 ? 1.671 -21.469 -3.775 1 98.38 32 VAL B N 1
ATOM 3120 C CA . VAL B 1 32 ? 0.67 -20.469 -4.137 1 98.38 32 VAL B CA 1
ATOM 3121 C C . VAL B 1 32 ? 0.535 -19.453 -3.01 1 98.38 32 VAL B C 1
ATOM 3123 O O . VAL B 1 32 ? 0.357 -19.812 -1.847 1 98.38 32 VAL B O 1
ATOM 3126 N N . ASP B 1 33 ? 0.662 -18.172 -3.369 1 98.06 33 ASP B N 1
ATOM 3127 C CA . ASP B 1 33 ? 0.769 -17.203 -2.281 1 98.06 33 ASP B CA 1
ATOM 3128 C C . ASP B 1 33 ? -0.345 -16.156 -2.361 1 98.06 33 ASP B C 1
ATOM 3130 O O . ASP B 1 33 ? -0.497 -15.336 -1.457 1 98.06 33 ASP B O 1
ATOM 3134 N N . TYR B 1 34 ? -1.081 -16.109 -3.387 1 98.62 34 TYR B N 1
ATOM 3135 C CA . TYR B 1 34 ? -2.238 -15.234 -3.529 1 98.62 34 TYR B CA 1
ATOM 3136 C C . TYR B 1 34 ? -3.1 -15.656 -4.715 1 98.62 34 TYR B C 1
ATOM 3138 O O . TYR B 1 34 ? -2.578 -15.992 -5.781 1 98.62 34 TYR B O 1
ATOM 3146 N N . ILE B 1 35 ? -4.434 -15.594 -4.516 1 98.5 35 ILE B N 1
ATOM 3147 C CA . ILE B 1 35 ? -5.328 -15.961 -5.605 1 98.5 35 ILE B CA 1
ATOM 3148 C C . ILE B 1 35 ? -6.566 -15.07 -5.582 1 98.5 35 ILE B C 1
ATOM 3150 O O . ILE B 1 35 ? -7.109 -14.789 -4.512 1 98.5 35 ILE B O 1
ATOM 3154 N N . ARG B 1 36 ? -6.91 -14.641 -6.734 1 98.62 36 ARG B N 1
ATOM 3155 C CA . ARG B 1 36 ? -8.219 -14.047 -6.973 1 98.62 36 ARG B CA 1
ATOM 3156 C C . ARG B 1 36 ? -8.859 -14.617 -8.234 1 98.62 36 ARG B C 1
ATOM 3158 O O . ARG B 1 36 ? -8.242 -14.602 -9.305 1 98.62 36 ARG B O 1
ATOM 3165 N N . VAL B 1 37 ? -10 -15.086 -8.133 1 98.75 37 VAL B N 1
ATOM 3166 C CA . VAL B 1 37 ? -10.711 -15.641 -9.273 1 98.75 37 VAL B CA 1
ATOM 3167 C C . VAL B 1 37 ? -12.164 -15.164 -9.266 1 98.75 37 VAL B C 1
ATOM 3169 O O . VAL B 1 37 ? -12.836 -15.234 -8.234 1 98.75 37 VAL B O 1
ATOM 3172 N N . SER B 1 38 ? -12.586 -14.711 -10.391 1 98.56 38 SER B N 1
ATOM 3173 C CA . SER B 1 38 ? -13.93 -14.172 -10.508 1 98.56 38 SER B CA 1
ATOM 3174 C C . SER B 1 38 ? -14.828 -15.102 -11.312 1 98.56 38 SER B C 1
ATOM 3176 O O . SER B 1 38 ? -14.352 -15.82 -12.195 1 98.56 38 SER B O 1
ATOM 3178 N N . PHE B 1 39 ? -16.094 -15.094 -10.984 1 98.5 39 PHE B N 1
ATOM 3179 C CA . PHE B 1 39 ? -17.141 -15.867 -11.648 1 98.5 39 PHE B CA 1
ATOM 3180 C C . PHE B 1 39 ? -18.312 -14.977 -12.031 1 98.5 39 PHE B C 1
ATOM 3182 O O . PHE B 1 39 ? -18.844 -14.25 -11.195 1 98.5 39 PHE B O 1
ATOM 3189 N N . LYS B 1 40 ? -18.734 -15.133 -13.273 1 96.31 40 LYS B N 1
ATOM 3190 C CA . LYS B 1 40 ? -19.844 -14.312 -13.734 1 96.31 40 LYS B CA 1
ATOM 3191 C C . LYS B 1 40 ? -21.188 -14.953 -13.383 1 96.31 40 LYS B C 1
ATOM 3193 O O . LYS B 1 40 ? -21.969 -15.297 -14.273 1 96.31 40 LYS B O 1
ATOM 3198 N N . THR B 1 41 ? -21.438 -15.141 -12.18 1 97.25 41 THR B N 1
ATOM 3199 C CA . THR B 1 41 ? -22.672 -15.672 -11.617 1 97.25 41 THR B CA 1
ATOM 3200 C C . THR B 1 41 ? -22.984 -15.016 -10.273 1 97.25 41 THR B C 1
ATOM 3202 O O . THR B 1 41 ? -22.094 -14.477 -9.617 1 97.25 41 THR B O 1
ATOM 3205 N N . HIS B 1 42 ? -24.234 -15.016 -9.914 1 97.5 42 HIS B N 1
ATOM 3206 C CA . HIS B 1 42 ? -24.641 -14.484 -8.617 1 97.5 42 HIS B CA 1
ATOM 3207 C C . HIS B 1 42 ?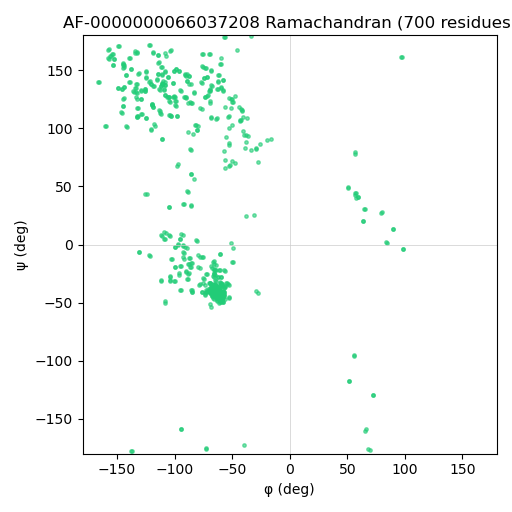 -24.953 -15.609 -7.641 1 97.5 42 HIS B C 1
ATOM 3209 O O . HIS B 1 42 ? -25.438 -15.352 -6.531 1 97.5 42 HIS B O 1
ATOM 3215 N N . ASP B 1 43 ? -24.656 -16.812 -8.094 1 97.44 43 ASP B N 1
ATOM 3216 C CA . ASP B 1 43 ? -24.922 -17.984 -7.254 1 97.44 43 ASP B CA 1
ATOM 3217 C C . ASP B 1 43 ? -23.75 -18.25 -6.305 1 97.44 43 ASP B C 1
ATOM 3219 O O . ASP B 1 43 ? -22.938 -19.141 -6.539 1 97.44 43 ASP B O 1
ATOM 3223 N N . VAL B 1 44 ? -23.734 -17.531 -5.242 1 97.75 44 VAL B N 1
ATOM 3224 C CA . VAL B 1 44 ? -22.641 -17.594 -4.281 1 97.75 44 VAL B CA 1
ATOM 3225 C C . VAL B 1 44 ? -22.547 -18.984 -3.668 1 97.75 44 VAL B C 1
ATOM 3227 O O . VAL B 1 44 ? -21.453 -19.516 -3.475 1 97.75 44 VAL B O 1
ATOM 3230 N N . ASP B 1 45 ? -23.641 -19.625 -3.424 1 97.44 45 ASP B N 1
ATOM 3231 C CA . ASP B 1 45 ? -23.688 -20.938 -2.807 1 97.44 45 ASP B CA 1
ATOM 3232 C C . ASP B 1 45 ? -23.016 -21.984 -3.699 1 97.44 45 ASP B C 1
ATOM 3234 O O . ASP B 1 45 ? -22.266 -22.828 -3.215 1 97.44 45 ASP B O 1
ATOM 3238 N N . ARG B 1 46 ? -23.312 -21.859 -4.91 1 97.75 46 ARG B N 1
ATOM 3239 C CA . ARG B 1 46 ? -22.734 -22.797 -5.863 1 97.75 46 ARG B CA 1
ATOM 3240 C C . ARG B 1 46 ? -21.203 -22.688 -5.871 1 97.75 46 ARG B C 1
ATOM 3242 O O . ARG B 1 46 ? -20.5 -23.703 -5.855 1 97.75 46 ARG B O 1
ATOM 3249 N N . ILE B 1 47 ? -20.719 -21.484 -5.832 1 98.44 47 ILE B N 1
ATOM 3250 C CA . ILE B 1 47 ? -19.281 -21.25 -5.887 1 98.44 47 ILE B CA 1
ATOM 3251 C C . ILE B 1 47 ? -18.641 -21.75 -4.598 1 98.44 47 ILE B C 1
ATOM 3253 O O . ILE B 1 47 ? -17.578 -22.391 -4.633 1 98.44 47 ILE B O 1
ATOM 3257 N N . ILE B 1 48 ? -19.234 -21.5 -3.482 1 97.94 48 ILE B N 1
ATOM 3258 C CA . ILE B 1 48 ? -18.688 -21.938 -2.199 1 97.94 48 ILE B CA 1
ATOM 3259 C C . ILE B 1 48 ? -18.688 -23.469 -2.127 1 97.94 48 ILE B C 1
ATOM 3261 O O . ILE B 1 48 ? -17.703 -24.062 -1.69 1 97.94 48 ILE B O 1
ATOM 3265 N N . GLU B 1 49 ? -19.688 -24.094 -2.633 1 96.94 49 GLU B N 1
ATOM 3266 C CA . GLU B 1 49 ? -19.844 -25.547 -2.5 1 96.94 49 GLU B CA 1
ATOM 3267 C C . GLU B 1 49 ? -19.062 -26.281 -3.58 1 96.94 49 GLU B C 1
ATOM 3269 O O . GLU B 1 49 ? -18.406 -27.281 -3.297 1 96.94 49 GLU B O 1
ATOM 3274 N N . GLU B 1 50 ? -19.125 -25.734 -4.781 1 97.44 50 GLU B N 1
ATOM 3275 C CA . GLU B 1 50 ? -18.609 -26.516 -5.906 1 97.44 50 GLU B CA 1
ATOM 3276 C C . GLU B 1 50 ? -17.156 -26.156 -6.215 1 97.44 50 GLU B C 1
ATOM 3278 O O . GLU B 1 50 ? -16.453 -26.906 -6.875 1 97.44 50 GLU B O 1
ATOM 3283 N N . VAL B 1 51 ? -16.688 -25.031 -5.758 1 98.31 51 VAL B N 1
ATOM 3284 C CA . VAL B 1 51 ? -15.32 -24.609 -6.039 1 98.31 51 VAL B CA 1
ATOM 3285 C C . VAL B 1 51 ? -14.477 -24.719 -4.773 1 98.31 51 VAL B C 1
A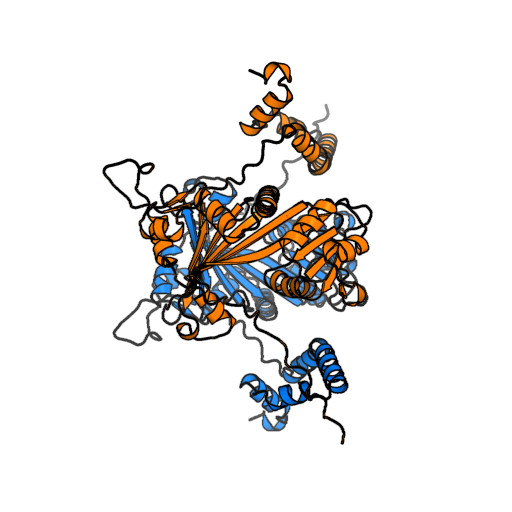TOM 3287 O O . VAL B 1 51 ? -13.469 -25.422 -4.754 1 98.31 51 VAL B O 1
ATOM 3290 N N . LEU B 1 52 ? -14.977 -24.156 -3.693 1 98.19 52 LEU B N 1
ATOM 3291 C CA . LEU B 1 52 ? -14.203 -24.172 -2.453 1 98.19 52 LEU B CA 1
ATOM 3292 C C . LEU B 1 52 ? -14.477 -25.438 -1.655 1 98.19 52 LEU B C 1
ATOM 3294 O O . LEU B 1 52 ? -13.648 -25.859 -0.843 1 98.19 52 LEU B O 1
ATOM 3298 N N . HIS B 1 53 ? -15.641 -26.047 -1.856 1 97.81 53 HIS B N 1
ATOM 3299 C CA . HIS B 1 53 ? -16.062 -27.234 -1.121 1 97.81 53 HIS B CA 1
ATOM 3300 C C . HIS B 1 53 ? -16.062 -26.984 0.383 1 97.81 53 HIS B C 1
ATOM 3302 O O . HIS B 1 53 ? -15.531 -27.797 1.147 1 97.81 53 HIS B O 1
ATOM 3308 N N . LEU B 1 54 ? -16.578 -25.844 0.806 1 95.38 54 LEU B N 1
ATOM 3309 C CA . LEU B 1 54 ? -16.734 -25.453 2.203 1 95.38 54 LEU B CA 1
ATOM 3310 C C . LEU B 1 54 ? -18.219 -25.344 2.566 1 95.38 54 LEU B C 1
ATOM 3312 O O . LEU B 1 54 ? -19.078 -25.203 1.686 1 95.38 54 LEU B O 1
ATOM 3316 N N . SER B 1 55 ? -18.484 -25.484 3.797 1 90.81 55 SER B N 1
ATOM 3317 C CA . SER B 1 55 ? -19.828 -25.234 4.297 1 90.81 55 SER B CA 1
ATOM 3318 C C . SER B 1 55 ? -20.031 -23.766 4.637 1 90.81 55 SER B C 1
ATOM 3320 O O . SER B 1 55 ? -19.312 -23.203 5.473 1 90.81 55 SER B O 1
ATOM 3322 N N . LYS B 1 56 ? -21 -23.219 4.004 1 91.81 56 LYS B N 1
ATOM 3323 C CA . LYS B 1 56 ? -21.297 -21.797 4.191 1 91.81 56 LYS B CA 1
ATOM 3324 C C . LYS B 1 56 ? -21.672 -21.516 5.645 1 91.81 56 LYS B C 1
ATOM 3326 O O . LYS B 1 56 ? -21.5 -20.391 6.125 1 91.81 56 LYS B O 1
ATOM 3331 N N . ASP B 1 57 ? -22.094 -22.516 6.32 1 86.06 57 ASP B N 1
ATOM 3332 C CA . ASP B 1 57 ? -22.531 -22.375 7.703 1 86.06 57 ASP B CA 1
ATOM 3333 C C . ASP B 1 57 ? -21.375 -21.953 8.609 1 86.06 57 ASP B C 1
ATOM 3335 O O . ASP B 1 57 ? -21.594 -21.375 9.672 1 86.06 57 ASP B O 1
ATOM 3339 N N . PHE B 1 58 ? -20.234 -22.203 8.18 1 86.31 58 PHE B N 1
ATOM 3340 C CA . PHE B 1 58 ? -19.078 -21.891 9 1 86.31 58 PHE B CA 1
ATOM 3341 C C . PHE B 1 58 ? -18.469 -20.562 8.602 1 86.31 58 PHE B C 1
ATOM 3343 O O . PHE B 1 58 ? -17.469 -20.125 9.18 1 86.31 58 PHE B O 1
ATOM 3350 N N . MET B 1 59 ? -19.078 -19.906 7.605 1 91.19 59 MET B N 1
ATOM 3351 C CA . MET B 1 59 ? -18.578 -18.625 7.141 1 91.19 59 MET B CA 1
ATOM 3352 C C . MET B 1 59 ? -19.359 -17.469 7.754 1 91.19 59 MET B C 1
ATOM 3354 O O . MET B 1 59 ? -20.547 -17.625 8.078 1 91.19 59 MET B O 1
ATOM 3358 N N . THR B 1 60 ? -18.656 -16.391 7.887 1 91.56 60 THR B N 1
ATOM 3359 C CA . THR B 1 60 ? -19.312 -15.172 8.359 1 91.56 60 THR B CA 1
ATOM 3360 C C . THR B 1 60 ? -19.609 -14.234 7.195 1 91.56 60 THR B C 1
ATOM 3362 O O . THR B 1 60 ? -18.766 -14.039 6.312 1 91.56 60 THR B O 1
ATOM 3365 N N . GLU B 1 61 ? -20.781 -13.633 7.234 1 91.5 61 GLU B N 1
ATOM 3366 C CA . GLU B 1 61 ? -21.156 -12.68 6.191 1 91.5 61 GLU B CA 1
ATOM 3367 C C . GLU B 1 61 ? -20.969 -11.242 6.668 1 91.5 61 GLU B C 1
ATOM 3369 O O . GLU B 1 61 ? -21.422 -10.883 7.754 1 91.5 61 GLU B O 1
ATOM 3374 N N . LYS B 1 62 ? -20.266 -10.5 5.926 1 86.94 62 LYS B N 1
ATOM 3375 C CA . LYS B 1 62 ? -20.109 -9.062 6.152 1 86.94 62 LYS B CA 1
ATOM 3376 C C . LYS B 1 62 ? -20.812 -8.258 5.059 1 86.94 62 LYS B C 1
ATOM 3378 O O . LYS B 1 62 ? -20.766 -8.625 3.881 1 86.94 62 LYS B O 1
ATOM 3383 N N . GLN B 1 63 ? -21.484 -7.188 5.461 1 83.44 63 GLN B N 1
ATOM 3384 C CA . GLN B 1 63 ? -22.188 -6.344 4.504 1 83.44 63 GLN B CA 1
ATOM 3385 C C . GLN B 1 63 ? -21.266 -5.293 3.902 1 83.44 63 GLN B C 1
ATOM 3387 O O . GLN B 1 63 ? -21.625 -4.121 3.803 1 83.44 63 GLN B O 1
ATOM 3392 N N . SER B 1 64 ? -20.141 -5.59 3.742 1 84.5 64 SER B N 1
ATOM 3393 C CA . SER B 1 64 ? -19.125 -4.766 3.092 1 84.5 64 SER B CA 1
ATOM 3394 C C . SER B 1 64 ? -18.188 -5.613 2.246 1 84.5 64 SER B C 1
ATOM 3396 O O . SER B 1 64 ? -18.031 -6.809 2.49 1 84.5 64 SER B O 1
ATOM 3398 N N . GLY B 1 65 ? -17.797 -4.996 1.206 1 85.94 65 GLY B N 1
ATOM 3399 C CA . GLY B 1 65 ? -16.859 -5.688 0.332 1 85.94 65 GLY B CA 1
ATOM 3400 C C . GLY B 1 65 ? -15.734 -4.793 -0.168 1 85.94 65 GLY B C 1
ATOM 3401 O O . GLY B 1 65 ? -15.508 -3.713 0.378 1 85.94 65 GLY B O 1
ATOM 3402 N N . PHE B 1 66 ? -14.953 -5.383 -0.955 1 86.31 66 PHE B N 1
ATOM 3403 C CA . PHE B 1 66 ? -13.883 -4.68 -1.65 1 86.31 66 PHE B CA 1
ATOM 3404 C C . PHE B 1 66 ? -14.133 -4.676 -3.154 1 86.31 66 PHE B C 1
ATOM 3406 O O . PHE B 1 66 ? -15.008 -5.387 -3.65 1 86.31 66 PHE B O 1
ATOM 3413 N N . TYR B 1 67 ? -13.461 -3.822 -3.816 1 87.69 67 TYR B N 1
ATOM 3414 C CA . TYR B 1 67 ? -13.445 -3.816 -5.273 1 87.69 67 TYR B CA 1
ATOM 3415 C C . TYR B 1 67 ? -14.836 -3.535 -5.832 1 87.69 67 TYR B C 1
ATOM 3417 O O . TYR B 1 67 ? -15.203 -4.055 -6.887 1 87.69 67 TYR B O 1
ATOM 3425 N N . GLY B 1 68 ? -15.695 -2.992 -5.113 1 84.12 68 GLY B N 1
ATOM 3426 C CA . GLY B 1 68 ? -17.031 -2.686 -5.602 1 84.12 68 GLY B CA 1
ATOM 3427 C C . GLY B 1 68 ? -18.062 -3.729 -5.211 1 84.12 68 GLY B C 1
ATOM 3428 O O . GLY B 1 68 ? -19.25 -3.57 -5.496 1 84.12 68 GLY B O 1
ATOM 3429 N N . TYR B 1 69 ? -17.641 -4.77 -4.578 1 92.06 69 TYR B N 1
ATOM 3430 C CA . TYR B 1 69 ? -18.578 -5.785 -4.105 1 92.06 69 TYR B CA 1
ATOM 3431 C C . TYR B 1 69 ? -19.312 -5.309 -2.863 1 92.06 69 TYR B C 1
ATOM 3433 O O . TYR B 1 69 ? -18.781 -4.531 -2.07 1 92.06 69 TYR B O 1
ATOM 3441 N N . VAL B 1 70 ? -20.5 -5.844 -2.676 1 88.75 70 VAL B N 1
ATOM 3442 C CA . VAL B 1 70 ? -21.375 -5.25 -1.673 1 88.75 70 VAL B CA 1
ATOM 3443 C C . VAL B 1 70 ? -21.375 -6.105 -0.408 1 88.75 70 VAL B C 1
ATOM 3445 O O . VAL B 1 70 ? -21.844 -5.676 0.644 1 88.75 70 VAL B O 1
ATOM 3448 N N . GLY B 1 71 ? -20.812 -7.336 -0.534 1 92.06 71 GLY B N 1
ATOM 3449 C CA . GLY B 1 71 ? -20.75 -8.219 0.621 1 92.06 71 GLY B CA 1
ATOM 3450 C C . GLY B 1 71 ? -19.672 -9.273 0.518 1 92.06 71 GLY B C 1
ATOM 3451 O O . GLY B 1 71 ? -19.031 -9.422 -0.527 1 92.06 71 GLY B O 1
ATOM 3452 N N . THR B 1 72 ? -19.453 -9.914 1.699 1 94.81 72 THR B N 1
ATOM 3453 C CA . THR B 1 72 ? -18.375 -10.891 1.784 1 94.81 72 THR B CA 1
ATOM 3454 C C . THR B 1 72 ? -18.75 -12.047 2.699 1 94.81 72 THR B C 1
ATOM 3456 O O . THR B 1 72 ? -19.219 -11.836 3.818 1 94.81 72 THR B O 1
ATOM 3459 N N . TYR B 1 73 ? -18.672 -13.266 2.199 1 95.19 73 TYR B N 1
ATOM 3460 C CA . TYR B 1 73 ? -18.578 -14.422 3.078 1 95.19 73 TYR B CA 1
ATOM 3461 C C . TYR B 1 73 ? -17.125 -14.766 3.377 1 95.19 73 TYR B C 1
ATOM 3463 O O . TYR B 1 73 ? -16.297 -14.836 2.467 1 95.19 73 TYR B O 1
ATOM 3471 N N . GLU B 1 74 ? -16.844 -14.867 4.664 1 95.5 74 GLU B N 1
ATOM 3472 C CA . GLU B 1 74 ? -15.438 -15.109 4.961 1 95.5 74 GLU B CA 1
ATOM 3473 C C . GLU B 1 74 ? -15.266 -16.203 6.004 1 95.5 74 GLU B C 1
ATOM 3475 O O . GLU B 1 74 ? -16.078 -16.328 6.922 1 95.5 74 GLU B O 1
ATOM 3480 N N . LEU B 1 75 ? -14.367 -17.094 5.754 1 93.06 75 LEU B N 1
ATOM 3481 C CA . LEU B 1 75 ? -13.797 -18 6.738 1 93.06 75 LEU B CA 1
ATOM 3482 C C . LEU B 1 75 ? -12.336 -17.656 7.012 1 93.06 75 LEU B C 1
ATOM 3484 O O . LEU B 1 75 ? -11.445 -18.094 6.285 1 93.06 75 LEU B O 1
ATOM 3488 N N . ASP B 1 76 ? -12.078 -16.828 7.977 1 88.5 76 ASP B N 1
ATOM 3489 C CA . ASP B 1 76 ? -10.773 -16.266 8.32 1 88.5 76 ASP B CA 1
ATOM 3490 C C . ASP B 1 76 ? -10.148 -15.562 7.121 1 88.5 76 ASP B C 1
ATOM 3492 O O . ASP B 1 76 ? -10.484 -14.406 6.832 1 88.5 76 ASP B O 1
ATOM 3496 N N . TYR B 1 77 ? -9.281 -16.312 6.406 1 92.62 77 TYR B N 1
ATOM 3497 C CA . TYR B 1 77 ? -8.539 -15.625 5.359 1 92.62 77 TYR B CA 1
ATOM 3498 C C . TYR B 1 77 ? -9.023 -16.031 3.979 1 92.62 77 TYR B C 1
ATOM 3500 O O . TYR B 1 77 ? -8.477 -15.609 2.963 1 92.62 77 TYR B O 1
ATOM 3508 N N . ILE B 1 78 ? -10.023 -16.797 3.912 1 95.5 78 ILE B N 1
ATOM 3509 C CA . ILE B 1 78 ? -10.68 -17.156 2.66 1 95.5 78 ILE B CA 1
ATOM 3510 C C . ILE B 1 78 ? -11.938 -16.297 2.475 1 95.5 78 ILE B C 1
ATOM 3512 O O . ILE B 1 78 ? -12.883 -16.391 3.262 1 95.5 78 ILE B O 1
ATOM 3516 N N . LYS B 1 79 ? -11.953 -15.539 1.388 1 97.69 79 LYS B N 1
ATOM 3517 C CA . LYS B 1 79 ? -13.039 -14.586 1.199 1 97.69 79 LYS B CA 1
ATOM 3518 C C . LYS B 1 79 ? -13.781 -14.852 -0.109 1 97.69 79 LYS B C 1
ATOM 3520 O O . LYS B 1 79 ? -13.164 -15.172 -1.126 1 97.69 79 LYS B O 1
ATOM 3525 N N . VAL B 1 80 ? -15.07 -14.711 -0.013 1 98.44 80 VAL B N 1
ATOM 3526 C CA . VAL B 1 80 ? -15.945 -14.766 -1.18 1 98.44 80 VAL B CA 1
ATOM 3527 C C . VAL B 1 80 ? -16.781 -13.5 -1.257 1 98.44 80 VAL B C 1
ATOM 3529 O O . VAL B 1 80 ? -17.734 -13.328 -0.484 1 98.44 80 VAL B O 1
ATOM 3532 N N . PHE B 1 81 ? -16.484 -12.711 -2.186 1 97.12 81 PHE B N 1
ATOM 3533 C CA . PHE B 1 81 ? -17.219 -11.461 -2.383 1 97.12 81 PHE B CA 1
ATOM 3534 C C . PHE B 1 81 ? -18.391 -11.672 -3.332 1 97.12 81 PHE B C 1
ATOM 3536 O O . PHE B 1 81 ? -18.312 -12.453 -4.281 1 97.12 81 PHE B O 1
ATOM 3543 N N . TYR B 1 82 ? -19.469 -10.961 -3.096 1 96.5 82 TYR B N 1
ATOM 3544 C CA . TYR B 1 82 ? -20.594 -11.016 -4.016 1 96.5 82 TYR B CA 1
ATOM 3545 C C . TYR B 1 82 ? -21.078 -9.609 -4.371 1 96.5 82 TYR B C 1
ATOM 3547 O O . TYR B 1 82 ? -20.953 -8.68 -3.566 1 96.5 82 TYR B O 1
ATOM 3555 N N . SER B 1 83 ? -21.531 -9.508 -5.559 1 94.38 83 SER B N 1
ATOM 3556 C CA . SER B 1 83 ? -22 -8.219 -6.066 1 94.38 83 SER B CA 1
ATOM 3557 C C . SER B 1 83 ? -23.531 -8.156 -6.078 1 94.38 83 SER B C 1
ATOM 3559 O O . SER B 1 83 ? -24.203 -9.156 -5.82 1 94.38 83 SER B O 1
ATOM 3561 N N . ALA B 1 84 ? -23.984 -6.918 -6.273 1 89.31 84 ALA B N 1
ATOM 3562 C CA . ALA B 1 84 ? -25.438 -6.746 -6.406 1 89.31 84 ALA B CA 1
ATOM 3563 C C . ALA B 1 84 ? -25.969 -7.539 -7.594 1 89.31 84 ALA B C 1
ATOM 3565 O O . ALA B 1 84 ? -25.25 -7.812 -8.547 1 89.31 84 ALA B O 1
ATOM 3566 N N . PRO B 1 85 ? -27.25 -7.891 -7.562 1 90.5 85 PRO B N 1
ATOM 3567 C CA . PRO B 1 85 ? -27.828 -8.727 -8.617 1 90.5 85 PRO B CA 1
ATOM 3568 C C . PRO B 1 85 ? -27.719 -8.094 -10 1 90.5 85 PRO B C 1
ATOM 3570 O O . PRO B 1 85 ? -27.625 -8.812 -11 1 90.5 85 PRO B O 1
ATOM 3573 N N . ASP B 1 86 ? -27.688 -6.82 -10.031 1 87.38 86 ASP B N 1
ATOM 3574 C CA . ASP B 1 86 ? -27.656 -6.145 -11.32 1 87.38 86 ASP B CA 1
ATOM 3575 C C . ASP B 1 86 ? -26.234 -5.805 -11.727 1 87.38 86 ASP B C 1
ATOM 3577 O O . ASP B 1 86 ? -26 -5.184 -12.773 1 87.38 86 ASP B O 1
ATOM 3581 N N . ASP B 1 87 ? -25.297 -6.234 -10.961 1 88 87 ASP B N 1
ATOM 3582 C CA . ASP B 1 87 ? -23.891 -5.98 -11.211 1 88 87 ASP B CA 1
ATOM 3583 C C . ASP B 1 87 ? -23.219 -7.195 -11.852 1 88 87 ASP B C 1
ATOM 3585 O O . ASP B 1 87 ? -23.25 -8.297 -11.297 1 88 87 ASP B O 1
ATOM 3589 N N . ASN B 1 88 ? -22.531 -7.043 -12.953 1 88.5 88 ASN B N 1
ATOM 3590 C CA . ASN B 1 88 ? -22 -8.141 -13.742 1 88.5 88 ASN B CA 1
ATOM 3591 C C . ASN B 1 88 ? -20.688 -8.656 -13.164 1 88.5 88 ASN B C 1
ATOM 3593 O O . ASN B 1 88 ? -20.109 -9.609 -13.688 1 88.5 88 ASN B O 1
ATOM 3597 N N . ARG B 1 89 ? -20.297 -8.133 -12.062 1 91.5 89 ARG B N 1
ATOM 3598 C CA . ARG B 1 89 ? -19.062 -8.602 -11.43 1 91.5 89 ARG B CA 1
ATOM 3599 C C . ARG B 1 89 ? -19.219 -10.031 -10.914 1 91.5 89 ARG B C 1
ATOM 3601 O O . ARG B 1 89 ? -18.266 -10.805 -10.898 1 91.5 89 ARG B O 1
ATOM 3608 N N . GLY B 1 90 ? -20.344 -10.32 -10.461 1 96.44 90 GLY B N 1
ATOM 3609 C CA . GLY B 1 90 ? -20.625 -11.656 -9.961 1 96.44 90 GLY B CA 1
ATOM 3610 C C . GLY B 1 90 ? -19.953 -11.953 -8.633 1 96.44 90 GLY B C 1
ATOM 3611 O O . GLY B 1 90 ? -20.094 -11.18 -7.68 1 96.44 90 GLY B O 1
ATOM 3612 N N . VAL B 1 91 ? -19.266 -13.094 -8.602 1 98.19 91 VAL B N 1
ATOM 3613 C CA . VAL B 1 91 ? -18.656 -13.57 -7.363 1 98.19 91 VAL B CA 1
ATOM 3614 C C . VAL B 1 91 ? -17.141 -13.578 -7.5 1 98.19 91 VAL B C 1
ATOM 3616 O O . VAL B 1 91 ? -16.609 -13.875 -8.57 1 98.19 91 VAL B O 1
ATOM 3619 N N . LEU B 1 92 ? -16.484 -13.219 -6.414 1 98.69 92 LEU B N 1
ATOM 3620 C CA . LEU B 1 92 ? -15.016 -13.195 -6.41 1 98.69 92 LEU B CA 1
ATOM 3621 C C . LEU B 1 92 ? -14.469 -13.961 -5.207 1 98.69 92 LEU B C 1
ATOM 3623 O O . LEU B 1 92 ? -14.867 -13.703 -4.07 1 98.69 92 LEU B O 1
ATOM 3627 N N . ILE B 1 93 ? -13.609 -14.922 -5.5 1 98.75 93 ILE B N 1
ATOM 3628 C CA . ILE B 1 93 ? -12.852 -15.578 -4.438 1 98.75 93 ILE B CA 1
ATOM 3629 C C . ILE B 1 93 ? -11.484 -14.906 -4.289 1 98.75 93 ILE B C 1
ATOM 3631 O O . ILE B 1 93 ? -10.812 -14.633 -5.281 1 98.75 93 ILE B O 1
ATOM 3635 N N . GLU B 1 94 ? -11.188 -14.641 -3.068 1 98.69 94 GLU B N 1
ATOM 3636 C CA . GLU B 1 94 ? -9.867 -14.078 -2.795 1 98.69 94 GLU B CA 1
ATOM 3637 C C . GLU B 1 94 ? -9.195 -14.797 -1.624 1 98.69 94 GLU B C 1
ATOM 3639 O O . GLU B 1 94 ? -9.82 -15 -0.579 1 98.69 94 GLU B O 1
ATOM 3644 N N . MET B 1 95 ? -7.945 -15.203 -1.812 1 98 95 MET B N 1
ATOM 3645 C CA . MET B 1 95 ? -7.113 -15.766 -0.754 1 98 95 MET B CA 1
ATOM 3646 C C . MET B 1 95 ? -5.73 -15.125 -0.745 1 98 95 MET B C 1
ATOM 3648 O O . MET B 1 95 ? -4.988 -15.227 -1.724 1 98 95 MET B O 1
ATOM 3652 N N . SER B 1 96 ? -5.441 -14.469 0.362 1 97.19 96 SER B N 1
ATOM 3653 C CA . SER B 1 96 ? -4.078 -14 0.58 1 97.19 96 SER B CA 1
ATOM 3654 C C . SER B 1 96 ? -3.135 -15.148 0.907 1 97.19 96 SER B C 1
ATOM 3656 O O . SER B 1 96 ? -3.531 -16.312 0.852 1 97.19 96 SER B O 1
ATOM 3658 N N . GLY B 1 97 ? -1.844 -14.789 1.226 1 96.06 97 GLY B N 1
ATOM 3659 C CA . GLY B 1 97 ? -0.902 -15.836 1.606 1 96.06 97 GLY B CA 1
ATOM 3660 C C . GLY B 1 97 ? -1.416 -16.719 2.723 1 96.06 97 GLY B C 1
ATOM 3661 O O . GLY B 1 97 ? -1.371 -17.953 2.617 1 96.06 97 GLY B O 1
ATOM 3662 N N . GLN B 1 98 ? -1.942 -16.109 3.719 1 93.44 98 GLN B N 1
ATOM 3663 C CA . GLN B 1 98 ? -2.494 -16.859 4.848 1 93.44 98 GLN B CA 1
ATOM 3664 C C . GLN B 1 98 ? -3.734 -17.641 4.434 1 93.44 98 GLN B C 1
ATOM 3666 O O . GLN B 1 98 ? -3.963 -18.75 4.922 1 93.44 98 GLN B O 1
ATOM 3671 N N . GLY B 1 99 ? -4.508 -17.031 3.521 1 95.62 99 GLY B N 1
ATOM 3672 C CA . GLY B 1 99 ? -5.664 -17.734 2.998 1 95.62 99 GLY B CA 1
ATOM 3673 C C . GLY B 1 99 ? -5.297 -18.969 2.193 1 95.62 99 GLY B C 1
ATOM 3674 O O . GLY B 1 99 ? -5.965 -20 2.285 1 95.62 99 GLY B O 1
ATOM 3675 N N . CYS B 1 100 ? -4.262 -18.844 1.464 1 97.75 100 CYS B N 1
ATOM 3676 C CA . CYS B 1 100 ? -3.787 -19.984 0.683 1 97.75 100 CYS B CA 1
ATOM 3677 C C . CYS B 1 100 ? -3.322 -21.125 1.592 1 97.75 100 CYS B C 1
ATOM 3679 O O . CYS B 1 100 ? -3.629 -22.281 1.343 1 97.75 100 CYS B O 1
ATOM 3681 N N . ARG B 1 101 ? -2.566 -20.688 2.697 1 94.75 101 ARG B N 1
ATOM 3682 C CA . ARG B 1 101 ? -2.145 -21.719 3.654 1 94.75 101 ARG B CA 1
ATOM 3683 C C . ARG B 1 101 ? -3.348 -22.391 4.297 1 94.75 101 ARG B C 1
ATOM 3685 O O . ARG B 1 101 ? -3.375 -23.625 4.43 1 94.75 101 ARG B O 1
ATOM 3692 N N . GLN B 1 102 ? -4.324 -21.609 4.629 1 93.12 102 GLN B N 1
ATOM 3693 C CA . GLN B 1 102 ? -5.551 -22.141 5.207 1 93.12 102 GLN B CA 1
ATOM 3694 C C . GLN B 1 102 ? -6.254 -23.078 4.227 1 93.12 102 GLN B C 1
ATOM 3696 O O . GLN B 1 102 ? -6.66 -24.188 4.602 1 93.12 102 GLN B O 1
ATOM 3701 N N . PHE B 1 103 ? -6.379 -22.719 3.084 1 97.38 103 PHE B N 1
ATOM 3702 C CA . PHE B 1 103 ? -7.094 -23.484 2.072 1 97.38 103 PHE B CA 1
ATOM 3703 C C . PHE B 1 103 ? -6.379 -24.797 1.791 1 97.38 103 PHE B C 1
ATOM 3705 O O . PHE B 1 103 ? -7.027 -25.812 1.53 1 97.38 103 PHE B O 1
ATOM 3712 N N . GLU B 1 104 ? -5.07 -24.75 1.864 1 96.12 104 GLU B N 1
ATOM 3713 C CA . GLU B 1 104 ? -4.285 -25.969 1.658 1 96.12 104 GLU B CA 1
ATOM 3714 C C . GLU B 1 104 ? -4.664 -27.0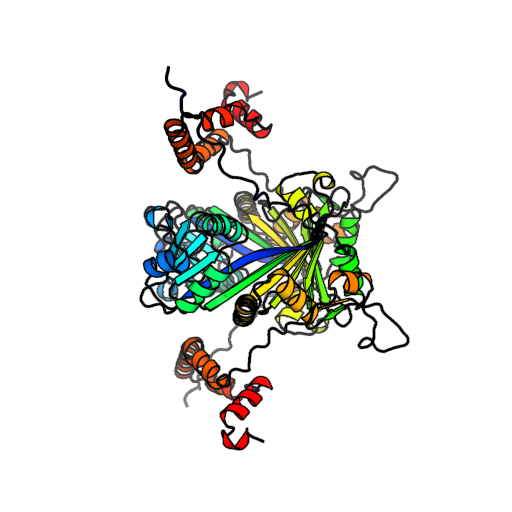47 2.67 1 96.12 104 GLU B C 1
ATOM 3716 O O . GLU B 1 104 ? -4.668 -28.234 2.342 1 96.12 104 GLU B O 1
ATOM 3721 N N . SER B 1 105 ? -4.961 -26.594 3.838 1 91.06 105 SER B N 1
ATOM 3722 C CA . SER B 1 105 ? -5.391 -27.547 4.848 1 91.06 105 SER B CA 1
ATOM 3723 C C . SER B 1 105 ? -6.695 -28.219 4.441 1 91.06 105 SER B C 1
ATOM 3725 O O . SER B 1 105 ? -6.879 -29.422 4.676 1 91.06 105 SER B O 1
ATOM 3727 N N . PHE B 1 106 ? -7.594 -27.516 3.852 1 93.69 106 PHE B N 1
ATOM 3728 C CA . PHE B 1 106 ? -8.852 -28.062 3.381 1 93.69 106 PHE B CA 1
ATOM 3729 C C . PHE B 1 106 ? -8.625 -29 2.195 1 93.69 106 PHE B C 1
ATOM 3731 O O . PHE B 1 106 ? -9.281 -30.031 2.08 1 93.69 106 PHE B O 1
ATOM 3738 N N . LEU B 1 107 ? -7.719 -28.578 1.32 1 96.06 107 LEU B N 1
ATOM 3739 C CA . LEU B 1 107 ? -7.371 -29.453 0.2 1 96.06 107 LEU B CA 1
ATOM 3740 C C . LEU B 1 107 ? -6.805 -30.781 0.694 1 96.06 107 LEU B C 1
ATOM 3742 O O . LEU B 1 107 ? -7.195 -31.844 0.215 1 96.06 107 LEU B O 1
ATOM 3746 N N . GLU B 1 108 ? -5.918 -30.656 1.678 1 93.25 108 GLU B N 1
ATOM 3747 C CA . GLU B 1 108 ? -5.305 -31.859 2.244 1 93.25 108 GLU B CA 1
ATOM 3748 C C . GLU B 1 108 ? -6.355 -32.781 2.861 1 93.25 108 GLU B C 1
ATOM 3750 O O . GLU B 1 108 ? -6.332 -34 2.645 1 93.25 108 GLU B O 1
ATOM 3755 N N . CYS B 1 109 ? -7.234 -32.219 3.543 1 93.62 109 CYS B N 1
ATOM 3756 C CA . CYS B 1 109 ? -8.305 -32.969 4.18 1 93.62 109 CYS B CA 1
ATOM 3757 C C . CYS B 1 109 ? -9.141 -33.719 3.141 1 93.62 109 CYS B C 1
ATOM 3759 O O . CYS B 1 109 ? -9.602 -34.844 3.383 1 93.62 109 CYS B O 1
ATOM 3761 N N . ARG B 1 110 ? -9.289 -33.125 1.996 1 96.19 110 ARG B N 1
ATOM 3762 C CA . ARG B 1 110 ? -10.102 -33.719 0.925 1 96.19 110 ARG B CA 1
ATOM 3763 C C . ARG B 1 110 ? -9.258 -34.562 -0.006 1 96.19 110 ARG B C 1
ATOM 3765 O O . ARG B 1 110 ? -9.758 -35.125 -0.987 1 96.19 110 ARG B O 1
ATOM 3772 N N . LYS B 1 111 ? -7.926 -34.625 0.294 1 97 111 LYS B N 1
ATOM 3773 C CA . LYS B 1 111 ? -6.977 -35.344 -0.569 1 97 111 LYS B CA 1
ATOM 3774 C C . LYS B 1 111 ? -6.98 -34.75 -1.977 1 97 111 LYS B C 1
ATOM 3776 O O . LYS B 1 111 ? -7.035 -35.469 -2.963 1 97 111 LYS B O 1
ATOM 3781 N N . LYS B 1 112 ? -7.043 -33.438 -2.01 1 97.62 112 LYS B N 1
ATOM 3782 C CA . LYS B 1 112 ? -7.008 -32.688 -3.256 1 97.62 112 LYS B CA 1
ATOM 3783 C C . LYS B 1 112 ? -5.801 -31.75 -3.299 1 97.62 112 LYS B C 1
ATOM 3785 O O . LYS B 1 112 ? -5.094 -31.594 -2.301 1 97.62 112 LYS B O 1
ATOM 3790 N N . THR B 1 113 ? -5.527 -31.266 -4.457 1 97.81 113 THR B N 1
ATOM 3791 C CA . THR B 1 113 ? -4.402 -30.375 -4.672 1 97.81 113 THR B CA 1
ATOM 3792 C C . THR B 1 113 ? -4.875 -29.047 -5.254 1 97.81 113 THR B C 1
ATOM 3794 O O . THR B 1 113 ? -6.055 -28.875 -5.57 1 97.81 113 THR B O 1
ATOM 3797 N N . TRP B 1 114 ? -3.965 -28.125 -5.316 1 98.44 114 TRP B N 1
ATOM 3798 C CA . TRP B 1 114 ? -4.262 -26.859 -5.969 1 98.44 114 TRP B CA 1
ATOM 3799 C C . TRP B 1 114 ? -4.762 -27.078 -7.395 1 98.44 114 TRP B C 1
ATOM 3801 O O . TRP B 1 114 ? -5.59 -26.328 -7.895 1 98.44 114 TRP B O 1
ATOM 3811 N N . TYR B 1 115 ? -4.266 -28.094 -8.047 1 98.38 115 TYR B N 1
ATOM 3812 C CA . TYR B 1 115 ? -4.641 -28.359 -9.43 1 98.38 115 TYR B CA 1
ATOM 3813 C C . TYR B 1 115 ? -6.105 -28.766 -9.531 1 98.38 115 TYR B C 1
ATOM 3815 O O . TYR B 1 115 ? -6.785 -28.422 -10.5 1 98.38 115 TYR B O 1
ATOM 3823 N N . ASP B 1 116 ? -6.57 -29.453 -8.562 1 98.25 116 ASP B N 1
ATOM 3824 C CA . ASP B 1 116 ? -7.996 -29.75 -8.492 1 98.25 116 ASP B CA 1
ATOM 3825 C C . ASP B 1 116 ? -8.828 -28.484 -8.344 1 98.25 116 ASP B C 1
ATOM 3827 O O . ASP B 1 116 ? -9.867 -28.328 -8.977 1 98.25 116 ASP B O 1
ATOM 3831 N N . PHE B 1 117 ? -8.383 -27.641 -7.52 1 98.75 117 PHE B N 1
ATOM 3832 C CA . PHE B 1 117 ? -9.055 -26.359 -7.328 1 98.75 117 PHE B CA 1
ATOM 3833 C C . PHE B 1 117 ? -9.086 -25.562 -8.625 1 98.75 117 PHE B C 1
ATOM 3835 O O . PHE B 1 117 ? -10.125 -25 -8.992 1 98.75 117 PHE B O 1
ATOM 3842 N N . PHE B 1 118 ? -7.898 -25.484 -9.297 1 98.75 118 PHE B N 1
ATOM 3843 C CA . PHE B 1 118 ? -7.84 -24.766 -10.562 1 98.75 118 PHE B CA 1
ATOM 3844 C C . PHE B 1 118 ? -8.836 -25.328 -11.562 1 98.75 118 PHE B C 1
ATOM 3846 O O . PHE B 1 118 ? -9.516 -24.578 -12.273 1 98.75 118 PHE B O 1
ATOM 3853 N N . GLN B 1 119 ? -8.898 -26.578 -11.609 1 98.38 119 GLN B N 1
ATOM 3854 C CA . GLN B 1 119 ? -9.828 -27.25 -12.516 1 98.38 119 GLN B CA 1
ATOM 3855 C C . GLN B 1 119 ? -11.273 -26.922 -12.172 1 98.38 119 GLN B C 1
ATOM 3857 O O . GLN B 1 119 ? -12.086 -26.656 -13.055 1 98.38 119 GLN B O 1
ATOM 3862 N N . ASP B 1 120 ? -11.57 -26.969 -10.875 1 98.5 120 ASP B N 1
ATOM 3863 C CA . ASP B 1 120 ? -12.914 -26.594 -10.43 1 98.5 120 ASP B CA 1
ATOM 3864 C C . ASP B 1 120 ? -13.266 -25.172 -10.859 1 98.5 120 ASP B C 1
ATOM 3866 O O . ASP B 1 120 ? -14.391 -24.922 -11.297 1 98.5 120 ASP B O 1
ATOM 3870 N N . CYS B 1 121 ? -12.328 -24.297 -10.688 1 98.75 121 CYS B N 1
ATOM 3871 C CA . CYS B 1 121 ? -12.539 -22.922 -11.094 1 98.75 121 CYS B CA 1
ATOM 3872 C C . CYS B 1 121 ? -12.852 -22.828 -12.586 1 98.75 121 CYS B C 1
ATOM 3874 O O . CYS B 1 121 ? -13.805 -22.172 -12.992 1 98.75 121 CYS B O 1
ATOM 3876 N N . MET B 1 122 ? -12.062 -23.547 -13.383 1 98 122 MET B N 1
ATOM 3877 C CA . MET B 1 122 ? -12.227 -23.516 -14.836 1 98 122 MET B CA 1
ATOM 3878 C C . MET B 1 122 ? -13.578 -24.094 -15.234 1 98 122 MET B C 1
ATOM 3880 O O . MET B 1 122 ? -14.25 -23.562 -16.125 1 98 122 MET B O 1
ATOM 3884 N N . GLN B 1 123 ? -13.945 -25.094 -14.617 1 97.75 123 GLN B N 1
ATOM 3885 C CA . GLN B 1 123 ? -15.203 -25.766 -14.914 1 97.75 123 GLN B CA 1
ATOM 3886 C C . GLN B 1 123 ? -16.406 -24.859 -14.625 1 97.75 123 GLN B C 1
ATOM 3888 O O . GLN B 1 123 ? -17.422 -24.953 -15.305 1 97.75 123 GLN B O 1
ATOM 3893 N N . GLN B 1 124 ? -16.234 -24.016 -13.664 1 97.94 124 GLN B N 1
ATOM 3894 C CA . GLN B 1 124 ? -17.312 -23.109 -13.281 1 97.94 124 GLN B CA 1
ATOM 3895 C C . GLN B 1 124 ? -17.203 -21.781 -14.008 1 97.94 124 GLN B C 1
ATOM 3897 O O . GLN B 1 124 ? -17.875 -20.812 -13.648 1 97.94 124 GLN B O 1
ATOM 3902 N N . GLY B 1 125 ? -16.297 -21.719 -14.953 1 97.44 125 GLY B N 1
ATOM 3903 C CA . GLY B 1 125 ? -16.141 -20.516 -15.758 1 97.44 125 GLY B CA 1
ATOM 3904 C C . GLY B 1 125 ? -15.344 -19.438 -15.055 1 97.44 125 GLY B C 1
ATOM 3905 O O . GLY B 1 125 ? -15.539 -18.25 -15.32 1 97.44 125 GLY B O 1
ATOM 3906 N N . GLY B 1 126 ? -14.492 -19.828 -14.195 1 98.19 126 GLY B N 1
ATOM 3907 C CA . GLY B 1 126 ? -13.703 -18.875 -13.438 1 98.19 126 GLY B CA 1
ATOM 3908 C C . GLY B 1 126 ? -12.641 -18.188 -14.266 1 98.19 126 GLY B C 1
ATOM 3909 O O . GLY B 1 126 ? -12.07 -18.781 -15.18 1 98.19 126 GLY B O 1
ATOM 3910 N N . SER B 1 127 ? -12.406 -16.875 -13.961 1 97.69 127 SER B N 1
ATOM 3911 C CA . SER B 1 127 ? -11.312 -16.094 -14.539 1 97.69 127 SER B CA 1
ATOM 3912 C C . SER B 1 127 ? -10.352 -15.609 -13.461 1 97.69 127 SER B C 1
ATOM 3914 O O . SER B 1 127 ? -10.734 -14.844 -12.57 1 97.69 127 SER B O 1
ATOM 3916 N N . PHE B 1 128 ? -9.164 -16.062 -13.602 1 98.31 128 PHE B N 1
ATOM 3917 C CA . PHE B 1 128 ? -8.172 -15.68 -12.602 1 98.31 128 PHE B CA 1
ATOM 3918 C C . PHE B 1 128 ? -7.691 -14.25 -12.82 1 98.31 128 PHE B C 1
ATOM 3920 O O . PHE B 1 128 ? -7.09 -13.953 -13.859 1 98.31 128 PHE B O 1
ATOM 3927 N N . THR B 1 129 ? -7.945 -13.383 -11.859 1 97.69 129 THR B N 1
ATOM 3928 C CA . THR B 1 129 ? -7.582 -11.977 -11.992 1 97.69 129 THR B CA 1
ATOM 3929 C C . THR B 1 129 ? -6.281 -11.68 -11.25 1 97.69 129 THR B C 1
ATOM 3931 O O . THR B 1 129 ? -5.648 -10.648 -11.477 1 97.69 129 THR B O 1
ATOM 3934 N N . ARG B 1 130 ? -5.898 -12.555 -10.312 1 98.5 130 ARG B N 1
ATOM 3935 C CA . ARG B 1 130 ? -4.602 -12.477 -9.656 1 98.5 130 ARG B CA 1
ATOM 3936 C C . ARG B 1 130 ? -4.098 -13.859 -9.266 1 98.5 130 ARG B C 1
ATOM 3938 O O . ARG B 1 130 ? -4.871 -14.703 -8.805 1 98.5 130 ARG B O 1
ATOM 3945 N N . PHE B 1 131 ? -2.959 -14.07 -9.516 1 98.69 131 PHE B N 1
ATOM 3946 C CA . PHE B 1 131 ? -2.291 -15.305 -9.125 1 98.69 131 PHE B CA 1
ATOM 3947 C C . PHE B 1 131 ? -0.828 -15.047 -8.789 1 98.69 131 PHE B C 1
ATOM 3949 O O . PHE B 1 131 ? -0.029 -14.719 -9.672 1 98.69 131 PHE B O 1
ATOM 3956 N N . ASP B 1 132 ? -0.433 -15.227 -7.52 1 98.69 132 ASP B N 1
ATOM 3957 C CA . ASP B 1 132 ? 0.955 -15.062 -7.098 1 98.69 132 ASP B CA 1
ATOM 3958 C C . ASP B 1 132 ? 1.587 -16.406 -6.75 1 98.69 132 ASP B C 1
ATOM 3960 O O . ASP B 1 132 ? 0.993 -17.203 -6.023 1 98.69 132 ASP B O 1
ATOM 3964 N N . LEU B 1 133 ? 2.766 -16.594 -7.25 1 98.38 133 LEU B N 1
ATOM 3965 C CA . LEU B 1 133 ? 3.621 -17.719 -6.871 1 98.38 133 LEU B CA 1
ATOM 3966 C C . LEU B 1 133 ? 4.816 -17.234 -6.055 1 98.38 133 LEU B C 1
ATOM 3968 O O . LEU B 1 133 ? 5.391 -16.188 -6.348 1 98.38 133 LEU B O 1
ATOM 3972 N N . ALA B 1 134 ? 5.133 -18 -5.078 1 98.44 134 ALA B N 1
ATOM 3973 C CA . ALA B 1 134 ? 6.312 -17.656 -4.281 1 98.44 134 ALA B CA 1
ATOM 3974 C C . ALA B 1 134 ? 7.289 -18.828 -4.234 1 98.44 134 ALA B C 1
ATOM 3976 O O . ALA B 1 134 ? 6.879 -19.984 -4.195 1 98.44 134 ALA B O 1
ATOM 3977 N N . ILE B 1 135 ? 8.555 -18.547 -4.246 1 98.12 135 ILE B N 1
ATOM 3978 C CA . ILE B 1 135 ? 9.633 -19.516 -4.062 1 98.12 135 ILE B CA 1
ATOM 3979 C C . ILE B 1 135 ? 10.461 -19.141 -2.836 1 98.12 135 ILE B C 1
ATOM 3981 O O . ILE B 1 135 ? 11.031 -18.047 -2.775 1 98.12 135 ILE B O 1
ATOM 3985 N N . ASP B 1 136 ? 10.539 -20 -1.912 1 97.38 136 ASP B N 1
ATOM 3986 C CA . ASP B 1 136 ? 11.445 -19.844 -0.781 1 97.38 136 ASP B CA 1
ATOM 3987 C C . ASP B 1 136 ? 12.805 -20.469 -1.073 1 97.38 136 ASP B C 1
ATOM 3989 O O . ASP B 1 136 ? 12.883 -21.641 -1.453 1 97.38 136 ASP B O 1
ATOM 3993 N N . ASP B 1 137 ? 13.828 -19.703 -0.911 1 97.44 137 ASP B N 1
ATOM 3994 C CA . ASP B 1 137 ? 15.203 -20.125 -1.12 1 97.44 137 ASP B CA 1
ATOM 3995 C C . ASP B 1 137 ? 16.016 -20.062 0.177 1 97.44 137 ASP B C 1
ATOM 3997 O O . ASP B 1 137 ? 16.516 -18.984 0.544 1 97.44 137 ASP B O 1
ATOM 4001 N N . LYS B 1 138 ? 16.234 -21.172 0.786 1 93.88 138 LYS B N 1
ATOM 4002 C CA . LYS B 1 138 ? 16.984 -21.203 2.045 1 93.88 138 LYS B CA 1
ATOM 4003 C C . LYS B 1 138 ? 18.469 -21.438 1.803 1 93.88 138 LYS B C 1
ATOM 4005 O O . LYS B 1 138 ? 19.281 -21.328 2.729 1 93.88 138 LYS B O 1
ATOM 4010 N N . LYS B 1 139 ? 18.828 -21.781 0.642 1 93.31 139 LYS B N 1
ATOM 4011 C CA . LYS B 1 139 ? 20.219 -21.859 0.243 1 93.31 139 LYS B CA 1
ATOM 4012 C C . LYS B 1 139 ? 20.797 -20.469 -0.058 1 93.31 139 LYS B C 1
ATOM 4014 O O . LYS B 1 139 ? 21.953 -20.188 0.247 1 93.31 139 LYS B O 1
ATOM 4019 N N . THR B 1 140 ? 19.953 -19.672 -0.587 1 94.81 140 THR B N 1
ATOM 4020 C CA . THR B 1 140 ? 20.266 -18.312 -1.019 1 94.81 140 THR B CA 1
ATOM 4021 C C . THR B 1 140 ? 21.406 -18.312 -2.031 1 94.81 140 THR B C 1
ATOM 4023 O O . THR B 1 140 ? 22.516 -17.875 -1.729 1 94.81 140 THR B O 1
ATOM 4026 N N . TYR B 1 141 ? 21.125 -18.625 -3.17 1 94.12 141 TYR B N 1
ATOM 4027 C CA . TYR B 1 141 ? 22.078 -18.656 -4.27 1 94.12 141 TYR B CA 1
ATOM 4028 C C . TYR B 1 141 ? 22.766 -17.312 -4.441 1 94.12 141 TYR B C 1
ATOM 4030 O O . TYR B 1 141 ? 23.844 -17.234 -5.027 1 94.12 141 TYR B O 1
ATOM 4038 N N . PHE B 1 142 ? 22.188 -16.234 -3.98 1 96.5 142 PHE B N 1
ATOM 4039 C CA . PHE B 1 142 ? 22.703 -14.867 -3.971 1 96.5 142 PHE B CA 1
ATOM 4040 C C . PHE B 1 142 ? 22.094 -14.078 -2.822 1 96.5 142 PHE B C 1
ATOM 4042 O O . PHE B 1 142 ? 21.062 -14.469 -2.266 1 96.5 142 PHE B O 1
ATOM 4049 N N . SER B 1 143 ? 22.828 -13 -2.514 1 96.25 143 SER B N 1
ATOM 4050 C CA . SER B 1 143 ? 22.25 -12.039 -1.579 1 96.25 143 SER B CA 1
ATOM 4051 C C . SER B 1 143 ? 21.438 -10.977 -2.311 1 96.25 143 SER B C 1
ATOM 4053 O O . SER B 1 143 ? 21.812 -10.539 -3.396 1 96.25 143 SER B O 1
ATOM 4055 N N . ILE B 1 144 ? 20.281 -10.57 -1.741 1 98.19 144 ILE B N 1
ATOM 4056 C CA . ILE B 1 144 ? 19.391 -9.609 -2.385 1 98.19 144 ILE B CA 1
ATOM 4057 C C . ILE B 1 144 ? 20.094 -8.258 -2.502 1 98.19 144 ILE B C 1
ATOM 4059 O O . ILE B 1 144 ? 20.031 -7.605 -3.549 1 98.19 144 ILE B O 1
ATOM 4063 N N . PRO B 1 145 ? 20.875 -7.789 -1.45 1 96.81 145 PRO B N 1
ATOM 4064 C CA . PRO B 1 145 ? 21.594 -6.527 -1.592 1 96.81 145 PRO B CA 1
ATOM 4065 C C . PRO B 1 145 ? 22.609 -6.559 -2.732 1 96.81 145 PRO B C 1
ATOM 4067 O O . PRO B 1 145 ? 22.75 -5.574 -3.465 1 96.81 145 PRO B O 1
ATOM 4070 N N . GLU B 1 146 ? 23.266 -7.664 -2.885 1 96.38 146 GLU B N 1
ATOM 4071 C CA . GLU B 1 146 ? 24.234 -7.781 -3.971 1 96.38 146 GLU B CA 1
ATOM 4072 C C . GLU B 1 146 ? 23.547 -7.809 -5.328 1 96.38 146 GLU B C 1
ATOM 4074 O O . GLU B 1 146 ? 24.062 -7.258 -6.305 1 96.38 146 GLU B O 1
ATOM 4079 N N . LEU B 1 147 ? 22.406 -8.477 -5.363 1 97.56 147 LEU B N 1
ATOM 4080 C CA . LEU B 1 147 ? 21.609 -8.508 -6.586 1 97.56 147 LEU B CA 1
ATOM 4081 C C . LEU B 1 147 ? 21.188 -7.102 -6.988 1 97.56 147 LEU B C 1
ATOM 4083 O O . LEU B 1 147 ? 21.234 -6.746 -8.164 1 97.56 147 LEU B O 1
ATOM 4087 N N . LEU B 1 148 ? 20.797 -6.336 -6.035 1 97.06 148 LEU B N 1
ATOM 4088 C CA . LEU B 1 148 ? 20.391 -4.949 -6.25 1 97.06 148 LEU B CA 1
ATOM 4089 C C . LEU B 1 148 ? 21.547 -4.129 -6.824 1 97.06 148 LEU B C 1
ATOM 4091 O O . LEU B 1 148 ? 21.359 -3.4 -7.801 1 97.06 148 LEU B O 1
ATOM 4095 N N . LYS B 1 149 ? 22.719 -4.23 -6.238 1 95.81 149 LYS B N 1
ATOM 4096 C CA . LYS B 1 149 ? 23.891 -3.512 -6.723 1 95.81 149 LYS B CA 1
ATOM 4097 C C . LYS B 1 149 ? 24.188 -3.875 -8.172 1 95.81 149 LYS B C 1
ATOM 4099 O O . LYS B 1 149 ? 24.5 -2.998 -8.992 1 95.81 149 LYS B O 1
ATOM 4104 N N . LYS B 1 150 ? 24.078 -5.184 -8.43 1 96.31 150 LYS B N 1
ATOM 4105 C CA . LYS B 1 150 ? 24.344 -5.664 -9.781 1 96.31 150 LYS B CA 1
ATOM 4106 C C . LYS B 1 150 ? 23.344 -5.086 -10.773 1 96.31 150 LYS B C 1
ATOM 4108 O O . LYS B 1 150 ? 23.703 -4.676 -11.875 1 96.31 150 LYS B O 1
ATOM 4113 N N . ALA B 1 151 ? 22.078 -5.078 -10.414 1 96.38 151 ALA B N 1
ATOM 4114 C CA . ALA B 1 151 ? 21.031 -4.512 -11.266 1 96.38 151 ALA B CA 1
ATOM 4115 C C . ALA B 1 151 ? 21.266 -3.021 -11.5 1 96.38 151 ALA B C 1
ATOM 4117 O O . ALA B 1 151 ? 21.078 -2.527 -12.609 1 96.38 151 ALA B O 1
ATOM 4118 N N . GLN B 1 152 ? 21.703 -2.344 -10.469 1 95.06 152 GLN B N 1
ATOM 4119 C CA . GLN B 1 152 ? 21.938 -0.904 -10.547 1 95.06 152 GLN B CA 1
ATOM 4120 C C . GLN B 1 152 ? 23.109 -0.584 -11.469 1 95.06 152 GLN B C 1
ATOM 4122 O O . GLN B 1 152 ? 23.234 0.539 -11.961 1 95.06 152 GLN B O 1
ATOM 4127 N N . LYS B 1 153 ? 23.938 -1.545 -11.703 1 94.75 153 LYS B N 1
ATOM 4128 C CA . LYS B 1 153 ? 25.062 -1.382 -12.602 1 94.75 153 LYS B CA 1
ATOM 4129 C C . LYS B 1 153 ? 24.688 -1.743 -14.039 1 94.75 153 LYS B C 1
ATOM 4131 O O . LYS B 1 153 ? 25.547 -1.8 -14.914 1 94.75 153 LYS B O 1
ATOM 4136 N N . GLY B 1 154 ? 23.484 -2.17 -14.188 1 94.06 154 GLY B N 1
ATOM 4137 C CA . GLY B 1 154 ? 23.016 -2.533 -15.516 1 94.06 154 GLY B CA 1
ATOM 4138 C C . GLY B 1 154 ? 23.281 -3.986 -15.859 1 94.06 154 GLY B C 1
ATOM 4139 O O . GLY B 1 154 ? 23.125 -4.395 -17.016 1 94.06 154 GLY B O 1
ATOM 4140 N N . GLU B 1 155 ? 23.625 -4.766 -14.898 1 96.44 155 GLU B N 1
ATOM 4141 C CA . GLU B 1 155 ? 23.984 -6.16 -15.141 1 96.44 155 GLU B CA 1
ATOM 4142 C C . GLU B 1 155 ? 22.766 -7.074 -15.008 1 96.44 155 GLU B C 1
ATOM 4144 O O . GLU B 1 155 ? 22.859 -8.164 -14.438 1 96.44 155 GLU B O 1
ATOM 4149 N N . CYS B 1 156 ? 21.688 -6.59 -15.398 1 96.62 156 CYS B N 1
ATOM 4150 C CA . CYS B 1 156 ? 20.438 -7.359 -15.445 1 96.62 156 CYS B CA 1
ATOM 4151 C C . CYS B 1 156 ? 19.734 -7.172 -16.781 1 96.62 156 CYS B C 1
ATOM 4153 O O . CYS B 1 156 ? 19.281 -6.066 -17.094 1 96.62 156 CYS B O 1
ATOM 4155 N N . ILE B 1 157 ? 19.703 -8.164 -17.547 1 96.06 157 ILE B N 1
ATOM 4156 C CA . ILE B 1 157 ? 18.922 -8.156 -18.766 1 96.06 157 ILE B CA 1
ATOM 4157 C C . ILE B 1 157 ? 17.484 -8.57 -18.453 1 96.06 157 ILE B C 1
ATOM 4159 O O . ILE B 1 157 ? 17.234 -9.641 -17.891 1 96.06 157 ILE B O 1
ATOM 4163 N N . SER B 1 158 ? 16.562 -7.707 -18.766 1 95.62 158 SER B N 1
ATOM 4164 C CA . SER B 1 158 ? 15.188 -7.941 -18.328 1 95.62 158 SER B CA 1
ATOM 4165 C C . SER B 1 158 ? 14.18 -7.469 -19.375 1 95.62 158 SER B C 1
ATOM 4167 O O . SER B 1 158 ? 14.477 -6.582 -20.172 1 95.62 158 SER B O 1
ATOM 4169 N N . ARG B 1 159 ? 13.031 -8.109 -19.344 1 93.06 159 ARG B N 1
ATOM 4170 C CA . ARG B 1 159 ? 11.898 -7.633 -20.141 1 93.06 159 ARG B CA 1
ATOM 4171 C C . ARG B 1 159 ? 11.203 -6.465 -19.438 1 93.06 159 ARG B C 1
ATOM 4173 O O . ARG B 1 159 ? 10.398 -5.766 -20.062 1 93.06 159 ARG B O 1
ATOM 4180 N N . PHE B 1 160 ? 11.586 -6.238 -18.25 1 94.56 160 PHE B N 1
ATOM 4181 C CA . PHE B 1 160 ? 11.086 -5.082 -17.516 1 94.56 160 PHE B CA 1
ATOM 4182 C C . PHE B 1 160 ? 11.984 -3.871 -17.719 1 94.56 160 PHE B C 1
ATOM 4184 O O . PHE B 1 160 ? 13.203 -4.012 -17.875 1 94.56 160 PHE B O 1
ATOM 4191 N N . ARG B 1 161 ? 11.414 -2.754 -17.719 1 91.81 161 ARG B N 1
ATOM 4192 C CA . ARG B 1 161 ? 12.203 -1.535 -17.875 1 91.81 161 ARG B CA 1
ATOM 4193 C C . ARG B 1 161 ? 12.547 -0.932 -16.516 1 91.81 161 ARG B C 1
ATOM 4195 O O . ARG B 1 161 ? 13.672 -0.467 -16.312 1 91.81 161 ARG B O 1
ATOM 4202 N N . LYS B 1 162 ? 11.633 -0.984 -15.656 1 92.94 162 LYS B N 1
ATOM 4203 C CA . LYS B 1 162 ? 11.773 -0.281 -14.391 1 92.94 162 LYS B CA 1
ATOM 4204 C C . LYS B 1 162 ? 11.938 -1.263 -13.234 1 92.94 162 LYS B C 1
ATOM 4206 O O . LYS B 1 162 ? 11.391 -2.369 -13.266 1 92.94 162 LYS B O 1
ATOM 4211 N N . SER B 1 163 ? 12.742 -0.798 -12.258 1 95.69 163 SER B N 1
ATOM 4212 C CA . SER B 1 163 ? 12.883 -1.526 -11 1 95.69 163 SER B CA 1
ATOM 4213 C C . SER B 1 163 ? 12.758 -0.591 -9.805 1 95.69 163 SER B C 1
ATOM 4215 O O . SER B 1 163 ? 13.234 0.546 -9.844 1 95.69 163 SER B O 1
ATOM 4217 N N . ASP B 1 164 ? 12.062 -1.04 -8.828 1 96.69 164 ASP B N 1
ATOM 4218 C CA . ASP B 1 164 ? 11.969 -0.379 -7.535 1 96.69 164 ASP B CA 1
ATOM 4219 C C . ASP B 1 164 ? 12.672 -1.197 -6.449 1 96.69 164 ASP B C 1
ATOM 4221 O O . ASP B 1 164 ? 12.859 -2.404 -6.605 1 96.69 164 ASP B O 1
ATOM 4225 N N . PHE B 1 165 ? 13.117 -0.498 -5.465 1 96.94 165 PHE B N 1
ATOM 4226 C CA . PHE B 1 165 ? 13.672 -1.208 -4.324 1 96.94 165 PHE B CA 1
ATOM 4227 C C . PHE B 1 165 ? 13.352 -0.481 -3.021 1 96.94 165 PHE B C 1
ATOM 4229 O O . PHE B 1 165 ? 13 0.7 -3.037 1 96.94 165 PHE B O 1
ATOM 4236 N N . ASN B 1 166 ? 13.336 -1.221 -1.983 1 96.5 166 ASN B N 1
ATOM 4237 C CA . ASN B 1 166 ? 13.148 -0.648 -0.655 1 96.5 166 ASN B CA 1
ATOM 4238 C C . ASN B 1 166 ? 14.086 -1.283 0.369 1 96.5 166 ASN B C 1
ATOM 4240 O O . ASN B 1 166 ? 14.602 -2.379 0.147 1 96.5 166 ASN B O 1
ATOM 4244 N N . GLY B 1 167 ? 14.391 -0.515 1.32 1 95.5 167 GLY B N 1
ATOM 4245 C CA . GLY B 1 167 ? 15.172 -0.936 2.471 1 95.5 167 GLY B CA 1
ATOM 4246 C C . GLY B 1 167 ? 14.812 -0.195 3.744 1 95.5 167 GLY B C 1
ATOM 4247 O O . GLY B 1 167 ? 13.984 0.718 3.721 1 95.5 167 GLY B O 1
ATOM 4248 N N . SER B 1 168 ? 15.344 -0.675 4.797 1 95.12 168 SER B N 1
ATOM 4249 C CA . SER B 1 168 ? 15.125 -0.032 6.09 1 95.12 168 SER B CA 1
ATOM 4250 C C . SER B 1 168 ? 16.406 0.006 6.918 1 95.12 168 SER B C 1
ATOM 4252 O O . SER B 1 168 ? 17.375 -0.686 6.602 1 95.12 168 SER B O 1
ATOM 4254 N N . PHE B 1 169 ? 16.422 0.899 7.902 1 93.75 169 PHE B N 1
ATOM 4255 C CA . PHE B 1 169 ? 17.562 0.972 8.82 1 93.75 169 PHE B CA 1
ATOM 4256 C C . PHE B 1 169 ? 17.141 1.627 10.133 1 93.75 169 PHE B C 1
ATOM 4258 O O . PHE B 1 169 ? 16.078 2.24 10.219 1 93.75 169 PHE B O 1
ATOM 4265 N N . ASP B 1 170 ? 17.953 1.348 11.094 1 93.06 170 ASP B N 1
ATOM 4266 C CA . ASP B 1 170 ? 17.766 1.989 12.391 1 93.06 170 ASP B CA 1
ATOM 4267 C C . ASP B 1 170 ? 18.406 3.373 12.414 1 93.06 170 ASP B C 1
ATOM 4269 O O . ASP B 1 170 ? 19.562 3.535 12.016 1 93.06 170 ASP B O 1
ATOM 4273 N N . LEU B 1 171 ? 17.672 4.344 12.859 1 91.31 171 LEU B N 1
ATOM 4274 C CA . LEU B 1 171 ? 18.156 5.723 12.828 1 91.31 171 LEU B CA 1
ATOM 4275 C C . LEU B 1 171 ? 19.234 5.941 13.867 1 91.31 171 LEU B C 1
ATOM 4277 O O . LEU B 1 171 ? 20.047 6.863 13.742 1 91.31 171 LEU B O 1
ATOM 4281 N N . SER B 1 172 ? 19.25 5.16 14.922 1 86.12 172 SER B N 1
ATOM 4282 C CA . SER B 1 172 ? 20.188 5.348 16.016 1 86.12 172 SER B CA 1
ATOM 4283 C C . SER B 1 172 ? 21.609 4.934 15.617 1 86.12 172 SER B C 1
ATOM 4285 O O . SER B 1 172 ? 22.578 5.617 15.938 1 86.12 172 SER B O 1
ATOM 4287 N N . ASP B 1 173 ? 21.672 3.779 14.852 1 84.31 173 ASP B N 1
ATOM 4288 C CA . ASP B 1 173 ? 23.016 3.275 14.578 1 84.31 173 ASP B CA 1
ATOM 4289 C C . ASP B 1 173 ? 23.203 2.977 13.094 1 84.31 173 ASP B C 1
ATOM 4291 O O . ASP B 1 173 ? 24.281 2.594 12.664 1 84.31 173 ASP B O 1
ATOM 4295 N N . GLY B 1 174 ? 22.172 3.082 12.359 1 85.25 174 GLY B N 1
ATOM 4296 C CA . GLY B 1 174 ? 22.281 2.914 10.922 1 85.25 174 GLY B CA 1
ATOM 4297 C C . GLY B 1 174 ? 22.234 1.464 10.484 1 85.25 174 GLY B C 1
ATOM 4298 O O . GLY B 1 174 ? 22.359 1.163 9.289 1 85.25 174 GLY B O 1
ATOM 4299 N N . ILE B 1 175 ? 22.062 0.605 11.398 1 87.38 175 ILE B N 1
ATOM 4300 C CA . ILE B 1 175 ? 22 -0.812 11.055 1 87.38 175 ILE B CA 1
ATOM 4301 C C . ILE B 1 175 ? 20.875 -1.058 10.055 1 87.38 175 ILE B C 1
ATOM 4303 O O . ILE B 1 175 ? 19.75 -0.622 10.266 1 87.38 175 ILE B O 1
ATOM 4307 N N . THR B 1 176 ? 21.219 -1.813 8.992 1 89.12 176 THR B N 1
ATOM 4308 C CA . THR B 1 176 ? 20.281 -1.981 7.883 1 89.12 176 THR B CA 1
ATOM 4309 C C . THR B 1 176 ? 19.359 -3.158 8.141 1 89.12 176 THR B C 1
ATOM 4311 O O . THR B 1 176 ? 19.75 -4.152 8.75 1 89.12 176 THR B O 1
ATOM 4314 N N . GLY B 1 177 ? 18.109 -2.979 7.684 1 92.62 177 GLY B N 1
ATOM 4315 C CA . GLY B 1 177 ? 17.141 -4.059 7.656 1 92.62 177 GLY B CA 1
ATOM 4316 C C . GLY B 1 177 ? 17.094 -4.785 6.324 1 92.62 177 GLY B C 1
ATOM 4317 O O . GLY B 1 177 ? 18.094 -4.836 5.605 1 92.62 177 GLY B O 1
ATOM 4318 N N . GLY B 1 178 ? 15.953 -5.457 6.086 1 94.69 178 GLY B N 1
ATOM 4319 C CA . GLY B 1 178 ? 15.805 -6.273 4.887 1 94.69 178 GLY B CA 1
ATOM 4320 C C . GLY B 1 178 ? 15.75 -5.453 3.613 1 94.69 178 GLY B C 1
ATOM 4321 O O . GLY B 1 178 ? 15.289 -4.309 3.623 1 94.69 178 GLY B O 1
ATOM 4322 N N . THR B 1 179 ? 16.219 -6.043 2.561 1 97.12 179 THR B N 1
ATOM 4323 C CA . THR B 1 179 ? 16.188 -5.426 1.238 1 97.12 179 THR B CA 1
ATOM 4324 C C . THR B 1 179 ? 15.164 -6.109 0.343 1 97.12 179 THR B C 1
ATOM 4326 O O . THR B 1 179 ? 15.023 -7.336 0.371 1 97.12 179 THR B O 1
ATOM 4329 N N . THR B 1 180 ? 14.398 -5.316 -0.402 1 98.38 180 THR B N 1
ATOM 4330 C CA . THR B 1 180 ? 13.445 -5.809 -1.388 1 98.38 180 THR B CA 1
ATOM 4331 C C . THR B 1 180 ? 13.703 -5.18 -2.754 1 98.38 180 THR B C 1
ATOM 4333 O O . THR B 1 180 ? 13.953 -3.977 -2.85 1 98.38 180 THR B O 1
ATOM 4336 N N . ILE B 1 181 ? 13.703 -5.961 -3.758 1 98.19 181 ILE B N 1
ATOM 4337 C CA . ILE B 1 181 ? 13.812 -5.469 -5.129 1 98.19 181 ILE B CA 1
ATOM 4338 C C . ILE B 1 181 ? 12.562 -5.855 -5.918 1 98.19 181 ILE B C 1
ATOM 4340 O O . ILE B 1 181 ? 12.07 -6.977 -5.797 1 98.19 181 ILE B O 1
ATOM 4344 N N . TYR B 1 182 ? 12.102 -4.945 -6.633 1 98.25 182 TYR B N 1
ATOM 4345 C CA . TYR B 1 182 ? 10.992 -5.191 -7.547 1 98.25 182 TYR B CA 1
ATOM 4346 C C . TYR B 1 182 ? 11.445 -5.102 -9 1 98.25 182 TYR B C 1
ATOM 4348 O O . TYR B 1 182 ? 12.227 -4.215 -9.352 1 98.25 182 TYR B O 1
ATOM 4356 N N . PHE B 1 183 ? 11 -6.023 -9.797 1 97.94 183 PHE B N 1
ATOM 4357 C CA . PHE B 1 183 ? 11.219 -5.98 -11.234 1 97.94 183 PHE B CA 1
ATOM 4358 C C . PHE B 1 183 ? 9.898 -5.777 -11.969 1 97.94 183 PHE B C 1
ATOM 4360 O O . PHE B 1 183 ? 9.016 -6.641 -11.93 1 97.94 183 PHE B O 1
ATOM 4367 N N . GLY B 1 184 ? 9.797 -4.645 -12.633 1 96.44 184 GLY B N 1
ATOM 4368 C CA . GLY B 1 184 ? 8.555 -4.293 -13.297 1 96.44 184 GLY B CA 1
ATOM 4369 C C . GLY B 1 184 ? 7.676 -3.369 -12.477 1 96.44 184 GLY B C 1
ATOM 4370 O O . GLY B 1 184 ? 7.848 -3.262 -11.258 1 96.44 184 GLY B O 1
ATOM 4371 N N . SER B 1 185 ? 6.781 -2.76 -13.164 1 92.94 185 SER B N 1
ATOM 4372 C CA . SER B 1 185 ? 5.84 -1.863 -12.5 1 92.94 185 SER B CA 1
ATOM 4373 C C . SER B 1 185 ? 4.754 -2.646 -11.773 1 92.94 185 SER B C 1
ATOM 4375 O O . SER B 1 185 ? 4.227 -3.629 -12.297 1 92.94 185 SER B O 1
ATOM 4377 N N . LYS B 1 186 ? 4.414 -2.16 -10.609 1 93.25 186 LYS B N 1
ATOM 4378 C CA . LYS B 1 186 ? 3.348 -2.795 -9.836 1 93.25 186 LYS B CA 1
ATOM 4379 C C . LYS B 1 186 ? 2.002 -2.648 -10.547 1 93.25 186 LYS B C 1
ATOM 4381 O O . LYS B 1 186 ? 1.049 -3.361 -10.227 1 93.25 186 LYS B O 1
ATOM 4386 N N . LYS B 1 187 ? 1.936 -1.773 -11.516 1 89.12 187 LYS B N 1
ATOM 4387 C CA . LYS B 1 187 ? 0.713 -1.541 -12.281 1 89.12 187 LYS B CA 1
ATOM 4388 C C . LYS B 1 187 ? 0.592 -2.527 -13.438 1 89.12 187 LYS B C 1
ATOM 4390 O O . LYS B 1 187 ? -0.484 -2.682 -14.016 1 89.12 187 LYS B O 1
ATOM 4395 N N . SER B 1 188 ? 1.676 -3.154 -13.75 1 91.62 188 SER B N 1
ATOM 4396 C CA . SER B 1 188 ? 1.683 -4.113 -14.852 1 91.62 188 SER B CA 1
ATOM 4397 C C . SER B 1 188 ? 1.009 -5.422 -14.453 1 91.62 188 SER B C 1
ATOM 4399 O O . SER B 1 188 ? 0.765 -5.66 -13.266 1 91.62 188 SER B O 1
ATOM 4401 N N . GLU B 1 189 ? 0.67 -6.203 -15.438 1 94.56 189 GLU B N 1
ATOM 4402 C CA . GLU B 1 189 ? 0.004 -7.477 -15.195 1 94.56 189 GLU B CA 1
ATOM 4403 C C . GLU B 1 189 ? 0.987 -8.523 -14.68 1 94.56 189 GLU B C 1
ATOM 4405 O O . GLU B 1 189 ? 0.582 -9.602 -14.242 1 94.56 189 GLU B O 1
ATOM 4410 N N . ALA B 1 190 ? 2.252 -8.172 -14.758 1 96.19 190 ALA B N 1
ATOM 4411 C CA . ALA B 1 190 ? 3.26 -9.062 -14.188 1 96.19 190 ALA B CA 1
ATOM 4412 C C . ALA B 1 190 ? 4.426 -8.273 -13.602 1 96.19 190 ALA B C 1
ATOM 4414 O O . ALA B 1 190 ? 4.922 -7.336 -14.227 1 96.19 190 ALA B O 1
ATOM 4415 N N . TYR B 1 191 ? 4.828 -8.594 -12.477 1 97.88 191 TYR B N 1
ATOM 4416 C CA . TYR B 1 191 ? 6.074 -8.094 -11.898 1 97.88 191 TYR B CA 1
ATOM 4417 C C . TYR B 1 191 ? 6.613 -9.055 -10.844 1 97.88 191 TYR B C 1
ATOM 4419 O O . TYR B 1 191 ? 5.91 -9.969 -10.406 1 97.88 191 TYR B O 1
ATOM 4427 N N . LEU B 1 192 ? 7.852 -8.93 -10.5 1 98.56 192 LEU B N 1
ATOM 4428 C CA . LEU B 1 192 ? 8.516 -9.805 -9.547 1 98.56 192 LEU B CA 1
ATOM 4429 C C . LEU B 1 192 ? 8.922 -9.039 -8.297 1 98.56 192 LEU B C 1
ATOM 4431 O O . LEU B 1 192 ? 9.234 -7.848 -8.367 1 98.56 192 LEU B O 1
ATOM 4435 N N . CYS B 1 193 ? 8.883 -9.68 -7.207 1 98.62 193 CYS B N 1
ATOM 4436 C CA . CYS B 1 193 ? 9.336 -9.148 -5.926 1 98.62 193 CYS B CA 1
ATOM 4437 C C . CYS B 1 193 ? 10.305 -10.117 -5.25 1 98.62 193 CYS B C 1
ATOM 4439 O O . CYS B 1 193 ? 9.922 -11.227 -4.879 1 98.62 193 CYS B O 1
ATOM 4441 N N . PHE B 1 194 ? 11.602 -9.75 -5.121 1 98.75 194 PHE B N 1
ATOM 4442 C CA . PHE B 1 194 ? 12.633 -10.523 -4.438 1 98.75 194 PHE B CA 1
ATOM 4443 C C . PHE B 1 194 ? 13.023 -9.852 -3.125 1 98.75 194 PHE B C 1
ATOM 4445 O O . PHE B 1 194 ? 13.352 -8.664 -3.102 1 98.75 194 PHE B O 1
ATOM 4452 N N . TYR B 1 195 ? 13.008 -10.617 -2.045 1 98.44 195 TYR B N 1
ATOM 4453 C CA . TYR B 1 195 ? 13.359 -9.953 -0.798 1 98.44 195 TYR B CA 1
ATOM 4454 C C . TYR B 1 195 ? 13.93 -10.945 0.209 1 98.44 195 TYR B C 1
ATOM 4456 O O . TYR B 1 195 ? 13.812 -12.156 0.031 1 98.44 195 TYR B O 1
ATOM 4464 N N . GLU B 1 196 ? 14.578 -10.391 1.224 1 98.31 196 GLU B N 1
ATOM 4465 C CA . GLU B 1 196 ? 15.133 -11.18 2.326 1 98.31 196 GLU B CA 1
ATOM 4466 C C . GLU B 1 196 ? 14.047 -11.539 3.342 1 98.31 196 GLU B C 1
ATOM 4468 O O . GLU B 1 196 ? 13.789 -10.773 4.273 1 98.31 196 GLU B O 1
ATOM 4473 N N . LYS B 1 197 ? 13.586 -12.727 3.176 1 97.56 197 LYS B N 1
ATOM 4474 C CA . LYS B 1 197 ? 12.438 -13.164 3.959 1 97.56 197 LYS B CA 1
ATOM 4475 C C . LYS B 1 197 ? 12.805 -13.328 5.434 1 97.56 197 LYS B C 1
ATOM 4477 O O . LYS B 1 197 ? 11.977 -13.117 6.312 1 97.56 197 LYS B O 1
ATOM 4482 N N . ASN B 1 198 ? 14.047 -13.727 5.727 1 97.19 198 ASN B N 1
ATOM 4483 C CA . ASN B 1 198 ? 14.461 -13.859 7.117 1 97.19 198 ASN B CA 1
ATOM 4484 C C . ASN B 1 198 ? 14.375 -12.531 7.859 1 97.19 198 ASN B C 1
ATOM 4486 O O . ASN B 1 198 ? 13.914 -12.484 9 1 97.19 198 ASN B O 1
ATOM 4490 N N . TYR B 1 199 ? 14.758 -11.43 7.195 1 96.31 199 TYR B N 1
ATOM 4491 C CA . TYR B 1 199 ? 14.617 -10.109 7.809 1 96.31 199 TYR B CA 1
ATOM 4492 C C . TYR B 1 199 ? 13.148 -9.781 8.055 1 96.31 199 TYR B C 1
ATOM 4494 O O . TYR B 1 199 ? 12.797 -9.258 9.117 1 96.31 199 TYR B O 1
ATOM 4502 N N . GLU B 1 200 ? 12.328 -10.062 7.078 1 95.19 200 GLU B N 1
ATOM 4503 C CA . GLU B 1 200 ? 10.898 -9.797 7.188 1 95.19 200 GLU B CA 1
ATOM 4504 C C . GLU B 1 200 ? 10.273 -10.578 8.344 1 95.19 200 GLU B C 1
ATOM 4506 O O . GLU B 1 200 ? 9.508 -10.016 9.133 1 95.19 200 GLU B O 1
ATOM 4511 N N . GLN B 1 201 ? 10.648 -11.844 8.484 1 93.88 201 GLN B N 1
ATOM 4512 C CA . GLN B 1 201 ? 10.117 -12.688 9.555 1 93.88 201 GLN B CA 1
ATOM 4513 C C . GLN B 1 201 ? 10.648 -12.25 10.914 1 93.88 201 GLN B C 1
ATOM 4515 O O . GLN B 1 201 ? 9.906 -12.234 11.898 1 93.88 201 GLN B O 1
ATOM 4520 N N . ALA B 1 202 ? 11.883 -11.93 10.945 1 93.38 202 ALA B N 1
ATOM 4521 C CA . ALA B 1 202 ? 12.492 -11.484 12.195 1 93.38 202 ALA B CA 1
ATOM 4522 C C . ALA B 1 202 ? 11.789 -10.25 12.742 1 93.38 202 ALA B C 1
ATOM 4524 O O . ALA B 1 202 ? 11.484 -10.18 13.938 1 93.38 202 ALA B O 1
ATOM 4525 N N . GLU B 1 203 ? 11.539 -9.297 11.883 1 88.75 203 GLU B N 1
ATOM 4526 C CA . GLU B 1 203 ? 10.859 -8.07 12.281 1 88.75 203 GLU B CA 1
ATOM 4527 C C . GLU B 1 203 ? 9.414 -8.352 12.688 1 88.75 203 GLU B C 1
ATOM 4529 O O . GLU B 1 203 ? 8.945 -7.844 13.711 1 88.75 203 GLU B O 1
ATOM 4534 N N . LYS B 1 204 ? 8.797 -9.156 11.922 1 87.25 204 LYS B N 1
ATOM 4535 C CA . LYS B 1 204 ? 7.383 -9.445 12.148 1 87.25 204 LYS B CA 1
ATOM 4536 C C . LYS B 1 204 ? 7.176 -10.148 13.484 1 87.25 204 LYS B C 1
ATOM 4538 O O . LYS B 1 204 ? 6.227 -9.844 14.211 1 87.25 204 LYS B O 1
ATOM 4543 N N . TYR B 1 205 ? 8.086 -11.039 13.781 1 86.81 205 TYR B N 1
ATOM 4544 C CA . TYR B 1 205 ? 7.867 -11.875 14.961 1 86.81 205 TYR B CA 1
ATOM 4545 C C . TYR B 1 205 ? 8.867 -11.539 16.062 1 86.81 205 TYR B C 1
ATOM 4547 O O . TYR B 1 205 ? 8.898 -12.203 17.094 1 86.81 205 TYR B O 1
ATOM 4555 N N . ASN B 1 206 ? 9.602 -10.5 15.852 1 87.12 206 ASN B N 1
ATOM 4556 C CA . ASN B 1 206 ? 10.609 -10.07 16.812 1 87.12 206 ASN B CA 1
ATOM 4557 C C . ASN B 1 206 ? 11.523 -11.227 17.219 1 87.12 206 ASN B C 1
ATOM 4559 O O . ASN B 1 206 ? 11.688 -11.5 18.406 1 87.12 206 ASN B O 1
ATOM 4563 N N . ILE B 1 207 ? 12.023 -11.93 16.234 1 89.38 207 ILE B N 1
ATOM 4564 C CA . ILE B 1 207 ? 12.953 -13.039 16.391 1 89.38 207 ILE B CA 1
ATOM 4565 C C . ILE B 1 207 ? 14.328 -12.641 15.859 1 89.38 207 ILE B C 1
ATOM 4567 O O . ILE B 1 207 ? 14.43 -11.984 14.828 1 89.38 207 ILE B O 1
ATOM 4571 N N . PRO B 1 208 ? 15.336 -13.039 16.625 1 92.31 208 PRO B N 1
ATOM 4572 C CA . PRO B 1 208 ? 16.672 -12.727 16.125 1 92.31 208 PRO B CA 1
ATOM 4573 C C . PRO B 1 208 ? 16.938 -13.328 14.75 1 92.31 208 PRO B C 1
ATOM 4575 O O . PRO B 1 208 ? 16.516 -14.453 14.469 1 92.31 208 PRO B O 1
ATOM 4578 N N . LEU B 1 209 ? 17.609 -12.602 13.922 1 92.81 209 LEU B N 1
ATOM 4579 C CA . LEU B 1 209 ? 17.906 -12.992 12.547 1 92.81 209 LEU B CA 1
ATOM 4580 C C . LEU B 1 209 ? 18.688 -14.305 12.516 1 92.81 209 LEU B C 1
ATOM 4582 O O . LEU B 1 209 ? 18.453 -15.141 11.633 1 92.81 209 LEU B O 1
ATOM 4586 N N . GLU B 1 210 ? 19.516 -14.508 13.492 1 92.5 210 GLU B N 1
ATOM 4587 C CA . GLU B 1 210 ? 20.375 -15.68 13.555 1 92.5 210 GLU B CA 1
ATOM 4588 C C . GLU B 1 210 ? 19.562 -16.953 13.719 1 92.5 210 GLU B C 1
ATOM 4590 O O . GLU B 1 210 ? 19.984 -18.031 13.281 1 92.5 210 GLU B O 1
ATOM 4595 N N . GLU B 1 211 ? 18.422 -16.844 14.25 1 93.5 211 GLU B N 1
ATOM 4596 C CA . GLU B 1 211 ? 17.562 -18.016 14.477 1 93.5 211 GLU B CA 1
ATOM 4597 C C . GLU B 1 211 ? 16.875 -18.453 13.195 1 93.5 211 GLU B C 1
ATOM 4599 O O . GLU B 1 211 ? 16.438 -19.594 13.078 1 93.5 211 GLU B O 1
ATOM 4604 N N . LEU B 1 212 ? 16.766 -17.656 12.242 1 94.25 212 LEU B N 1
ATOM 4605 C CA . LEU B 1 212 ? 16.016 -17.953 11.023 1 94.25 212 LEU B CA 1
ATOM 4606 C C . LEU B 1 212 ? 16.938 -18.469 9.93 1 94.25 212 LEU B C 1
ATOM 4608 O O . LEU B 1 212 ? 16.531 -19.25 9.07 1 94.25 212 LEU B O 1
ATOM 4612 N N . GLY B 1 213 ? 18.203 -18.094 9.992 1 94.31 213 GLY B N 1
ATOM 4613 C CA . GLY B 1 213 ? 19.125 -18.438 8.922 1 94.31 213 GLY B CA 1
ATOM 4614 C C . GLY B 1 213 ? 18.844 -17.688 7.629 1 94.31 213 GLY B C 1
ATOM 4615 O O . GLY B 1 213 ? 17.969 -16.812 7.586 1 94.31 213 GLY B O 1
ATOM 4616 N N . ASP B 1 214 ? 19.594 -18 6.59 1 95.38 214 ASP B N 1
ATOM 4617 C CA . ASP B 1 214 ? 19.422 -17.359 5.289 1 95.38 214 ASP B CA 1
ATOM 4618 C C . ASP B 1 214 ? 18.109 -17.781 4.637 1 95.38 214 ASP B C 1
ATOM 4620 O O . ASP B 1 214 ? 17.719 -18.953 4.703 1 95.38 214 ASP B O 1
ATOM 4624 N N . TRP B 1 215 ? 17.359 -16.844 4.121 1 97.31 215 TRP B N 1
ATOM 4625 C CA . TRP B 1 215 ? 16.047 -17.094 3.562 1 97.31 215 TRP B CA 1
ATOM 4626 C C . TRP B 1 215 ? 15.625 -15.977 2.615 1 97.31 215 TRP B C 1
ATOM 4628 O O . TRP B 1 215 ? 15.305 -14.867 3.053 1 97.31 215 TRP B O 1
ATOM 4638 N N . ASN B 1 216 ? 15.742 -16.25 1.326 1 98.31 216 ASN B N 1
ATOM 4639 C CA . ASN B 1 216 ? 15.18 -15.359 0.317 1 98.31 216 ASN B CA 1
ATOM 4640 C C . ASN B 1 216 ? 13.805 -15.828 -0.134 1 98.31 216 ASN B C 1
ATOM 4642 O O . ASN B 1 216 ? 13.508 -17.031 -0.107 1 98.31 216 ASN B O 1
ATOM 4646 N N . ARG B 1 217 ? 12.992 -14.844 -0.509 1 98.5 217 ARG B N 1
ATOM 4647 C CA . ARG B 1 217 ? 11.734 -15.172 -1.17 1 98.5 217 ARG B CA 1
ATOM 4648 C C . ARG B 1 217 ? 11.609 -14.445 -2.508 1 98.5 217 ARG B C 1
ATOM 4650 O O . ARG B 1 217 ? 11.898 -13.25 -2.604 1 98.5 217 ARG B O 1
ATOM 4657 N N . TYR B 1 218 ? 11.234 -15.219 -3.533 1 98.69 218 TYR B N 1
ATOM 4658 C CA . TYR B 1 218 ? 10.969 -14.703 -4.871 1 98.69 218 TYR B CA 1
ATOM 4659 C C . TYR B 1 218 ? 9.492 -14.828 -5.219 1 98.69 218 TYR B C 1
ATOM 4661 O O . TYR B 1 218 ? 8.984 -15.93 -5.418 1 98.69 218 TYR B O 1
ATOM 4669 N N . GLU B 1 219 ? 8.812 -13.688 -5.352 1 98.56 219 GLU B N 1
ATOM 4670 C CA . GLU B 1 219 ? 7.383 -13.68 -5.645 1 98.56 219 GLU B CA 1
ATOM 4671 C C . GLU B 1 219 ? 7.117 -13.266 -7.094 1 98.56 219 GLU B C 1
ATOM 4673 O O . GLU B 1 219 ? 7.684 -12.289 -7.578 1 98.56 219 GLU B O 1
ATOM 4678 N N . LEU B 1 220 ? 6.391 -14.086 -7.75 1 98.69 220 LEU B N 1
ATOM 4679 C CA . LEU B 1 220 ? 5.828 -13.758 -9.055 1 98.69 220 LEU B CA 1
ATOM 4680 C C . LEU B 1 220 ? 4.379 -13.305 -8.922 1 98.69 220 LEU B C 1
ATOM 4682 O O . LEU B 1 220 ? 3.498 -14.102 -8.594 1 98.69 220 LEU B O 1
ATOM 4686 N N . ARG B 1 221 ? 4.156 -12.109 -9.156 1 98.56 221 ARG B N 1
ATOM 4687 C CA . ARG B 1 221 ? 2.828 -11.523 -9.016 1 98.56 221 ARG B CA 1
ATOM 4688 C C . ARG B 1 221 ? 2.184 -11.289 -10.375 1 98.56 221 ARG B C 1
ATOM 4690 O O . ARG B 1 221 ? 2.627 -10.43 -11.141 1 98.56 221 ARG B O 1
ATOM 4697 N N . LEU B 1 222 ? 1.149 -12.039 -10.656 1 98.56 222 LEU B N 1
ATOM 4698 C CA . LEU B 1 222 ? 0.528 -12.086 -11.977 1 98.56 222 LEU B CA 1
ATOM 4699 C C . LEU B 1 222 ? -0.936 -11.664 -11.906 1 98.56 222 LEU B C 1
ATOM 4701 O O . LEU B 1 222 ? -1.66 -12.078 -11 1 98.56 222 LEU B O 1
ATOM 4705 N N . LYS B 1 223 ? -1.302 -10.898 -12.875 1 97.31 223 LYS B N 1
ATOM 4706 C CA . LYS B 1 223 ? -2.678 -10.406 -12.906 1 97.31 223 LYS B CA 1
ATOM 4707 C C . LYS B 1 223 ? -3.355 -10.75 -14.227 1 97.31 223 LYS B C 1
ATOM 4709 O O . LYS B 1 223 ? -2.686 -10.93 -15.25 1 97.31 223 LYS B O 1
ATOM 4714 N N . ASN B 1 224 ? -4.578 -10.953 -14.195 1 95.06 224 ASN B N 1
ATOM 4715 C CA . ASN B 1 224 ? -5.461 -11.094 -15.344 1 95.06 224 ASN B CA 1
ATOM 4716 C C . ASN B 1 224 ? -4.934 -12.133 -16.328 1 95.06 224 ASN B C 1
ATOM 4718 O O . ASN B 1 224 ? -4.668 -13.273 -15.953 1 95.06 224 ASN B O 1
ATOM 4722 N N . GLU B 1 225 ? -4.625 -11.68 -17.547 1 92.38 225 GLU B N 1
ATOM 4723 C CA . GLU B 1 225 ? -4.277 -12.648 -18.578 1 92.38 225 GLU B CA 1
ATOM 4724 C C . GLU B 1 225 ? -2.994 -13.398 -18.219 1 92.38 225 GLU B C 1
ATOM 4726 O O . GLU B 1 225 ? -2.857 -14.586 -18.531 1 92.38 225 GLU B O 1
ATOM 4731 N N . ARG B 1 226 ? -2.084 -12.711 -17.594 1 96.19 226 ARG B N 1
ATOM 4732 C CA . ARG B 1 226 ? -0.847 -13.383 -17.188 1 96.19 226 ARG B CA 1
ATOM 4733 C C . ARG B 1 226 ? -1.112 -14.445 -16.141 1 96.19 226 ARG B C 1
ATOM 4735 O O . ARG B 1 226 ? -0.498 -15.508 -16.156 1 96.19 226 ARG B O 1
ATOM 4742 N N . ALA B 1 227 ? -2.029 -14.07 -15.25 1 97.75 227 ALA B N 1
ATOM 4743 C CA . ALA B 1 227 ? -2.451 -15.062 -14.258 1 97.75 227 ALA B CA 1
ATOM 4744 C C . ALA B 1 227 ? -3.086 -16.281 -14.938 1 97.75 227 ALA B C 1
ATOM 4746 O O . ALA B 1 227 ? -2.764 -17.422 -14.602 1 97.75 227 ALA B O 1
ATOM 4747 N N . GLN B 1 228 ? -3.906 -16.047 -15.922 1 96.44 228 GLN B N 1
ATOM 4748 C CA . GLN B 1 228 ? -4.617 -17.109 -16.625 1 96.44 228 GLN B CA 1
ATOM 4749 C C . GLN B 1 228 ? -3.648 -18.031 -17.344 1 96.44 228 GLN B C 1
ATOM 4751 O O . GLN B 1 228 ? -3.773 -19.25 -17.266 1 96.44 228 GLN B O 1
ATOM 4756 N N . VAL B 1 229 ? -2.697 -17.438 -17.984 1 95.94 229 VAL B N 1
ATOM 4757 C CA . VAL B 1 229 ? -1.72 -18.219 -18.734 1 95.94 229 VAL B CA 1
ATOM 4758 C C . VAL B 1 229 ? -0.915 -19.094 -17.781 1 95.94 229 VAL B C 1
ATOM 4760 O O . VAL B 1 229 ? -0.645 -20.266 -18.094 1 95.94 229 VAL B O 1
ATOM 4763 N N . ALA B 1 230 ? -0.555 -18.531 -16.672 1 97.69 230 ALA B N 1
ATOM 4764 C CA . ALA B 1 230 ? 0.196 -19.297 -15.688 1 97.69 230 ALA B CA 1
ATOM 4765 C C . ALA B 1 230 ? -0.622 -20.484 -15.188 1 97.69 230 ALA B C 1
ATOM 4767 O O . ALA B 1 230 ? -0.1 -21.594 -15.047 1 97.69 230 ALA B O 1
ATOM 4768 N N . ILE B 1 231 ? -1.91 -20.25 -14.922 1 98.06 231 ILE B N 1
ATOM 4769 C CA . ILE B 1 231 ? -2.795 -21.312 -14.445 1 98.06 231 ILE B CA 1
ATOM 4770 C C . ILE B 1 231 ? -2.926 -22.406 -15.5 1 98.06 231 ILE B C 1
ATOM 4772 O O . ILE B 1 231 ? -2.842 -23.594 -15.195 1 98.06 231 ILE B O 1
ATOM 4776 N N . ASP B 1 232 ? -3.064 -22 -16.703 1 96.88 232 ASP B N 1
ATOM 4777 C CA . ASP B 1 232 ? -3.172 -22.953 -17.797 1 96.88 232 ASP B CA 1
ATOM 4778 C C . ASP B 1 232 ? -1.916 -23.828 -17.906 1 96.88 232 ASP B C 1
ATOM 4780 O O . ASP B 1 232 ? -2.006 -25.031 -18.078 1 96.88 232 ASP B O 1
ATOM 4784 N N . ALA B 1 233 ? -0.82 -23.172 -17.797 1 96.81 233 ALA B N 1
ATOM 4785 C CA . ALA B 1 233 ? 0.442 -23.906 -17.844 1 96.81 233 ALA B CA 1
ATOM 4786 C C . ALA B 1 233 ? 0.564 -24.859 -16.672 1 96.81 233 ALA B C 1
ATOM 4788 O O . ALA B 1 233 ? 1.045 -25.984 -16.828 1 96.81 233 ALA B O 1
ATOM 4789 N N . LEU B 1 234 ? 0.129 -24.469 -15.516 1 97.62 234 LEU B N 1
ATOM 4790 C CA . LEU B 1 234 ? 0.201 -25.297 -14.32 1 97.62 234 LEU B CA 1
ATOM 4791 C C . LEU B 1 234 ? -0.71 -26.516 -14.445 1 97.62 234 LEU B C 1
ATOM 4793 O O . LEU B 1 234 ? -0.372 -27.594 -13.969 1 97.62 234 LEU B O 1
ATOM 4797 N N . LEU B 1 235 ? -1.854 -26.312 -15.023 1 97.5 235 LEU B N 1
ATOM 4798 C CA . LEU B 1 235 ? -2.787 -27.422 -15.203 1 97.5 235 LEU B CA 1
ATOM 4799 C C . LEU B 1 235 ? -2.215 -28.484 -16.141 1 97.5 235 LEU B C 1
ATOM 4801 O O . LEU B 1 235 ? -2.504 -29.672 -16 1 97.5 235 LEU B O 1
ATOM 4805 N N . LYS B 1 236 ? -1.322 -28.047 -17.016 1 96.5 236 LYS B N 1
ATOM 4806 C CA . LYS B 1 236 ? -0.696 -28.953 -17.969 1 96.5 236 LYS B CA 1
ATOM 4807 C C . LYS B 1 236 ? 0.512 -29.656 -17.344 1 96.5 236 LYS B C 1
ATOM 4809 O O . LYS B 1 236 ? 0.703 -30.859 -17.531 1 96.5 236 LYS B O 1
ATOM 4814 N N . THR B 1 237 ? 1.311 -28.953 -16.531 1 96.06 237 THR B N 1
ATOM 4815 C CA . THR B 1 237 ? 2.602 -29.469 -16.094 1 96.06 237 THR B CA 1
ATOM 4816 C C . THR B 1 237 ? 2.5 -30.031 -14.68 1 96.06 237 THR B C 1
ATOM 4818 O O . THR B 1 237 ? 3.283 -30.906 -14.297 1 96.06 237 THR B O 1
ATOM 4821 N N . LYS B 1 238 ? 1.619 -29.453 -13.891 1 96.62 238 LYS B N 1
ATOM 4822 C CA . LYS B 1 238 ? 1.416 -29.828 -12.492 1 96.62 238 LYS B CA 1
ATOM 4823 C C . LYS B 1 238 ? 2.717 -29.703 -11.703 1 96.62 238 LYS B C 1
ATOM 4825 O O . LYS B 1 238 ? 3.055 -30.594 -10.922 1 96.62 238 LYS B O 1
ATOM 4830 N N . ASP B 1 239 ? 3.475 -28.688 -11.945 1 96.44 239 ASP B N 1
ATOM 4831 C CA . ASP B 1 239 ? 4.75 -28.422 -11.297 1 96.44 239 ASP B CA 1
ATOM 4832 C C . ASP B 1 239 ? 4.93 -26.922 -11.023 1 96.44 239 ASP B C 1
ATOM 4834 O O . ASP B 1 239 ? 5.312 -26.172 -11.914 1 96.44 239 ASP B O 1
ATOM 4838 N N . LEU B 1 240 ? 4.703 -26.547 -9.789 1 96.94 240 LEU B N 1
ATOM 4839 C CA . LEU B 1 240 ? 4.742 -25.141 -9.398 1 96.94 240 LEU B CA 1
ATOM 4840 C C . LEU B 1 240 ? 6.137 -24.562 -9.586 1 96.94 240 LEU B C 1
ATOM 4842 O O . LEU B 1 240 ? 6.289 -23.453 -10.094 1 96.94 240 LEU B O 1
ATOM 4846 N N . THR B 1 241 ? 7.141 -25.281 -9.141 1 95.88 241 THR B N 1
ATOM 4847 C CA . THR B 1 241 ? 8.516 -24.797 -9.164 1 95.88 241 THR B CA 1
ATOM 4848 C C . THR B 1 241 ? 8.992 -24.609 -10.602 1 95.88 241 THR B C 1
ATOM 4850 O O . THR B 1 241 ? 9.594 -23.578 -10.93 1 95.88 241 THR B O 1
ATOM 4853 N N . LEU B 1 242 ? 8.695 -25.578 -11.398 1 96.19 242 LEU B N 1
ATOM 4854 C CA . LEU B 1 242 ? 9.094 -25.5 -12.805 1 96.19 242 LEU B CA 1
ATOM 4855 C C . LEU B 1 242 ? 8.5 -24.25 -13.461 1 96.19 242 LEU B C 1
ATOM 4857 O O . LEU B 1 242 ? 9.219 -23.469 -14.094 1 96.19 242 LEU B O 1
ATOM 4861 N N . ILE B 1 243 ? 7.215 -24.016 -13.312 1 97.25 243 ILE B N 1
ATOM 4862 C CA . ILE B 1 243 ? 6.527 -22.875 -13.938 1 97.25 243 ILE B CA 1
ATOM 4863 C C . ILE B 1 243 ? 7.078 -21.578 -13.383 1 97.25 243 ILE B C 1
ATOM 4865 O O . ILE B 1 243 ? 7.34 -20.625 -14.133 1 97.25 243 ILE B O 1
ATOM 4869 N N . ALA B 1 244 ? 7.277 -21.531 -12.086 1 97.75 244 ALA B N 1
ATOM 4870 C CA . ALA B 1 244 ? 7.809 -20.328 -11.469 1 97.75 244 ALA B CA 1
ATOM 4871 C C . ALA B 1 244 ? 9.195 -19.984 -12.023 1 97.75 244 ALA B C 1
ATOM 4873 O O . ALA B 1 244 ? 9.453 -18.844 -12.398 1 97.75 244 ALA B O 1
ATOM 4874 N N . MET B 1 245 ? 10.031 -20.969 -12.07 1 97.25 245 MET B N 1
ATOM 4875 C CA . MET B 1 245 ? 11.398 -20.766 -12.539 1 97.25 245 MET B CA 1
ATOM 4876 C C . MET B 1 245 ? 11.422 -20.375 -14.008 1 97.25 245 MET B C 1
ATOM 4878 O O . MET B 1 245 ? 12.219 -19.531 -14.422 1 97.25 245 MET B O 1
ATOM 4882 N N . GLN B 1 246 ? 10.539 -20.969 -14.758 1 97.69 246 GLN B N 1
ATOM 4883 C CA . GLN B 1 246 ? 10.461 -20.641 -16.172 1 97.69 246 GLN B CA 1
ATOM 4884 C C . GLN B 1 246 ? 10.016 -19.203 -16.391 1 97.69 246 GLN B C 1
ATOM 4886 O O . GLN B 1 246 ? 10.484 -18.516 -17.297 1 97.69 246 GLN B O 1
ATOM 4891 N N . ILE B 1 247 ? 9.102 -18.75 -15.594 1 97.88 247 ILE B N 1
ATOM 4892 C CA . ILE B 1 247 ? 8.633 -17.375 -15.688 1 97.88 247 ILE B CA 1
ATOM 4893 C C . ILE B 1 247 ? 9.758 -16.422 -15.305 1 97.88 247 ILE B C 1
ATOM 4895 O O . ILE B 1 247 ? 10.008 -15.43 -16 1 97.88 247 ILE B O 1
ATOM 4899 N N . ILE B 1 248 ? 10.461 -16.703 -14.195 1 98.06 248 ILE B N 1
ATOM 4900 C CA . ILE B 1 248 ? 11.578 -15.859 -13.781 1 98.06 248 ILE B CA 1
ATOM 4901 C C . ILE B 1 248 ? 12.609 -15.797 -14.906 1 98.06 248 ILE B C 1
ATOM 4903 O O . ILE B 1 248 ? 13.086 -14.711 -15.258 1 98.06 248 ILE B O 1
ATOM 4907 N N . ASN B 1 249 ? 12.914 -16.984 -15.461 1 97.19 249 ASN B N 1
ATOM 4908 C CA . ASN B 1 249 ? 13.914 -17.078 -16.516 1 97.19 249 ASN B CA 1
ATOM 4909 C C . ASN B 1 249 ? 13.492 -16.281 -17.75 1 97.19 249 ASN B C 1
ATOM 4911 O O . ASN B 1 249 ? 14.344 -15.82 -18.516 1 97.19 249 ASN B O 1
ATOM 4915 N N . ASN B 1 250 ? 12.258 -16.141 -17.953 1 96.31 250 ASN B N 1
ATOM 4916 C CA . ASN B 1 250 ? 11.75 -15.375 -19.094 1 96.31 250 ASN B CA 1
ATOM 4917 C C . ASN B 1 250 ? 11.922 -13.875 -18.875 1 96.31 250 ASN B C 1
ATOM 4919 O O . ASN B 1 250 ? 12.086 -13.125 -19.844 1 96.31 250 ASN B O 1
ATOM 4923 N N . TYR B 1 251 ? 11.898 -13.406 -17.656 1 96.5 251 TYR B N 1
ATOM 4924 C CA . TYR B 1 251 ? 11.781 -11.977 -17.422 1 96.5 251 TYR B CA 1
ATOM 4925 C C . TYR B 1 251 ? 13.125 -11.383 -17.016 1 96.5 251 TYR B C 1
ATOM 4927 O O . TYR B 1 251 ? 13.391 -10.203 -17.25 1 96.5 251 TYR B O 1
ATOM 4935 N N . VAL B 1 252 ? 13.953 -12.203 -16.344 1 96.81 252 VAL B N 1
ATOM 4936 C CA . VAL B 1 252 ? 15.164 -11.617 -15.766 1 96.81 252 VAL B CA 1
ATOM 4937 C C . VAL B 1 252 ? 16.344 -12.562 -15.961 1 96.81 252 VAL B C 1
ATOM 4939 O O . VAL B 1 252 ? 16.203 -13.781 -15.828 1 96.81 252 VAL B O 1
ATOM 4942 N N . ARG B 1 253 ? 17.469 -12 -16.281 1 97.06 253 ARG B N 1
ATOM 4943 C CA . ARG B 1 253 ? 18.734 -12.703 -16.375 1 97.06 253 ARG B CA 1
ATOM 4944 C C . ARG B 1 253 ? 19.891 -11.82 -15.906 1 97.06 253 ARG B C 1
ATOM 4946 O O . ARG B 1 253 ? 20.156 -10.781 -16.5 1 97.06 253 ARG B O 1
ATOM 4953 N N . PHE B 1 254 ? 20.547 -12.273 -14.891 1 97.81 254 PHE B N 1
ATOM 4954 C CA . PHE B 1 254 ? 21.703 -11.508 -14.414 1 97.81 254 PHE B CA 1
ATOM 4955 C C . PHE B 1 254 ? 22.969 -11.914 -15.156 1 97.81 254 PHE B C 1
ATOM 4957 O O . PHE B 1 254 ? 23.203 -13.109 -15.375 1 97.81 254 PHE B O 1
ATOM 4964 N N . VAL B 1 255 ? 23.75 -10.898 -15.5 1 97.81 255 VAL B N 1
ATOM 4965 C CA . VAL B 1 255 ? 24.906 -11.094 -16.375 1 97.81 255 VAL B CA 1
ATOM 4966 C C . VAL B 1 255 ? 26.125 -10.398 -15.773 1 97.81 255 VAL B C 1
ATOM 4968 O O . VAL B 1 255 ? 26.016 -9.656 -14.797 1 97.81 255 VAL B O 1
ATOM 4971 N N . ASP B 1 256 ? 27.312 -10.719 -16.266 1 97.62 256 ASP B N 1
ATOM 4972 C CA . ASP B 1 256 ? 28.562 -10.062 -15.891 1 97.62 256 ASP B CA 1
ATOM 4973 C C . ASP B 1 256 ? 29.031 -9.109 -16.984 1 97.62 256 ASP B C 1
ATOM 4975 O O . ASP B 1 256 ? 29.234 -9.516 -18.125 1 97.62 256 ASP B O 1
ATOM 4979 N N . ALA B 1 257 ? 29.188 -7.898 -16.578 1 95.69 257 ALA B N 1
ATOM 4980 C CA . ALA B 1 257 ? 29.578 -6.859 -17.531 1 95.69 257 ALA B CA 1
ATOM 4981 C C . ALA B 1 257 ? 30.922 -7.191 -18.188 1 95.69 257 ALA B C 1
ATOM 4983 O O . ALA B 1 257 ? 31.844 -7.688 -17.531 1 95.69 257 ALA B O 1
ATOM 4984 N N . ASP B 1 258 ? 30.969 -7.004 -19.516 1 95.06 258 ASP B N 1
ATOM 4985 C CA . ASP B 1 258 ? 32.156 -7.137 -20.344 1 95.06 258 ASP B CA 1
ATOM 4986 C C . ASP B 1 258 ? 32.312 -5.949 -21.297 1 95.06 258 ASP B C 1
ATOM 4988 O O . ASP B 1 258 ? 31.531 -5.805 -22.25 1 95.06 258 ASP B O 1
ATOM 4992 N N . GLU B 1 259 ? 33.281 -5.133 -21.047 1 92 259 GLU B N 1
ATOM 4993 C CA . GLU B 1 259 ? 33.469 -3.896 -21.797 1 92 259 GLU B CA 1
ATOM 4994 C C . GLU B 1 259 ? 33.812 -4.184 -23.25 1 92 259 GLU B C 1
ATOM 4996 O O . GLU B 1 259 ? 33.688 -3.309 -24.109 1 92 259 GLU B O 1
ATOM 5001 N N . ASN B 1 260 ? 34.219 -5.383 -23.562 1 94.44 260 ASN B N 1
ATOM 5002 C CA . ASN B 1 260 ? 34.688 -5.73 -24.891 1 94.44 260 ASN B CA 1
ATOM 5003 C C . ASN B 1 260 ? 33.531 -6.145 -25.812 1 94.44 260 ASN B C 1
ATOM 5005 O O . ASN B 1 260 ? 33.75 -6.32 -27.016 1 94.44 260 ASN B O 1
ATOM 5009 N N . ILE B 1 261 ? 32.375 -6.363 -25.297 1 94.81 261 ILE B N 1
ATOM 5010 C CA . ILE B 1 261 ? 31.25 -6.77 -26.109 1 94.81 261 ILE B CA 1
ATOM 5011 C C . ILE B 1 261 ? 30.016 -5.957 -25.719 1 94.81 261 ILE B C 1
ATOM 5013 O O . ILE B 1 261 ? 30 -5.281 -24.688 1 94.81 261 ILE B O 1
ATOM 5017 N N . THR B 1 262 ? 29.016 -6.008 -26.578 1 93.75 262 THR B N 1
ATOM 5018 C CA . THR B 1 262 ? 27.781 -5.277 -26.312 1 93.75 262 THR B CA 1
ATOM 5019 C C . THR B 1 262 ? 26.984 -5.953 -25.203 1 93.75 262 THR B C 1
ATOM 5021 O O . THR B 1 262 ? 27.094 -7.164 -25 1 93.75 262 THR B O 1
ATOM 5024 N N . ARG B 1 263 ? 26.188 -5.215 -24.453 1 93.19 263 ARG B N 1
ATOM 5025 C CA . ARG B 1 263 ? 25.438 -5.629 -23.266 1 93.19 263 ARG B CA 1
ATOM 5026 C C . ARG B 1 263 ? 24.594 -6.859 -23.562 1 93.19 263 ARG B C 1
ATOM 5028 O O . ARG B 1 263 ? 24.469 -7.754 -22.719 1 93.19 263 ARG B O 1
ATOM 5035 N N . GLU B 1 264 ? 24.094 -6.914 -24.766 1 90.12 264 GLU B N 1
ATOM 5036 C CA . GLU B 1 264 ? 23.188 -8 -25.141 1 90.12 264 GLU B CA 1
ATOM 5037 C C . GLU B 1 264 ? 23.906 -9.344 -25.125 1 90.12 264 GLU B C 1
ATOM 5039 O O . GLU B 1 264 ? 23.281 -10.398 -24.984 1 90.12 264 GLU B O 1
ATOM 5044 N N . HIS B 1 265 ? 25.25 -9.281 -25.219 1 94.12 265 HIS B N 1
ATOM 5045 C CA . HIS B 1 265 ? 26.031 -10.508 -25.328 1 94.12 265 HIS B CA 1
ATOM 5046 C C . HIS B 1 265 ? 26.812 -10.789 -24.047 1 94.12 265 HIS B C 1
ATOM 5048 O O . HIS B 1 265 ? 27.656 -11.688 -24 1 94.12 265 HIS B O 1
ATOM 5054 N N . TRP B 1 266 ? 26.453 -10 -23.016 1 96.12 266 TRP B N 1
ATOM 5055 C CA . TRP B 1 266 ? 27.094 -10.266 -21.719 1 96.12 266 TRP B CA 1
ATOM 5056 C C . TRP B 1 266 ? 26.75 -11.664 -21.234 1 96.12 266 TRP B C 1
ATOM 5058 O O . TRP B 1 266 ? 25.609 -12.125 -21.375 1 96.12 266 TRP B O 1
ATOM 5068 N N . LYS B 1 267 ? 27.719 -12.328 -20.656 1 97.12 267 LYS B N 1
ATOM 5069 C CA . LYS B 1 267 ? 27.547 -13.703 -20.203 1 97.12 267 LYS B CA 1
ATOM 5070 C C . LYS B 1 267 ? 26.703 -13.758 -18.922 1 97.12 267 LYS B C 1
ATOM 5072 O O . LYS B 1 267 ? 26.891 -12.93 -18.031 1 97.12 267 LYS B O 1
ATOM 5077 N N . THR B 1 268 ? 25.906 -14.773 -18.859 1 97.31 268 THR B N 1
ATOM 5078 C CA . THR B 1 268 ? 25.109 -14.992 -17.641 1 97.31 268 THR B CA 1
ATOM 5079 C C . THR B 1 268 ? 26.016 -15.242 -16.438 1 97.31 268 THR B C 1
ATOM 5081 O O . THR B 1 268 ? 26.984 -16.016 -16.531 1 97.31 268 THR B O 1
ATOM 5084 N N . SER B 1 269 ? 25.719 -14.57 -15.344 1 97.56 269 SER B N 1
ATOM 5085 C CA . SER B 1 269 ? 26.5 -14.789 -14.125 1 97.56 269 SER B CA 1
ATOM 5086 C C . SER B 1 269 ? 26.375 -16.234 -13.641 1 97.56 269 SER B C 1
ATOM 5088 O O . SER B 1 269 ? 25.297 -16.828 -13.711 1 97.56 269 SER B O 1
ATOM 5090 N N . LEU B 1 270 ? 27.422 -16.75 -13.07 1 96.88 270 LEU B N 1
ATOM 5091 C CA . LEU B 1 270 ? 27.453 -18.141 -12.633 1 96.88 270 LEU B CA 1
ATOM 5092 C C . LEU B 1 270 ? 26.422 -18.406 -11.547 1 96.88 270 LEU B C 1
ATOM 5094 O O . LEU B 1 270 ? 25.719 -19.422 -11.57 1 96.88 270 LEU B O 1
ATOM 5098 N N . PHE B 1 271 ? 26.328 -17.484 -10.586 1 96.5 271 PHE B N 1
ATOM 5099 C CA . PHE B 1 271 ? 25.375 -17.688 -9.508 1 96.5 271 PHE B CA 1
ATOM 5100 C C . PHE B 1 271 ? 23.953 -17.781 -10.047 1 96.5 271 PHE B C 1
ATOM 5102 O O . PHE B 1 271 ? 23.125 -18.516 -9.508 1 96.5 271 PHE B O 1
ATOM 5109 N N . TRP B 1 272 ? 23.672 -17.062 -11.148 1 97.56 272 TRP B N 1
ATOM 5110 C CA . TRP B 1 272 ? 22.328 -17.047 -11.72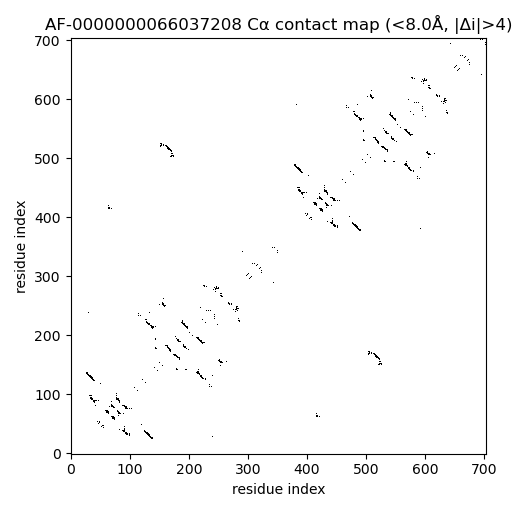7 1 97.56 272 TRP B CA 1
ATOM 5111 C C . TRP B 1 272 ? 22.047 -18.328 -12.5 1 97.56 272 TRP B C 1
ATOM 5113 O O . TRP B 1 272 ? 20.969 -18.891 -12.406 1 97.56 272 TRP B O 1
ATOM 5123 N N . SER B 1 273 ? 23.078 -18.75 -13.219 1 96.44 273 SER B N 1
ATOM 5124 C CA . SER B 1 273 ? 22.953 -20.016 -13.93 1 96.44 273 SER B CA 1
ATOM 5125 C C . SER B 1 273 ? 22.719 -21.172 -12.961 1 96.44 273 SER B C 1
ATOM 5127 O O . SER B 1 273 ? 21.922 -22.062 -13.25 1 96.44 273 SER B O 1
ATOM 5129 N N . ASP B 1 274 ? 23.359 -21.094 -11.844 1 95.5 274 ASP B N 1
ATOM 5130 C CA . ASP B 1 274 ? 23.172 -22.125 -10.82 1 95.5 274 ASP B CA 1
ATOM 5131 C C . ASP B 1 274 ? 21.766 -22.078 -10.234 1 95.5 274 ASP B C 1
ATOM 5133 O O . ASP B 1 274 ? 21.172 -23.109 -9.953 1 95.5 274 ASP B O 1
ATOM 5137 N N . PHE B 1 275 ? 21.312 -20.938 -10.062 1 96.44 275 PHE B N 1
ATOM 5138 C CA . PHE B 1 275 ? 20 -20.719 -9.484 1 96.44 275 PHE B CA 1
ATOM 5139 C C . PHE B 1 275 ? 18.906 -21.188 -10.438 1 96.44 275 PHE B C 1
ATOM 5141 O O . PHE B 1 275 ? 18.016 -21.953 -10.047 1 96.44 275 PHE B O 1
ATOM 5148 N N . ILE B 1 276 ? 18.906 -20.734 -11.641 1 95.75 276 ILE B N 1
ATOM 5149 C CA . ILE B 1 276 ? 17.859 -21.016 -12.617 1 95.75 276 ILE B CA 1
ATOM 5150 C C . ILE B 1 276 ? 17.938 -22.469 -13.055 1 95.75 276 ILE B C 1
ATOM 5152 O O . ILE B 1 276 ? 16.906 -23.125 -13.25 1 95.75 276 ILE B O 1
ATOM 5156 N N . GLY B 1 277 ? 19.125 -22.953 -13.188 1 91 277 GLY B N 1
ATOM 5157 C CA . GLY B 1 277 ? 19.281 -24.297 -13.688 1 91 277 GLY B CA 1
ATOM 5158 C C . GLY B 1 277 ? 18.828 -24.469 -15.125 1 91 277 GLY B C 1
ATOM 5159 O O . GLY B 1 277 ? 18.891 -23.516 -15.914 1 91 277 GLY B O 1
ATOM 5160 N N . ASP B 1 278 ? 18.578 -25.672 -15.484 1 87.44 278 ASP B N 1
ATOM 5161 C CA . ASP B 1 278 ? 18.188 -25.969 -16.859 1 87.44 278 ASP B CA 1
ATOM 5162 C C . ASP B 1 278 ? 16.672 -26.062 -16.984 1 87.44 278 ASP B C 1
ATOM 5164 O O . ASP B 1 278 ? 16.125 -27.156 -17.172 1 87.44 278 ASP B O 1
ATOM 5168 N N . VAL B 1 279 ? 16.234 -24.812 -16.812 1 85.81 279 VAL B N 1
ATOM 5169 C CA . VAL B 1 279 ? 14.781 -24.766 -16.938 1 85.81 279 VAL B CA 1
ATOM 5170 C C . VAL B 1 279 ? 14.406 -23.953 -18.188 1 85.81 279 VAL B C 1
ATOM 5172 O O . VAL B 1 279 ? 15.188 -23.109 -18.641 1 85.81 279 VAL B O 1
ATOM 5175 N N . GLY B 1 280 ? 13.555 -24.266 -19.062 1 87.5 280 GLY B N 1
ATOM 5176 C CA . GLY B 1 280 ? 13.031 -23.484 -20.188 1 87.5 280 GLY B CA 1
ATOM 5177 C C . GLY B 1 280 ? 12.398 -22.172 -19.766 1 87.5 280 GLY B C 1
ATOM 5178 O O . GLY B 1 280 ? 12.609 -21.719 -18.641 1 87.5 280 GLY B O 1
ATOM 5179 N N . ARG B 1 281 ? 11.961 -21.469 -20.688 1 87.31 281 ARG B N 1
ATOM 5180 C CA . ARG B 1 281 ? 11.25 -20.219 -20.453 1 87.31 281 ARG B CA 1
ATOM 5181 C C . ARG B 1 281 ? 9.758 -20.375 -20.703 1 87.31 281 ARG B C 1
ATOM 5183 O O . ARG B 1 281 ? 9.344 -21.156 -21.562 1 87.31 281 ARG B O 1
ATOM 5190 N N . LEU B 1 282 ? 9.055 -19.672 -19.875 1 87.31 282 LEU B N 1
ATOM 5191 C CA . LE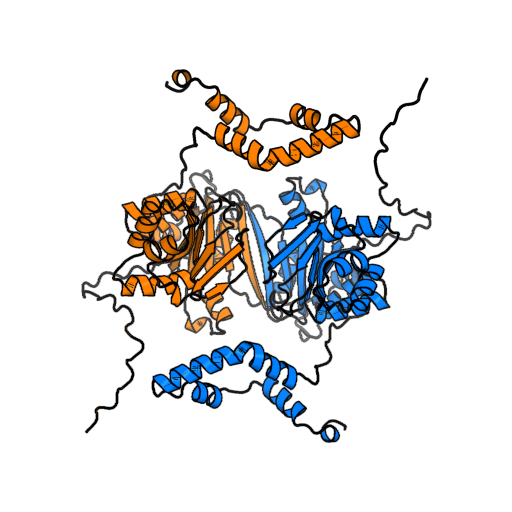U B 1 282 ? 7.609 -19.625 -20.094 1 87.31 282 LEU B CA 1
ATOM 5192 C C . LEU B 1 282 ? 7.145 -18.188 -20.312 1 87.31 282 LEU B C 1
ATOM 5194 O O . LEU B 1 282 ? 7.004 -17.422 -19.344 1 87.31 282 LEU B O 1
ATOM 5198 N N . PRO B 1 283 ? 6.969 -17.844 -21.625 1 82.88 283 PRO B N 1
ATOM 5199 C CA . PRO B 1 283 ? 6.371 -16.531 -21.891 1 82.88 283 PRO B CA 1
ATOM 5200 C C . PRO B 1 283 ? 4.898 -16.453 -21.484 1 82.88 283 PRO B C 1
ATOM 5202 O O . PRO B 1 283 ? 4.156 -17.422 -21.703 1 82.88 283 PRO B O 1
ATOM 5205 N N . LEU B 1 284 ? 4.566 -15.422 -20.797 1 83.25 284 LEU B N 1
ATOM 5206 C CA . LEU B 1 284 ? 3.17 -15.211 -20.422 1 83.25 284 LEU B CA 1
ATOM 5207 C C . LEU B 1 284 ? 2.441 -14.414 -21.5 1 83.25 284 LEU B C 1
ATOM 5209 O O . LEU B 1 284 ? 1.832 -13.383 -21.203 1 83.25 284 LEU B O 1
ATOM 5213 N N . TYR B 1 285 ? 2.707 -14.883 -22.766 1 73.56 285 TYR B N 1
ATOM 5214 C CA . TYR B 1 285 ? 2.193 -14.195 -23.953 1 73.56 285 TYR B CA 1
ATOM 5215 C C . TYR B 1 285 ? 0.688 -14.391 -24.078 1 73.56 285 TYR B C 1
ATOM 5217 O O . TYR B 1 285 ? 0.173 -15.484 -23.828 1 73.56 285 TYR B O 1
ATOM 5225 N N . VAL B 1 286 ? 0.037 -13.289 -24.219 1 65.5 286 VAL B N 1
ATOM 5226 C CA . VAL B 1 286 ? -1.397 -13.336 -24.484 1 65.5 286 VAL B CA 1
ATOM 5227 C C . VAL B 1 286 ? -1.664 -13.055 -25.969 1 65.5 286 VAL B C 1
ATOM 5229 O O . VAL B 1 286 ? -1.144 -12.094 -26.516 1 65.5 286 VAL B O 1
ATOM 5232 N N . LYS B 1 287 ? -2.1 -14.078 -26.719 1 58.53 287 LYS B N 1
ATOM 5233 C CA . LYS B 1 287 ? -2.484 -13.867 -28.109 1 58.53 287 LYS B CA 1
ATOM 5234 C C . LYS B 1 287 ? -3.283 -12.578 -28.266 1 58.53 287 LYS B C 1
ATOM 5236 O O . LYS B 1 287 ? -4.188 -12.297 -27.484 1 58.53 287 LYS B O 1
ATOM 5241 N N . PRO B 1 288 ? -2.588 -11.648 -29.078 1 56.16 288 PRO B N 1
ATOM 5242 C CA . PRO B 1 288 ? -3.346 -10.414 -29.312 1 56.16 288 PRO B CA 1
ATOM 5243 C C . PRO B 1 288 ? -4.816 -10.68 -29.625 1 56.16 288 PRO B C 1
ATOM 5245 O O . PRO B 1 288 ? -5.137 -11.609 -30.375 1 56.16 288 PRO B O 1
ATOM 5248 N N . GLN B 1 289 ? -5.609 -10.398 -28.734 1 55.06 289 GLN B N 1
ATOM 5249 C CA . GLN B 1 289 ? -7.039 -10.578 -28.984 1 55.06 289 GLN B CA 1
ATOM 5250 C C . GLN B 1 289 ? -7.473 -9.844 -30.25 1 55.06 289 GLN B C 1
ATOM 5252 O O . GLN B 1 289 ? -7.113 -8.68 -30.453 1 55.06 289 GLN B O 1
ATOM 5257 N N . LYS B 1 290 ? -7.785 -10.602 -31.266 1 56.03 290 LYS B N 1
ATOM 5258 C CA . LYS B 1 290 ? -8.289 -10 -32.5 1 56.03 290 LYS B CA 1
ATOM 5259 C C . LYS B 1 290 ? -9.406 -9.008 -32.219 1 56.03 290 LYS B C 1
ATOM 5261 O O . LYS B 1 290 ? -9.68 -8.109 -33 1 56.03 290 LYS B O 1
ATOM 5266 N N . ASP B 1 291 ? -9.867 -9.125 -31.047 1 62.25 291 ASP B N 1
ATOM 5267 C CA . ASP B 1 291 ? -11.062 -8.32 -30.812 1 62.25 291 ASP B CA 1
ATOM 5268 C C . ASP B 1 291 ? -10.734 -7.09 -29.969 1 62.25 291 ASP B C 1
ATOM 5270 O O . ASP B 1 291 ? -11.547 -6.648 -29.156 1 62.25 291 ASP B O 1
ATOM 5274 N N . PHE B 1 292 ? -9.414 -6.68 -30.281 1 69.12 292 PHE B N 1
ATOM 5275 C CA . PHE B 1 292 ? -8.992 -5.531 -29.484 1 69.12 292 PHE B CA 1
ATOM 5276 C C . PHE B 1 292 ? -9.891 -4.328 -29.75 1 69.12 292 PHE B C 1
ATOM 5278 O O . PHE B 1 292 ? -10.234 -3.584 -28.844 1 69.12 292 PHE B O 1
ATOM 5285 N N . TYR B 1 293 ? -10.18 -4.262 -31.031 1 72.5 293 TYR B N 1
ATOM 5286 C CA . TYR B 1 293 ? -11.039 -3.139 -31.391 1 72.5 293 TYR B CA 1
ATOM 5287 C C . TYR B 1 293 ? -12.375 -3.23 -30.672 1 72.5 293 TYR B C 1
ATOM 5289 O O . TYR B 1 293 ? -12.844 -2.252 -30.078 1 72.5 293 TYR B O 1
ATOM 5297 N N . GLN B 1 294 ? -12.883 -4.461 -30.672 1 74.5 294 GLN B N 1
ATOM 5298 C CA . GLN B 1 294 ? -14.188 -4.641 -30.047 1 74.5 294 GLN B CA 1
ATOM 5299 C C . GLN B 1 294 ? -14.117 -4.41 -28.531 1 74.5 294 GLN B C 1
ATOM 5301 O O . GLN B 1 294 ? -15.023 -3.812 -27.953 1 74.5 294 GLN B O 1
ATOM 5306 N N . LYS B 1 295 ? -13.086 -4.801 -28.047 1 72.69 295 LYS B N 1
ATOM 5307 C CA . LYS B 1 295 ? -12.898 -4.605 -26.609 1 72.69 295 LYS B CA 1
ATOM 5308 C C . LYS B 1 295 ? -12.766 -3.123 -26.266 1 72.69 295 LYS B C 1
ATOM 5310 O O . LYS B 1 295 ? -13.367 -2.646 -25.312 1 72.69 295 LYS B O 1
ATOM 5315 N N . SER B 1 296 ? -11.984 -2.451 -27.078 1 75.56 296 SER B N 1
ATOM 5316 C CA . SER B 1 296 ? -11.812 -1.018 -26.875 1 75.56 296 SER B CA 1
ATOM 5317 C C . SER B 1 296 ? -13.133 -0.272 -27.047 1 75.56 296 SER B C 1
ATOM 5319 O O . SER B 1 296 ? -13.445 0.646 -26.297 1 75.56 296 SER B O 1
ATOM 5321 N N . ARG B 1 297 ? -13.781 -0.737 -28.031 1 79.44 297 ARG B N 1
ATOM 5322 C CA . ARG B 1 297 ? -15.086 -0.139 -28.312 1 79.44 297 ARG B CA 1
ATOM 5323 C C . ARG B 1 297 ? -16.031 -0.357 -27.141 1 79.44 297 ARG B C 1
ATOM 5325 O O . ARG B 1 297 ? -16.75 0.564 -26.734 1 79.44 297 ARG B O 1
ATOM 5332 N N . ASN B 1 298 ? -16.031 -1.538 -26.656 1 74.44 298 ASN B N 1
ATOM 5333 C CA . ASN B 1 298 ? -16.891 -1.857 -25.516 1 74.44 298 ASN B CA 1
ATOM 5334 C C . ASN B 1 298 ? -16.5 -1.068 -24.281 1 74.44 298 ASN B C 1
ATOM 5336 O O . ASN B 1 298 ? -17.359 -0.598 -23.531 1 74.44 298 ASN B O 1
ATOM 5340 N N . TRP B 1 299 ? -15.273 -0.959 -24.172 1 73.94 299 TRP B N 1
ATOM 5341 C CA . TRP B 1 299 ? -14.773 -0.143 -23.078 1 73.94 299 TRP B CA 1
ATOM 5342 C C . TRP B 1 299 ? -15.219 1.307 -23.234 1 73.94 299 TRP B C 1
ATOM 5344 O O . TRP B 1 299 ? -15.688 1.919 -22.266 1 73.94 299 TRP B O 1
ATOM 5354 N N . LEU B 1 300 ? -15.062 1.867 -24.391 1 78.75 300 LEU B N 1
ATOM 5355 C CA . LEU B 1 300 ? -15.508 3.23 -24.672 1 78.75 300 LEU B CA 1
ATOM 5356 C C . LEU B 1 300 ? -17 3.385 -24.391 1 78.75 300 LEU B C 1
ATOM 5358 O O . LEU B 1 300 ? -17.422 4.363 -23.781 1 78.75 300 LEU B O 1
ATOM 5362 N N . ARG B 1 301 ? -17.688 2.359 -24.703 1 76.94 301 ARG B N 1
ATOM 5363 C CA . ARG B 1 301 ? -19.141 2.385 -24.578 1 76.94 301 ARG B CA 1
ATOM 5364 C C . ARG B 1 301 ? -19.562 2.305 -23.109 1 76.94 301 ARG B C 1
ATOM 5366 O O . ARG B 1 301 ? -20.438 3.049 -22.656 1 76.94 301 ARG B O 1
ATOM 5373 N N . ASN B 1 302 ? -18.875 1.464 -22.516 1 70.06 302 ASN B N 1
ATOM 5374 C CA . ASN B 1 302 ? -19.344 1.13 -21.172 1 70.06 302 ASN B CA 1
ATOM 5375 C C . ASN B 1 302 ? -18.734 2.049 -20.109 1 70.06 302 ASN B C 1
ATOM 5377 O O . ASN B 1 302 ? -19.375 2.365 -19.109 1 70.06 302 ASN B O 1
ATOM 5381 N N . SER B 1 303 ? -17.516 2.492 -20.438 1 71.56 303 SER B N 1
ATOM 5382 C CA . SER B 1 303 ? -16.797 3.201 -19.375 1 71.56 303 SER B CA 1
ATOM 5383 C C . SER B 1 303 ? -16.641 4.68 -19.703 1 71.56 303 SER B C 1
ATOM 5385 O O . SER B 1 303 ? -16.719 5.535 -18.828 1 71.56 303 SER B O 1
ATOM 5387 N N . CYS B 1 304 ? -16.547 5.012 -20.969 1 75.69 304 CYS B N 1
ATOM 5388 C CA . CYS B 1 304 ? -16.219 6.387 -21.344 1 75.69 304 CYS B CA 1
ATOM 5389 C C . CYS B 1 304 ? -17.469 7.129 -21.828 1 75.69 304 CYS B C 1
ATOM 5391 O O . CYS B 1 304 ? -17.547 8.352 -21.688 1 75.69 304 CYS B O 1
ATOM 5393 N N . ALA B 1 305 ? -18.375 6.402 -22.328 1 81.81 305 ALA B N 1
ATOM 5394 C CA . ALA B 1 305 ? -19.5 7.012 -23.031 1 81.81 305 ALA B CA 1
ATOM 5395 C C . ALA B 1 305 ? -20.281 7.926 -22.094 1 81.81 305 ALA B C 1
ATOM 5397 O O . ALA B 1 305 ? -20.672 9.031 -22.484 1 81.81 305 ALA B O 1
ATOM 5398 N N . PRO B 1 306 ? -20.516 7.449 -20.938 1 74.88 306 PRO B N 1
ATOM 5399 C CA . PRO B 1 306 ? -21.25 8.359 -20.062 1 74.88 306 PRO B CA 1
ATOM 5400 C C . PRO B 1 306 ? -20.531 9.695 -19.859 1 74.88 306 PRO B C 1
ATOM 5402 O O . PRO B 1 306 ? -21.172 10.75 -19.875 1 74.88 306 PRO B O 1
ATOM 5405 N N . THR B 1 307 ? -19.344 9.633 -19.734 1 79.19 307 THR B N 1
ATOM 5406 C CA . THR B 1 307 ? -18.562 10.859 -19.578 1 79.19 307 THR B CA 1
ATOM 5407 C C . THR B 1 307 ? -18.578 11.664 -20.875 1 79.19 307 THR B C 1
ATOM 5409 O O . THR B 1 307 ? -18.688 12.898 -20.844 1 79.19 307 THR B O 1
ATOM 5412 N N . MET B 1 308 ? -18.469 11 -21.984 1 83.06 308 MET B N 1
ATOM 5413 C CA . MET B 1 308 ? -18.531 11.672 -23.281 1 83.06 308 MET B CA 1
ATOM 5414 C C . MET B 1 308 ? -19.875 12.383 -23.453 1 83.06 308 MET B C 1
ATOM 5416 O O . MET B 1 308 ? -19.922 13.516 -23.938 1 83.06 308 MET B O 1
ATOM 5420 N N . LYS B 1 309 ? -20.875 11.711 -22.984 1 84.88 309 LYS B N 1
ATOM 5421 C CA . LYS B 1 309 ? -22.203 12.32 -23.062 1 84.88 309 LYS B CA 1
ATOM 5422 C C . LYS B 1 309 ? -22.281 13.57 -22.188 1 84.88 309 LYS B C 1
ATOM 5424 O O . LYS B 1 309 ? -22.859 14.586 -22.609 1 84.88 309 LYS B O 1
ATOM 5429 N N . MET B 1 310 ? -21.734 13.484 -21.094 1 84.44 310 MET B N 1
ATOM 5430 C CA . MET B 1 310 ? -21.688 14.633 -20.203 1 84.44 310 MET B CA 1
ATOM 5431 C C . MET B 1 310 ? -20.969 15.812 -20.859 1 84.44 310 MET B C 1
ATOM 5433 O O . MET B 1 310 ? -21.453 16.938 -20.812 1 84.44 310 MET B O 1
ATOM 5437 N N . VAL B 1 311 ? -19.922 15.594 -21.438 1 86.44 311 VAL B N 1
ATOM 5438 C CA . VAL B 1 311 ? -19.156 16.641 -22.109 1 86.44 311 VAL B CA 1
ATOM 5439 C C . VAL B 1 311 ? -19.953 17.203 -23.281 1 86.44 311 VAL B C 1
ATOM 5441 O O . VAL B 1 311 ? -19.984 18.406 -23.5 1 86.44 311 VAL B O 1
ATOM 5444 N N . LEU B 1 312 ? -20.609 16.297 -23.906 1 86.75 312 LEU B N 1
ATOM 5445 C CA . LEU B 1 312 ? -21.422 16.719 -25.047 1 86.75 312 LEU B CA 1
ATOM 5446 C C . LEU B 1 312 ? -22.547 17.641 -24.594 1 86.75 312 LEU B C 1
ATOM 5448 O O . LEU B 1 312 ? -22.828 18.656 -25.234 1 86.75 312 LEU B O 1
ATOM 5452 N N . GLU B 1 313 ? -23.156 17.297 -23.5 1 87.62 313 GLU B N 1
ATOM 5453 C CA . GLU B 1 313 ? -24.234 18.109 -22.953 1 87.62 313 GLU B CA 1
ATOM 5454 C C . GLU B 1 313 ? -23.703 19.469 -22.484 1 87.62 313 GLU B C 1
ATOM 5456 O O . GLU B 1 313 ? -24.359 20.5 -22.688 1 87.62 313 GLU B O 1
ATOM 5461 N N . ALA B 1 314 ? -22.625 19.438 -21.906 1 88.19 314 ALA B N 1
ATOM 5462 C CA . ALA B 1 314 ? -22 20.688 -21.5 1 88.19 314 ALA B CA 1
ATOM 5463 C C . ALA B 1 314 ? -21.672 21.547 -22.719 1 88.19 314 ALA B C 1
ATOM 5465 O O . ALA B 1 314 ? -21.891 22.766 -22.703 1 88.19 314 ALA B O 1
ATOM 5466 N N . ASP B 1 315 ? -21.172 20.984 -23.719 1 90 315 ASP B N 1
ATOM 5467 C CA . ASP B 1 315 ? -20.875 21.688 -24.969 1 90 315 ASP B CA 1
ATOM 5468 C C . ASP B 1 315 ? -22.109 22.344 -25.531 1 90 315 ASP B C 1
ATOM 5470 O O . ASP B 1 315 ? -22.062 23.5 -25.969 1 90 315 ASP B O 1
ATOM 5474 N N . GLU B 1 316 ? -23.234 21.641 -25.453 1 89.06 316 GLU B N 1
ATOM 5475 C CA . GLU B 1 316 ? -24.5 22.156 -25.969 1 89.06 316 GLU B CA 1
ATOM 5476 C C . GLU B 1 316 ? -24.969 23.359 -25.156 1 89.06 316 GLU B C 1
ATOM 5478 O O . GLU B 1 316 ? -25.422 24.359 -25.734 1 89.06 316 GLU B O 1
ATOM 5483 N N . HIS B 1 317 ? -24.75 23.203 -23.953 1 90.81 317 HIS B N 1
ATOM 5484 C CA . HIS B 1 317 ? -25.219 24.266 -23.078 1 90.81 317 HIS B CA 1
ATOM 5485 C C . HIS B 1 317 ? -24.328 25.484 -23.156 1 90.81 317 HIS B C 1
ATOM 5487 O O . HIS B 1 317 ? -24.797 26.625 -23.094 1 90.81 317 HIS B O 1
ATOM 5493 N N . LEU B 1 318 ? -23.109 25.297 -23.359 1 91.94 318 LEU B N 1
ATOM 5494 C CA . LEU B 1 318 ? -22.141 26.391 -23.297 1 91.94 318 LEU B CA 1
ATOM 5495 C C . LEU B 1 318 ? -21.797 26.875 -24.703 1 91.94 318 LEU B C 1
ATOM 5497 O O . LEU B 1 318 ? -21.078 27.875 -24.859 1 91.94 318 LEU B O 1
ATOM 5501 N N . GLY B 1 319 ? -22.344 26.25 -25.672 1 92.31 319 GLY B N 1
ATOM 5502 C CA . GLY B 1 319 ? -22 26.594 -27.031 1 92.31 319 GLY B CA 1
ATOM 5503 C C . GLY B 1 319 ? -20.562 26.297 -27.391 1 92.31 319 GLY B C 1
ATOM 5504 O O . GLY B 1 319 ? -19.922 27.078 -28.094 1 92.31 319 GLY B O 1
ATOM 5505 N N . LYS B 1 320 ? -20.047 25.234 -26.703 1 91.94 320 LYS B N 1
ATOM 5506 C CA . LYS B 1 320 ? -18.672 24.828 -26.953 1 91.94 320 LYS B CA 1
ATOM 5507 C C . LYS B 1 320 ? -18.609 23.516 -27.719 1 91.94 320 LYS B C 1
ATOM 5509 O O . LYS B 1 320 ? -19.641 22.906 -28 1 91.94 320 LYS B O 1
ATOM 5514 N N . THR B 1 321 ? -17.422 23.188 -28.297 1 91.5 321 THR B N 1
ATOM 5515 C CA . THR B 1 321 ? -17.234 21.953 -29.047 1 91.5 321 THR B CA 1
ATOM 5516 C C . THR B 1 321 ? -16.047 21.156 -28.5 1 91.5 321 THR B C 1
ATOM 5518 O O . THR B 1 321 ? -15.234 20.641 -29.25 1 91.5 321 THR B O 1
ATOM 5521 N N . ASP B 1 322 ? -16 21.109 -27.219 1 88.06 322 ASP B N 1
ATOM 5522 C CA . ASP B 1 322 ? -14.852 20.516 -26.547 1 88.06 322 ASP B CA 1
ATOM 5523 C C . ASP B 1 322 ? -14.688 19.047 -26.922 1 88.06 322 ASP B C 1
ATOM 5525 O O . ASP B 1 322 ? -13.586 18.594 -27.219 1 88.06 322 ASP B O 1
ATOM 5529 N N . LEU B 1 323 ? -15.68 18.25 -26.859 1 87.25 323 LEU B N 1
ATOM 5530 C CA . LEU B 1 323 ? -15.602 16.812 -27.141 1 87.25 323 LEU B CA 1
ATOM 5531 C C . LEU B 1 323 ? -15.117 16.562 -28.562 1 87.25 323 LEU B C 1
ATOM 5533 O O . LEU B 1 323 ? -14.203 15.758 -28.766 1 87.25 323 LEU B O 1
ATOM 5537 N N . SER B 1 324 ? -15.758 17.266 -29.469 1 88 324 SER B N 1
ATOM 5538 C CA . SER B 1 324 ? -15.367 17.109 -30.875 1 88 324 SER B CA 1
ATOM 5539 C C . SER B 1 324 ? -13.914 17.531 -31.094 1 88 324 SER B C 1
ATOM 5541 O O . SER B 1 324 ? -13.188 16.891 -31.844 1 88 324 SER B O 1
ATOM 5543 N N . ASP B 1 325 ? -13.539 18.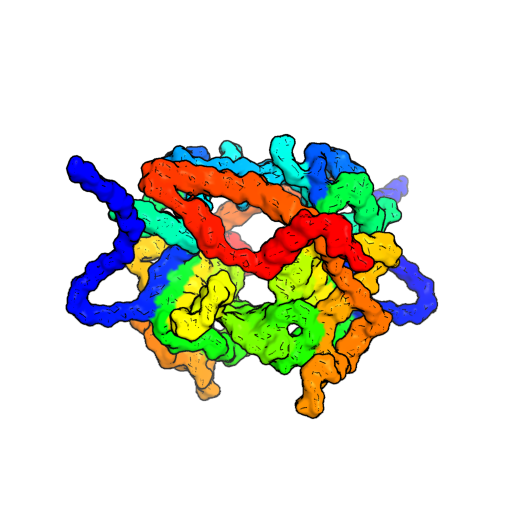531 -30.375 1 87.88 325 ASP B N 1
ATOM 5544 C CA . ASP B 1 325 ? -12.164 19.016 -30.5 1 87.88 325 ASP B CA 1
ATOM 5545 C C . ASP B 1 325 ? -11.18 18 -29.938 1 87.88 325 ASP B C 1
ATOM 5547 O O . ASP B 1 325 ? -10.109 17.766 -30.516 1 87.88 325 ASP B O 1
ATOM 5551 N N . MET B 1 326 ? -11.578 17.422 -28.859 1 88.31 326 MET B N 1
ATOM 5552 C CA . MET B 1 326 ? -10.75 16.391 -28.234 1 88.31 326 MET B CA 1
ATOM 5553 C C . MET B 1 326 ? -10.5 15.234 -29.188 1 88.31 326 MET B C 1
ATOM 5555 O O . MET B 1 326 ? -9.375 14.75 -29.297 1 88.31 326 MET B O 1
ATOM 5559 N N . ILE B 1 327 ? -11.539 14.844 -29.828 1 85.56 327 ILE B N 1
ATOM 5560 C CA . ILE B 1 327 ? -11.461 13.695 -30.719 1 85.56 327 ILE B CA 1
ATOM 5561 C C . ILE B 1 327 ? -10.648 14.07 -31.969 1 85.56 327 ILE B C 1
ATOM 5563 O O . ILE B 1 327 ? -9.766 13.32 -32.375 1 85.56 327 ILE B O 1
ATOM 5567 N N . ALA B 1 328 ? -10.906 15.234 -32.375 1 84.5 328 ALA B N 1
ATOM 5568 C CA . ALA B 1 328 ? -10.258 15.695 -33.625 1 84.5 328 ALA B CA 1
ATOM 5569 C C . ALA B 1 328 ? -8.766 15.906 -33.406 1 84.5 328 ALA B C 1
ATOM 5571 O O . ALA B 1 328 ? -7.961 15.648 -34.312 1 84.5 328 ALA B O 1
ATOM 5572 N N . GLU B 1 329 ? -8.477 16.297 -32.25 1 87.56 329 GLU B N 1
ATOM 5573 C CA . GLU B 1 329 ? -7.09 16.656 -31.969 1 87.56 329 GLU B CA 1
ATOM 5574 C C . GLU B 1 329 ? -6.301 15.477 -31.422 1 87.56 329 GLU B C 1
ATOM 5576 O O . GLU B 1 329 ? -5.074 15.539 -31.312 1 87.56 329 GLU B O 1
ATOM 5581 N N . ALA B 1 330 ? -7.074 14.391 -31.172 1 84.12 330 ALA B N 1
ATOM 5582 C CA . ALA B 1 330 ? -6.398 13.234 -30.594 1 84.12 330 ALA B CA 1
ATOM 5583 C C . ALA B 1 330 ? -5.445 12.602 -31.609 1 84.12 330 ALA B C 1
ATOM 5585 O O . ALA B 1 330 ? -5.75 12.523 -32.812 1 84.12 330 ALA B O 1
ATOM 5586 N N . GLU B 1 331 ? -4.246 12.242 -31.125 1 83.38 331 GLU B N 1
ATOM 5587 C CA . GLU B 1 331 ? -3.297 11.492 -31.953 1 83.38 331 GLU B CA 1
ATOM 5588 C C . GLU B 1 331 ? -3.334 10.008 -31.625 1 83.38 331 GLU B C 1
ATOM 5590 O O . GLU B 1 331 ? -3.227 9.617 -30.453 1 83.38 331 GLU B O 1
ATOM 5595 N N . LEU B 1 332 ? -3.59 9.227 -32.656 1 80.19 332 LEU B N 1
ATOM 5596 C CA . LEU B 1 332 ? -3.609 7.781 -32.469 1 80.19 332 LEU B CA 1
ATOM 5597 C C . LEU B 1 332 ? -2.207 7.25 -32.188 1 80.19 332 LEU B C 1
ATOM 5599 O O . LEU B 1 332 ? -1.274 7.527 -32.938 1 80.19 332 LEU B O 1
ATOM 5603 N N . ALA B 1 333 ? -2.104 6.633 -31.156 1 75.81 333 ALA B N 1
ATOM 5604 C CA . ALA B 1 333 ? -0.859 5.918 -30.891 1 75.81 333 ALA B CA 1
ATOM 5605 C C . ALA B 1 333 ? -0.711 4.707 -31.812 1 75.81 333 ALA B C 1
ATOM 5607 O O . ALA B 1 333 ? -1.662 4.32 -32.5 1 75.81 333 ALA B O 1
ATOM 5608 N N . ASP B 1 334 ? 0.503 4.184 -31.891 1 67.81 334 ASP B N 1
ATOM 5609 C CA . ASP B 1 334 ? 0.778 3.051 -32.781 1 67.81 334 ASP B CA 1
ATOM 5610 C C . ASP B 1 334 ? -0.145 1.876 -32.469 1 67.81 334 ASP B C 1
ATOM 5612 O O . ASP B 1 334 ? -0.625 1.197 -33.375 1 67.81 334 ASP B O 1
ATOM 5616 N N . LYS B 1 335 ? -0.395 1.745 -31.25 1 71.25 335 LYS B N 1
ATOM 5617 C CA . LYS B 1 335 ? -1.266 0.642 -30.859 1 71.25 335 LYS B CA 1
ATOM 5618 C C . LYS B 1 335 ? -2.672 0.821 -31.422 1 71.25 335 LYS B C 1
ATOM 5620 O O . LYS B 1 335 ? -3.311 -0.15 -31.828 1 71.25 335 LYS B O 1
ATOM 5625 N N . HIS B 1 336 ? -3.119 2.025 -31.422 1 76.56 336 HIS B N 1
ATOM 5626 C CA . HIS B 1 336 ? -4.445 2.314 -31.953 1 76.56 336 HIS B CA 1
ATOM 5627 C C . HIS B 1 336 ? -4.496 2.102 -33.469 1 76.56 336 HIS B C 1
ATOM 5629 O O . HIS B 1 336 ? -5.461 1.537 -34 1 76.56 336 HIS B O 1
ATOM 5635 N N . LYS B 1 337 ? -3.4 2.498 -34.062 1 73.38 337 LYS B N 1
ATOM 5636 C CA . LYS B 1 337 ? -3.314 2.314 -35.5 1 73.38 337 LYS B CA 1
ATOM 5637 C C . LYS B 1 337 ? -3.309 0.833 -35.875 1 73.38 337 LYS B C 1
ATOM 5639 O O . LYS B 1 337 ? -4.012 0.413 -36.781 1 73.38 337 LYS B O 1
ATOM 5644 N N . LYS B 1 338 ? -2.572 0.168 -35.156 1 71 338 LYS B N 1
ATOM 5645 C CA . LYS B 1 338 ? -2.494 -1.269 -35.406 1 71 338 LYS B CA 1
ATOM 5646 C C . LYS B 1 338 ? -3.848 -1.938 -35.188 1 71 338 LYS B C 1
ATOM 5648 O O . LYS B 1 338 ? -4.25 -2.809 -35.938 1 71 338 LYS B O 1
ATOM 5653 N N . MET B 1 339 ? -4.5 -1.509 -34.188 1 74.56 339 MET B N 1
ATOM 5654 C CA . MET B 1 339 ? -5.82 -2.053 -33.875 1 74.56 339 MET B CA 1
ATOM 5655 C C . MET B 1 339 ? -6.797 -1.773 -35.031 1 74.56 339 MET B C 1
ATOM 5657 O O . MET B 1 339 ? -7.578 -2.646 -35.406 1 74.56 339 MET B O 1
ATOM 5661 N N . LEU B 1 340 ? -6.738 -0.603 -35.5 1 75.25 340 LEU B N 1
ATOM 5662 C CA . LEU B 1 340 ? -7.602 -0.19 -36.594 1 75.25 340 LEU B CA 1
ATOM 5663 C C . LEU B 1 340 ? -7.285 -0.979 -37.875 1 75.25 340 LEU B C 1
ATOM 5665 O O . LEU B 1 340 ? -8.195 -1.42 -38.594 1 75.25 340 LEU B O 1
ATOM 5669 N N . ASP B 1 341 ? -5.988 -1.19 -38.062 1 71.44 341 ASP B N 1
ATOM 5670 C CA . ASP B 1 341 ? -5.562 -1.947 -39.25 1 71.44 341 ASP B CA 1
ATOM 5671 C C . ASP B 1 341 ? -6.078 -3.383 -39.188 1 71.44 341 ASP B C 1
ATOM 5673 O O . ASP B 1 341 ? -6.582 -3.906 -40.188 1 71.44 341 ASP B O 1
ATOM 5677 N N . VAL B 1 342 ? -5.945 -3.879 -38.062 1 70.19 342 VAL B N 1
ATOM 5678 C CA . VAL B 1 342 ? -6.371 -5.262 -37.875 1 70.19 342 VAL B CA 1
ATOM 5679 C C . VAL B 1 342 ? -7.887 -5.363 -38.031 1 70.19 342 VAL B C 1
ATOM 5681 O O . VAL B 1 342 ? -8.391 -6.289 -38.656 1 70.19 342 VAL B O 1
ATOM 5684 N N . TYR B 1 343 ? -8.516 -4.48 -37.469 1 72.06 343 TYR B N 1
ATOM 5685 C CA . TYR B 1 343 ? -9.977 -4.492 -37.531 1 72.06 343 TYR B CA 1
ATOM 5686 C C . TYR B 1 343 ? -10.477 -4.289 -38.969 1 72.06 343 TYR B C 1
ATOM 5688 O O . TYR B 1 343 ? -11.453 -4.91 -39.375 1 72.06 343 TYR B O 1
ATOM 5696 N N . MET B 1 344 ? -9.75 -3.5 -39.625 1 71.06 344 MET B N 1
ATOM 5697 C CA . MET B 1 344 ? -10.18 -3.164 -40.969 1 71.06 344 MET B CA 1
ATOM 5698 C C . MET B 1 344 ? -9.68 -4.199 -41.969 1 71.06 344 MET B C 1
ATOM 5700 O O . MET B 1 344 ? -10.148 -4.242 -43.125 1 71.06 344 MET B O 1
ATOM 5704 N N . ALA B 1 345 ? -8.656 -4.84 -41.375 1 61 345 ALA B N 1
ATOM 5705 C CA . ALA B 1 345 ? -8.078 -5.805 -42.312 1 61 345 ALA B CA 1
ATOM 5706 C C . ALA B 1 345 ? -9.047 -6.953 -42.594 1 61 345 ALA B C 1
ATOM 5708 O O . ALA B 1 345 ? -9.781 -7.375 -41.688 1 61 345 ALA B O 1
ATOM 5709 N N . ASP B 1 346 ? -9.57 -7.023 -43.688 1 54.31 346 ASP B N 1
ATOM 5710 C CA . ASP B 1 346 ? -10.328 -8.172 -44.156 1 54.31 346 ASP B CA 1
ATOM 5711 C C . ASP B 1 346 ? -9.539 -9.469 -43.969 1 54.31 346 ASP B C 1
ATOM 5713 O O . ASP B 1 346 ? -8.305 -9.469 -44 1 54.31 346 ASP B O 1
ATOM 5717 N N . VAL B 1 347 ? -10.188 -10.461 -43.25 1 48.88 347 VAL B N 1
ATOM 5718 C CA . VAL B 1 347 ? -9.594 -11.781 -43.094 1 48.88 347 VAL B CA 1
ATOM 5719 C C . VAL B 1 347 ? -8.688 -12.094 -44.281 1 48.88 347 VAL B C 1
ATOM 5721 O O . VAL B 1 347 ? -7.602 -12.648 -44.094 1 48.88 347 VAL B O 1
ATOM 5724 N N . ALA B 1 348 ? -9.18 -11.734 -45.344 1 50.28 348 ALA B N 1
ATOM 5725 C CA . ALA B 1 348 ? -8.477 -12.078 -46.594 1 50.28 348 ALA B CA 1
ATOM 5726 C C . ALA B 1 348 ? -7.133 -11.359 -46.688 1 50.28 348 ALA B C 1
ATOM 5728 O O . ALA B 1 348 ? -6.168 -11.891 -47.219 1 50.28 348 ALA B O 1
ATOM 5729 N N . ASP B 1 349 ? -7.039 -10.258 -46.094 1 45.22 349 ASP B N 1
ATOM 5730 C CA . ASP B 1 349 ? -5.832 -9.438 -46.188 1 45.22 349 ASP B CA 1
ATOM 5731 C C . ASP B 1 349 ? -4.812 -9.82 -45.125 1 45.22 349 ASP B C 1
ATOM 5733 O O . ASP B 1 349 ? -3.662 -9.383 -45.188 1 45.22 349 ASP B O 1
ATOM 5737 N N . MET B 1 350 ? -5.227 -10.477 -44.188 1 41.38 350 MET B N 1
ATOM 5738 C CA . MET B 1 350 ? -4.367 -10.828 -43.062 1 41.38 350 MET B CA 1
ATOM 5739 C C . MET B 1 350 ? -3.672 -12.164 -43.312 1 41.38 350 MET B C 1
ATOM 5741 O O . MET B 1 350 ? -2.799 -12.57 -42.531 1 41.38 350 MET B O 1
ATOM 5745 N N . VAL B 1 351 ? -4.199 -13.016 -44.125 1 42.56 351 VAL B N 1
ATOM 5746 C CA . VAL B 1 351 ? -3.584 -14.281 -44.5 1 42.56 351 VAL B CA 1
ATOM 5747 C C . VAL B 1 351 ? -2.549 -14.047 -45.594 1 42.56 351 VAL B C 1
ATOM 5749 O O . VAL B 1 351 ? -2.82 -13.352 -46.594 1 42.56 351 VAL B O 1
ATOM 5752 N N . VAL B 1 352 ? -1.281 -14.055 -45.219 1 40.88 352 VAL B N 1
ATOM 5753 C CA . VAL B 1 352 ? -0.291 -14.18 -46.281 1 40.88 352 VAL B CA 1
ATOM 5754 C C . VAL B 1 352 ? -0.194 -15.633 -46.75 1 40.88 352 VAL B C 1
ATOM 5756 O O . VAL B 1 352 ? -0.28 -16.547 -45.906 1 40.88 352 VAL B O 1
#

InterPro domains:
  IPR003491 Replication initiation protein-like, C-terminal [PF02486] (127-327)
  IPR040819 Rolling Circle replication initiation protein, N-terminal [PF18106] (31-119)

Organism: Bacillus subtilis (strain 168) (NCBI:txid224308)

Foldseek 3Di:
DDPDDPPDPDDDPPPPPPPVPVPPPPLKDKFWFKWKKFAQAQPQVCCCCQQLVDDLVQWDKDQPDPPQFRIWTDDVQWIKTAHDPVDRRGIMIIGGRVRRVVSVVVCVVVVHDVLVSLVSCVVRVMFIFKIKMKMKHQVPLDDPVVVVVLVVVVQKDFPADDKDKDWDADPVPGHTAKIKMKGHDPPDQKIKIKIFVLRVVCVVVVNDSVVSHGMMMIMIMGGTLLNVLLSVVCNVPVDRVLSVLQACVRGIFGFDDDPVDDSVPGHTDPSRCVVSDPHHHDDSDDPPDLCVVVVVVVCCVPPVVVVLVVVVVVCVVVVHDVSVCCVVVDDDDPVNVVSVCSVPQDPVNVPD/DDDPCPPDDPDDPPPPPPPPPVPPPPLKDKFWFKWKKFAQAQPQVCCCCQQLVDDLVQWDKDQPDPPQFRIWTDDVQWIKTAHDPVDRRGIMIIGGRVRRVVSVVVCVVVVHDVLVSLVSCVVRVMFIFKIKMKMKHQVPLDAPVVVVVLVVVVQKDFPADDKDKDWDADPVPGHTAKIKMKGHDPPDQKIKIKIFVLRVVCVVVVNDSVVSHGMMMIMIMGGTLLNVLLSVVCNVPVDRVLSVLQACVRGIFGFDDDPVDDSVPGHTDPSRCVVSDPHHHDDSDDPPDLCVVVVVVVCCVPPVVVVLVVVVVVCVVVVHDVSVCCVVVDDDDPVNVVSVCSNPQDPVNVPD

pLDDT: mean 86.35, std 18.88, range [21.16, 98.75]

Secondary structure (DSSP, 8-state):
-------------------SS-----SEEEEEEEEEEEES-S-HHHHIIIII---GGGPEEES--STT-SEEEEETTEEEEE--TT-TT-EEEEE-HHHHHHHHHHHHHTT--HHHHHHHHHHTT-EEEEEEEEEEESS-SS-HHHHHHHHHTT-EEES--EEEEEEEEETTT--B---EEEES-TTSSEEEEEEEHHHHHHHHHT--HHHH-S-EEEEEEEEHHHHHHHHHHHHHH--HHHHHHHHHHHHEEEEE--TTS-GGGPEEPHHHHHHH-S-----------TTHHHHHHHHIIIIIHHHHHHHHHHHHHHT--HHHHHHHHPPPPHHHHHHHHHHHS-HHHH--/---------S---------SS-----SEEEEEEEEEEEES-S-HHHHIIIII---GGGPEEES--STT-SEEEEETTEEEEE--TT-TT-EEEEE-HHHHHHHHHHHHHTT--HHHHHHHHHHTT-EEEEEEEEEEESS-SS-HHHHHHHHHTT-EEES--EEEEEEEEETTT--B---EEEES-TTSSEEEEEEEHHHHHHHHHT--HHHH-S-EEEEEEEEHHHHHHHHHHHHHH--HHHHHHHHHHHHEEEEE--TTS-GGGPEEPHHHHHHH-S-----------TTHHHHHHHHIIIIIHHHHHHHHHHHHHHT--HHHHHHHHPPPPHHHHHHHHHHHS-HHHH--

Nearest PDB structures (foldseek):
  4cij-assembly2_C  TM=8.495E-01  e=5.179E-24  Geobacillus stearothermophilus
  4cwe-assembly1_C  TM=4.801E-01  e=1.677E-09  Staphylococcus aureus
  2fkf-assembly1_A  TM=3.169E-01  e=6.639E-01  Pseudomonas aeruginosa
  1k2y-assembly1_X  TM=3.422E-01  e=1.526E+00  Pseudomonas aeruginosa
  7v1z-assembly1_A  TM=3.281E-01  e=5.011E+00  Homo sapiens

Sequence (704 aa):
MDELKQPPHANRGVVIVKEKNEAVESPLVSMVDYIRVSFKTHDVDRIIEEVLHLSKDFMTEKQSGFYGYVGTYELDYIKVFYSAPDDNRGVLIEMSGQGCRQFESFLECRKKTWYDFFQDCMQQGGSFTRFDLAIDDKKTYFSIPELLKKAQKGECISRFRKSDFNGSFDLSDGITGGTTIYFGSKKSEAYLCFYEKNYEQAEKYNIPLEELGDWNRYELRLKNERAQVAIDALLKTKDLTLIAMQIINNYVRFVDADENITREHWKTSLFWSDFIGDVGRLPLYVKPQKDFYQKSRNWLRNSCAPTMKMVLEADEHLGKTDLSDMIAEAELADKHKKMLDVYMADVADMVVMDELKQPPHANRGVVIVKEKNEAVESPLVSMVDYIRVSFKTHDVDRIIEEVLHLSKDFMTEKQSGFYGYVGTYELDYIKVFYSAPDDNRGVLIEMSGQGCRQFESFLECRKKTWYDFFQDCMQQGGSFTRFDLAIDDKKTYFSIPELLKKAQKGECISRFRKSDFNGSFDLSDGITGGTTIYFGSKKSEAYLCFYEKNYEQAEKYNIPLEELGDWNRYELRLKNERAQVAIDALLKTKDLTLIAMQIINNYVRFVDADENITREHWKTSLFWSDFIGDVGRLPLYVKPQKDFYQKSRNWLRNSCAPTMKMVLEADEHLGKTDLSDMIAEAELADKHKKMLDVYMADVADMVV